Protein AF-A0AAV1EVW8-F1 (afdb_monomer)

Mean predicted aligned error: 12.5 Å

pLDDT: mean 84.46, std 18.95, range [30.5, 98.75]

InterPro domains:
  IPR001870 B30.2/SPRY domain [PS50188] (183-377)
  IPR003877 SPRY domain [PF00622] (255-362)
  IPR003877 SPRY domain [SM00449] (253-378)
  IPR003879 Butyrophylin-like, SPRY domain [PR01407] (199-216)
  IPR003879 Butyrophylin-like, SPRY domain [PR01407] (216-233)
  IPR003879 Butyrophylin-like, SPRY domain [PR01407] (238-262)
  IPR003879 Butyrophylin-like, SPRY domain [PR01407] (268-281)
  IPR003879 Butyrophylin-like, SPRY domain [PR01407] (312-336)
  IPR003879 Butyrophylin-like, SPRY domain [PR01407] (343-361)
  IPR006574 SPRY-associated [PF13765] (203-251)
  IPR006574 SPRY-associated [SM00589] (200-252)
  IPR013320 Concanavalin A-like lectin/glucanase domain superfamily [SSF49899] (193-377)
  IPR043136 B30.2/SPRY domain superfamily [G3DSA:2.60.120.920] (193-387)
  IPR050143 Tripartite motif-containing [PTHR24103] (30-368)
  IPR058030 TRIM8/14/16/25/29/45/65, coiled-coil region [PF25600] (44-187)

Secondary structure (DSSP, 8-state):
-PPP--------------------------------HHHHHHHHHHHHHHHHHHHHHHHHHHHHHHHHHHHHHHHHHHHHHHHHHHHHHHHHHHHHHHHHHHHHHHHHHHHHHHHHHHHHHHHHT---------HHHHHHHHHHHHHHTTPPPP--TT---PPPP-TTHHHHHHHHHHHHHHHHHHHHHHHHHHHHGGGB----B-TTTS-TTEEE-TTS-EEEE-SS---PPP-TTS-SSSS-EEBS--BSSSEEEEEEE-TT-S-EEEEEEETT--SSS----SGGGTEEEEEEETTTEEEE--SSPEEE--SS--SEEEEEEETTTTEEEEEETTTTEEEEEE-S----S-EEEEEE----TTT--SPEEEE-TT-------------

Structure (mmCIF, N/CA/C/O backbone):
data_AF-A0AAV1EVW8-F1
#
_entry.id   AF-A0AAV1EVW8-F1
#
loop_
_atom_site.group_PDB
_atom_site.id
_atom_site.type_symbol
_atom_site.label_atom_id
_atom_site.label_alt_id
_atom_site.label_comp_id
_atom_site.label_asym_id
_atom_site.label_entity_id
_atom_site.label_seq_id
_atom_site.pdbx_PDB_ins_code
_atom_site.Cartn_x
_atom_site.Cartn_y
_atom_site.Cartn_z
_atom_site.occupancy
_atom_site.B_iso_or_equiv
_atom_site.auth_seq_id
_atom_site.auth_comp_id
_atom_site.auth_asym_id
_atom_site.auth_atom_id
_atom_site.pdbx_PDB_model_num
ATOM 1 N N . MET A 1 1 ? -27.714 1.324 -23.913 1.00 38.81 1 MET A N 1
ATOM 2 C CA . MET A 1 1 ? -28.399 2.328 -24.758 1.00 38.81 1 MET A CA 1
ATOM 3 C C . MET A 1 1 ? -27.798 2.231 -26.152 1.00 38.81 1 MET A C 1
ATOM 5 O O . MET A 1 1 ? -26.657 2.625 -26.329 1.00 38.81 1 MET A O 1
ATOM 9 N N . VAL A 1 2 ? -28.498 1.601 -27.096 1.00 34.06 2 VAL A N 1
ATOM 10 C CA . VAL A 1 2 ? -28.055 1.455 -28.494 1.00 34.06 2 VAL A CA 1
ATOM 11 C C . VAL A 1 2 ? -28.798 2.508 -29.310 1.00 34.06 2 VAL A C 1
ATOM 13 O O . VAL A 1 2 ? -30.027 2.520 -29.285 1.00 34.06 2 VAL A O 1
ATOM 16 N N . ALA A 1 3 ? -28.077 3.406 -29.982 1.00 37.91 3 ALA A N 1
ATOM 17 C CA . ALA A 1 3 ? -28.665 4.422 -30.851 1.00 37.91 3 ALA A CA 1
ATOM 18 C C . ALA A 1 3 ? -28.487 4.037 -32.327 1.00 37.91 3 ALA A C 1
ATOM 20 O O . ALA A 1 3 ? -27.395 3.700 -32.780 1.00 37.91 3 ALA A O 1
ATOM 21 N N . HIS A 1 4 ? -29.607 4.072 -33.045 1.00 36.88 4 HIS A N 1
ATOM 22 C CA . HIS A 1 4 ? -29.782 3.740 -34.454 1.00 36.88 4 HIS A CA 1
ATOM 23 C C . HIS A 1 4 ? -29.573 4.968 -35.362 1.00 36.88 4 HIS A C 1
ATOM 25 O O . HIS A 1 4 ? -30.048 6.053 -35.041 1.00 36.88 4 HIS A O 1
ATOM 31 N N . PHE A 1 5 ? -28.933 4.725 -36.514 1.00 35.50 5 PHE A N 1
ATOM 32 C CA . PHE A 1 5 ? -29.177 5.259 -37.869 1.00 35.50 5 PHE A CA 1
ATOM 33 C C . PHE A 1 5 ? -29.694 6.698 -38.079 1.00 35.50 5 PHE A C 1
ATOM 35 O O . PHE A 1 5 ? -30.824 7.026 -37.716 1.00 35.50 5 PHE A O 1
ATOM 42 N N . ARG A 1 6 ? -28.997 7.445 -38.955 1.00 34.16 6 ARG A N 1
ATOM 43 C CA . ARG A 1 6 ? -29.660 8.103 -40.098 1.00 34.16 6 ARG A CA 1
ATOM 44 C C . ARG A 1 6 ? -28.705 8.434 -41.247 1.00 34.16 6 ARG A C 1
ATOM 46 O O . ARG A 1 6 ? -27.783 9.224 -41.096 1.00 34.16 6 ARG A O 1
ATOM 53 N N . ASP A 1 7 ? -29.016 7.835 -42.388 1.00 37.38 7 ASP A N 1
ATOM 54 C CA . ASP A 1 7 ? -28.540 8.162 -43.728 1.00 37.38 7 ASP A CA 1
ATOM 55 C C . ASP A 1 7 ? -29.457 9.240 -44.346 1.00 37.38 7 ASP A C 1
ATOM 57 O O . ASP A 1 7 ? -30.666 9.255 -44.072 1.00 37.38 7 ASP A O 1
ATOM 61 N N . LYS A 1 8 ? -28.895 10.138 -45.161 1.00 35.81 8 LYS A N 1
ATOM 62 C CA . LYS A 1 8 ? -29.629 11.028 -46.075 1.00 35.81 8 LYS A CA 1
ATOM 63 C C . LYS A 1 8 ? -28.745 11.399 -47.266 1.00 35.81 8 LYS A C 1
ATOM 65 O O . LYS A 1 8 ? -27.815 12.191 -47.151 1.00 35.81 8 LYS A O 1
ATOM 70 N N . THR A 1 9 ? -29.130 10.870 -48.419 1.00 35.69 9 THR A N 1
ATOM 71 C CA . THR A 1 9 ? -28.697 11.250 -49.768 1.00 35.69 9 THR A CA 1
ATOM 72 C C . THR A 1 9 ? -29.620 12.328 -50.358 1.00 35.69 9 THR A C 1
ATOM 74 O O . THR A 1 9 ? -30.820 12.292 -50.091 1.00 35.69 9 THR A O 1
ATOM 77 N N . GLN A 1 10 ? -29.059 13.225 -51.185 1.00 35.03 10 GLN A N 1
ATOM 78 C CA . GLN A 1 10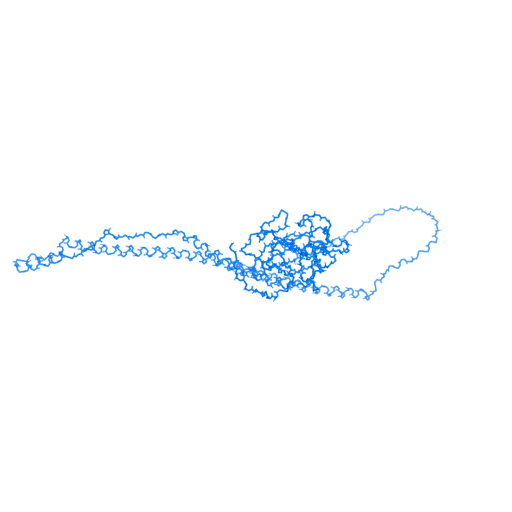 ? -29.578 13.864 -52.429 1.00 35.03 10 GLN A CA 1
ATOM 79 C C . GLN A 1 10 ? -28.757 15.154 -52.662 1.00 35.03 10 GLN A C 1
ATOM 81 O O . GLN A 1 10 ? -28.728 16.013 -51.791 1.00 35.03 10 GLN A O 1
ATOM 86 N N . GLN A 1 11 ? -27.846 15.234 -53.641 1.00 32.62 11 GLN A N 1
ATOM 87 C CA . GLN A 1 11 ? -27.997 15.327 -55.107 1.00 32.62 11 GLN A CA 1
ATOM 88 C C . GLN A 1 11 ? -28.505 16.701 -55.576 1.00 32.62 11 GLN A C 1
ATOM 90 O O . GLN A 1 11 ? -29.674 17.000 -55.391 1.00 32.62 11 GLN A O 1
ATOM 95 N N . GLU A 1 12 ? -27.651 17.464 -56.272 1.00 30.77 12 GLU A N 1
ATOM 96 C CA . GLU A 1 12 ? -28.048 18.267 -57.437 1.00 30.77 12 GLU A CA 1
ATOM 97 C C . GLU A 1 12 ? -26.844 18.615 -58.338 1.00 30.77 12 GLU A C 1
ATOM 99 O O . GLU A 1 12 ? -25.732 18.869 -57.880 1.00 30.77 12 GLU A O 1
ATOM 104 N N . ASN A 1 13 ? -27.103 18.525 -59.643 1.00 30.50 13 ASN A N 1
ATOM 105 C CA . ASN A 1 13 ? -26.194 18.625 -60.784 1.00 30.50 13 ASN A CA 1
ATOM 106 C C . ASN A 1 13 ? -25.841 20.076 -61.142 1.00 30.50 13 ASN A C 1
ATOM 108 O O . ASN A 1 13 ? -26.708 20.937 -61.064 1.00 30.50 13 ASN A O 1
ATOM 112 N N . SER A 1 14 ? -24.690 20.288 -61.794 1.00 32.06 14 SER A N 1
ATOM 113 C CA . SER A 1 14 ? -24.683 20.994 -63.090 1.00 32.06 14 SER A CA 1
ATOM 114 C C . SER A 1 14 ? -23.348 20.860 -63.829 1.00 32.06 14 SER A C 1
ATOM 116 O O . SER A 1 14 ? -22.268 21.080 -63.293 1.00 32.06 14 SER A O 1
ATOM 118 N N . SER A 1 15 ? -23.499 20.486 -65.091 1.00 33.75 15 SER A N 1
ATOM 119 C CA . SER A 1 15 ? -22.548 20.231 -66.167 1.00 33.75 15 SER A CA 1
ATOM 120 C C . SER A 1 15 ? -21.811 21.466 -66.693 1.00 33.75 15 SER A C 1
ATOM 122 O O . SER A 1 15 ? -22.427 22.508 -66.898 1.00 33.75 15 SER A O 1
ATOM 124 N N . SER A 1 16 ? -20.550 21.296 -67.099 1.00 34.16 16 SER A N 1
ATOM 125 C CA . SER A 1 16 ? -20.004 21.990 -68.273 1.00 34.16 16 SER A CA 1
ATOM 126 C C . SER A 1 16 ? -18.891 21.164 -68.922 1.00 34.16 16 SER A C 1
ATOM 128 O O . SER A 1 16 ? -18.049 20.563 -68.263 1.00 34.16 16 SER A O 1
ATOM 130 N N . SER A 1 17 ? -18.980 21.077 -70.242 1.00 33.41 17 SER A N 1
ATOM 131 C CA . SER A 1 17 ? -18.190 20.262 -71.155 1.00 33.41 17 SER A CA 1
ATOM 132 C C . SER A 1 17 ? -17.191 21.129 -71.916 1.00 33.41 17 SER A C 1
ATOM 134 O O . SER A 1 17 ? -17.604 22.116 -72.523 1.00 33.41 17 SER A O 1
ATOM 136 N N . SER A 1 18 ? -15.928 20.712 -72.003 1.00 32.53 18 SER A N 1
ATOM 137 C CA . SER A 1 18 ? -15.061 21.051 -73.135 1.00 32.53 18 SER A CA 1
ATOM 138 C C . SER A 1 18 ? -13.931 20.030 -73.298 1.00 32.53 18 SER A C 1
ATOM 140 O O . SER A 1 18 ? -13.226 19.642 -72.375 1.00 32.53 18 SER A O 1
ATOM 142 N N . SER A 1 19 ? -13.846 19.558 -74.531 1.00 32.75 19 SER A N 1
ATOM 143 C CA . SER A 1 19 ? -12.946 18.583 -75.131 1.00 32.75 19 SER A CA 1
ATOM 144 C C . SER A 1 19 ? -11.524 19.110 -75.338 1.00 32.75 19 SER A C 1
ATOM 146 O O . SER A 1 19 ? -11.386 20.225 -75.830 1.00 32.75 19 SER A O 1
ATOM 148 N N . SER A 1 20 ? -10.493 18.279 -75.132 1.00 33.06 20 SER A N 1
ATOM 149 C CA . SER A 1 20 ? -9.432 18.043 -76.134 1.00 33.06 20 SER A CA 1
ATOM 150 C C . SER A 1 20 ? -8.378 17.029 -75.663 1.00 33.06 20 SER A C 1
ATOM 152 O O . SER A 1 20 ? -7.977 17.027 -74.507 1.00 33.06 20 SER A O 1
ATOM 154 N N . SER A 1 21 ? -7.926 16.232 -76.634 1.00 34.00 21 SER A N 1
ATOM 155 C CA . SER A 1 21 ? -6.582 15.657 -76.761 1.00 34.00 21 SER A CA 1
ATOM 156 C C . SER A 1 21 ? -6.186 14.499 -75.843 1.00 34.00 21 SER A C 1
ATOM 158 O O . SER A 1 21 ? -5.685 14.642 -74.738 1.00 34.00 21 SER A O 1
ATOM 160 N N . SER A 1 22 ? -6.356 13.324 -76.439 1.00 42.19 22 SER A N 1
ATOM 161 C CA . SER A 1 22 ? -5.701 12.050 -76.178 1.00 42.19 22 SER A CA 1
ATOM 162 C C . SER A 1 22 ? -4.198 12.158 -75.891 1.00 42.19 22 SER A C 1
ATOM 164 O O . SER A 1 22 ? -3.400 12.338 -76.811 1.00 42.19 22 SER A O 1
ATOM 166 N N . GLU A 1 23 ? -3.832 11.903 -74.639 1.00 40.19 23 GLU A N 1
ATOM 167 C CA . GLU A 1 23 ? -2.581 11.248 -74.266 1.00 40.19 23 GLU A CA 1
ATOM 168 C C . GLU A 1 23 ? -2.944 9.849 -73.758 1.00 40.19 23 GLU A C 1
ATOM 170 O O . GLU A 1 23 ? -3.644 9.687 -72.759 1.00 40.19 23 GLU A O 1
ATOM 175 N N . GLN A 1 24 ? -2.526 8.817 -74.495 1.00 44.25 24 GLN A N 1
ATOM 176 C CA . GLN A 1 24 ? -2.535 7.441 -74.008 1.00 44.25 24 GLN A CA 1
ATOM 177 C C . GLN A 1 24 ? -1.490 7.334 -72.898 1.00 44.25 24 GLN A C 1
ATOM 179 O O . GLN A 1 24 ? -0.336 6.991 -73.141 1.00 44.25 24 GLN A O 1
ATOM 184 N N . GLN A 1 25 ? -1.899 7.653 -71.677 1.00 42.69 25 GLN A N 1
ATOM 185 C CA . GLN A 1 25 ? -1.212 7.198 -70.486 1.00 42.69 25 GLN A CA 1
ATOM 186 C C . GLN A 1 25 ? -1.877 5.882 -70.103 1.00 42.69 25 GLN A C 1
ATOM 188 O O . GLN A 1 25 ? -3.042 5.843 -69.713 1.00 42.69 25 GLN A O 1
ATOM 193 N N . GLU A 1 26 ? -1.156 4.790 -70.332 1.00 45.47 26 GLU A N 1
ATOM 194 C CA . GLU A 1 26 ? -1.534 3.441 -69.940 1.00 45.47 26 GLU A CA 1
ATOM 195 C C . GLU A 1 26 ? -1.710 3.432 -68.413 1.00 45.47 26 GLU A C 1
ATOM 197 O O . GLU A 1 26 ? -0.756 3.305 -67.645 1.00 45.47 26 GLU A O 1
ATOM 202 N N . SER A 1 27 ? -2.942 3.679 -67.963 1.00 45.25 27 SER A N 1
ATOM 203 C CA . SER A 1 27 ? -3.329 3.574 -66.566 1.00 45.25 27 SER A CA 1
ATOM 204 C C . SER A 1 27 ? -3.233 2.103 -66.196 1.00 45.25 27 SER A C 1
ATOM 206 O O . SER A 1 27 ? -4.139 1.312 -66.468 1.00 45.25 27 SER A O 1
ATOM 208 N N . LYS A 1 28 ? -2.096 1.727 -65.612 1.00 47.44 28 LYS A N 1
ATOM 209 C CA . LYS A 1 28 ? -1.946 0.479 -64.874 1.00 47.44 28 LYS A CA 1
ATOM 210 C C . LYS A 1 28 ? -3.141 0.400 -63.912 1.00 47.44 28 LYS A C 1
ATOM 212 O O . LYS A 1 28 ? -3.324 1.358 -63.159 1.00 47.44 28 LYS A O 1
ATOM 217 N N . PRO A 1 29 ? -3.986 -0.645 -63.957 1.00 46.59 29 PRO A N 1
ATOM 218 C CA . PRO A 1 29 ? -5.059 -0.749 -62.986 1.00 46.59 29 PRO A CA 1
ATOM 219 C C . PRO A 1 29 ? -4.400 -0.770 -61.607 1.00 46.59 29 PRO A C 1
ATOM 221 O O . PRO A 1 29 ? -3.530 -1.603 -61.348 1.00 46.59 29 PRO A O 1
ATOM 224 N N . GLU A 1 30 ? -4.752 0.190 -60.750 1.00 48.25 30 GLU A N 1
ATOM 225 C CA . GLU A 1 30 ? -4.571 0.022 -59.314 1.00 48.25 30 GLU A CA 1
ATOM 226 C C . GLU A 1 30 ? -5.371 -1.230 -58.951 1.00 48.25 30 GLU A C 1
ATOM 228 O O . GLU A 1 30 ? -6.599 -1.202 -58.858 1.00 48.25 30 GLU A O 1
ATOM 233 N N . GLU A 1 31 ? -4.678 -2.365 -58.838 1.00 52.88 31 GLU A N 1
ATOM 234 C CA . GLU A 1 31 ? -5.194 -3.542 -58.156 1.00 52.88 31 GLU A CA 1
ATOM 235 C C . GLU A 1 31 ? -5.447 -3.118 -56.711 1.00 52.88 31 GLU A C 1
ATOM 237 O O . GLU A 1 31 ? -4.559 -3.151 -55.862 1.00 52.88 31 GLU A O 1
ATOM 242 N N . VAL A 1 32 ? -6.671 -2.663 -56.442 1.00 55.16 32 VAL A N 1
ATOM 243 C CA . VAL A 1 32 ? -7.211 -2.634 -55.088 1.00 55.16 32 VAL A CA 1
ATOM 244 C C . VAL A 1 32 ? -7.078 -4.069 -54.580 1.00 55.16 32 VAL A C 1
ATOM 246 O O . VAL A 1 32 ? -7.657 -4.958 -55.215 1.00 55.16 32 VAL A O 1
ATOM 249 N N . PRO A 1 33 ? -6.316 -4.334 -53.502 1.00 58.81 33 PRO A N 1
ATOM 250 C CA . PRO A 1 33 ? -6.215 -5.674 -52.953 1.00 58.81 33 PRO A CA 1
ATOM 251 C C . PRO A 1 33 ? -7.625 -6.132 -52.586 1.00 58.81 33 PRO A C 1
ATOM 253 O O . PRO A 1 33 ? -8.228 -5.624 -51.641 1.00 58.81 33 PRO A O 1
ATOM 256 N N . GLN A 1 34 ? -8.200 -7.026 -53.386 1.00 67.69 34 GLN A N 1
ATOM 257 C CA . GLN A 1 34 ? -9.454 -7.665 -53.031 1.00 67.69 34 GLN A CA 1
ATOM 258 C C . GLN A 1 34 ? -9.110 -8.675 -51.949 1.00 67.69 34 GLN A C 1
ATOM 260 O O . GLN A 1 34 ? -8.479 -9.692 -52.236 1.00 67.69 34 GLN A O 1
ATOM 265 N N . GLU A 1 35 ? -9.484 -8.358 -50.709 1.00 75.69 35 GLU A N 1
ATOM 266 C CA . GLU A 1 35 ? -9.430 -9.318 -49.611 1.00 75.69 35 GLU A CA 1
ATOM 267 C C . GLU A 1 35 ? -10.118 -10.603 -50.070 1.00 75.69 35 GLU A C 1
ATOM 269 O O . GLU A 1 35 ? -11.272 -10.606 -50.512 1.00 75.69 35 GLU A O 1
ATOM 274 N N . THR A 1 36 ? -9.376 -11.701 -50.019 1.00 87.69 36 THR A N 1
ATOM 275 C CA . THR A 1 36 ? -9.880 -12.997 -50.457 1.00 87.69 36 THR A CA 1
ATOM 276 C C . THR A 1 36 ? -10.949 -13.490 -49.483 1.00 87.69 36 THR A C 1
ATOM 278 O O . THR A 1 36 ? -10.935 -13.176 -48.292 1.00 87.69 36 THR A O 1
ATOM 281 N N . GLU A 1 37 ? -11.873 -14.328 -49.956 1.00 90.62 37 GLU A N 1
ATOM 282 C CA . GLU A 1 37 ? -12.914 -14.915 -49.099 1.00 90.62 37 GLU A CA 1
ATOM 283 C C . GLU A 1 37 ? -12.318 -15.619 -47.863 1.00 90.62 37 GLU A C 1
ATOM 285 O O . GLU A 1 37 ? -12.866 -15.530 -46.765 1.00 90.62 37 GLU A O 1
ATOM 290 N N . ALA A 1 38 ? -11.143 -16.241 -48.006 1.00 91.81 38 ALA A N 1
ATOM 291 C CA . ALA A 1 38 ? -10.421 -16.871 -46.905 1.00 91.81 38 ALA A CA 1
ATOM 292 C C . ALA A 1 38 ? -9.901 -15.863 -45.860 1.00 91.81 38 ALA A C 1
ATOM 294 O O . ALA A 1 38 ? -10.003 -16.127 -44.661 1.00 91.81 38 ALA A O 1
ATOM 295 N N . GLU A 1 39 ? -9.377 -14.709 -46.283 1.00 94.19 39 GLU A N 1
ATOM 296 C CA . GLU A 1 39 ? -8.928 -13.641 -45.376 1.00 94.19 39 GLU A CA 1
ATOM 297 C C . GLU A 1 39 ? -10.105 -13.046 -44.601 1.00 94.19 39 GLU A C 1
ATOM 299 O O . GLU A 1 39 ? -10.018 -12.859 -43.384 1.00 94.19 39 GLU A O 1
ATOM 304 N N . ILE A 1 40 ? -11.243 -12.842 -45.271 1.00 94.31 40 ILE A N 1
ATOM 305 C CA . ILE A 1 40 ? -12.478 -12.377 -44.632 1.00 94.31 40 ILE A CA 1
ATOM 306 C C . ILE A 1 40 ? -12.960 -13.393 -43.588 1.00 94.31 40 ILE A C 1
ATOM 308 O O . ILE A 1 40 ? -13.267 -13.005 -42.458 1.00 94.31 40 ILE A O 1
ATOM 312 N N . GLN A 1 41 ? -12.968 -14.691 -43.906 1.00 95.69 41 GLN A N 1
ATOM 313 C CA . GLN A 1 41 ? -13.347 -15.740 -42.949 1.00 95.69 41 GLN A CA 1
ATOM 314 C C . GLN A 1 41 ? -12.398 -15.801 -41.741 1.00 95.69 41 GLN A C 1
ATOM 316 O O . GLN A 1 41 ? -12.861 -15.880 -40.601 1.00 95.69 41 GLN A O 1
ATOM 321 N N . GLN A 1 42 ? -11.081 -15.681 -41.947 1.00 96.94 42 GLN A N 1
ATOM 322 C CA . GLN A 1 42 ? -10.118 -15.607 -40.839 1.00 96.94 42 GLN A CA 1
ATOM 323 C C . GLN A 1 42 ? -10.354 -14.382 -39.955 1.00 96.94 42 GLN A C 1
ATOM 325 O O . GLN A 1 42 ? -10.291 -14.465 -38.727 1.00 96.94 42 GLN A O 1
ATOM 330 N N . MET A 1 43 ? -10.639 -13.233 -40.563 1.00 96.56 43 MET A N 1
ATOM 331 C CA . MET A 1 43 ? -10.962 -12.021 -39.828 1.00 96.56 43 MET A CA 1
ATOM 332 C C . MET A 1 43 ? -12.271 -12.141 -39.037 1.00 96.56 43 MET A C 1
ATOM 334 O O . MET A 1 43 ? -12.346 -11.639 -37.914 1.00 96.56 43 MET A O 1
ATOM 338 N N . ILE A 1 44 ? -13.295 -12.801 -39.589 1.00 97.25 44 ILE A N 1
ATOM 339 C CA . ILE A 1 44 ? -14.545 -13.104 -38.878 1.00 97.25 44 ILE A CA 1
ATOM 340 C C . ILE A 1 44 ? -14.250 -13.989 -37.667 1.00 97.25 44 ILE A C 1
ATOM 342 O O . ILE A 1 44 ? -14.666 -13.642 -36.562 1.00 97.25 44 ILE A O 1
ATOM 346 N N . GLN A 1 45 ? -13.483 -15.065 -37.848 1.00 97.75 45 GLN A N 1
ATOM 347 C CA . GLN A 1 45 ? -13.110 -15.981 -36.771 1.00 97.75 45 GLN A CA 1
ATOM 348 C C . GLN A 1 45 ? -12.351 -15.257 -35.646 1.00 97.75 45 GLN A C 1
ATOM 350 O O . GLN A 1 45 ? -12.759 -15.327 -34.487 1.00 97.75 45 GLN A O 1
ATOM 355 N N . LYS A 1 46 ? -11.330 -14.453 -35.983 1.00 98.06 46 LYS A N 1
ATOM 356 C CA . LYS A 1 46 ? -10.593 -13.624 -35.006 1.00 98.06 46 LYS A CA 1
ATOM 357 C C . LYS A 1 46 ? -11.515 -12.672 -34.239 1.00 98.06 46 LYS A C 1
ATOM 359 O O . LYS A 1 46 ? -11.371 -12.496 -33.031 1.00 98.06 46 LYS A O 1
ATOM 364 N N . ARG A 1 47 ? -12.481 -12.042 -34.917 1.00 98.25 47 ARG A N 1
ATOM 365 C CA . ARG A 1 47 ? -13.456 -11.148 -34.266 1.00 98.25 47 ARG A CA 1
ATOM 366 C C . ARG A 1 47 ? -14.435 -11.917 -33.377 1.00 98.25 47 ARG A C 1
ATOM 368 O O . ARG A 1 47 ? -14.791 -11.413 -32.316 1.00 98.25 47 ARG A O 1
ATOM 375 N N . GLN A 1 48 ? -14.846 -13.124 -33.761 1.00 98.19 48 GLN A N 1
ATOM 376 C CA . GLN A 1 48 ? -15.682 -13.992 -32.927 1.00 98.19 48 GLN A CA 1
ATOM 377 C C . GLN A 1 48 ? -14.950 -14.429 -31.655 1.00 98.19 48 GLN A C 1
ATOM 379 O O . GLN A 1 48 ? -15.527 -14.337 -30.573 1.00 98.19 48 GLN A O 1
ATOM 384 N N . GLU A 1 49 ? -13.680 -14.824 -31.763 1.00 98.12 49 GLU A N 1
ATOM 385 C CA . GLU A 1 49 ? -12.811 -15.111 -30.614 1.00 98.12 49 GLU A CA 1
ATOM 386 C C . GLU A 1 49 ? -12.687 -13.884 -29.710 1.00 98.12 49 GLU A C 1
ATOM 388 O O . GLU A 1 49 ? -12.943 -13.971 -28.507 1.00 98.12 49 GLU A O 1
ATOM 393 N N . LYS A 1 50 ? -12.445 -12.704 -30.297 1.00 97.94 50 LYS A N 1
ATOM 394 C CA . LYS A 1 50 ? -12.354 -11.459 -29.530 1.00 97.94 50 LYS A CA 1
ATOM 395 C C . LYS A 1 50 ? -13.649 -11.115 -28.793 1.00 97.94 50 LYS A C 1
ATOM 397 O O . LYS A 1 50 ? -13.607 -10.649 -27.658 1.00 97.94 50 LYS A O 1
ATOM 402 N N . ILE A 1 51 ? -14.808 -11.373 -29.401 1.00 98.00 51 ILE A N 1
ATOM 403 C CA . ILE A 1 51 ? -16.110 -11.212 -28.739 1.00 98.00 51 ILE A CA 1
ATOM 404 C C . ILE A 1 51 ? -16.221 -12.139 -27.521 1.00 98.00 51 ILE A C 1
ATOM 406 O O . ILE A 1 51 ? -16.745 -11.710 -26.492 1.00 98.00 51 ILE A O 1
ATOM 410 N N . GLN A 1 52 ? -15.746 -13.386 -27.607 1.00 98.00 52 GLN A N 1
ATOM 411 C CA . GLN A 1 52 ? -15.771 -14.306 -26.463 1.00 98.00 52 GLN A CA 1
ATOM 412 C C . GLN A 1 52 ? -14.819 -13.860 -25.349 1.00 98.00 52 GLN A C 1
ATOM 414 O O . GLN A 1 52 ? -15.216 -13.872 -24.184 1.00 98.00 52 GLN A O 1
ATOM 419 N N . GLU A 1 53 ? -13.618 -13.386 -25.689 1.00 97.19 53 GLU A N 1
ATOM 420 C CA . GLU A 1 53 ? -12.688 -12.794 -24.717 1.00 97.19 53 GLU A CA 1
ATOM 421 C C . GLU A 1 53 ? -13.318 -11.608 -23.977 1.00 97.19 53 GLU A C 1
ATOM 423 O O . GLU A 1 53 ? -13.272 -11.546 -22.749 1.00 97.19 53 GLU A O 1
ATOM 428 N N . ILE A 1 54 ? -13.954 -10.687 -24.711 1.00 95.38 54 ILE A N 1
ATOM 429 C CA . ILE A 1 54 ? -14.615 -9.515 -24.122 1.00 95.38 54 ILE A CA 1
ATOM 430 C C . ILE A 1 54 ? -15.767 -9.952 -23.211 1.00 95.38 54 ILE A C 1
ATOM 432 O O . ILE A 1 54 ? -15.892 -9.445 -22.100 1.00 95.38 54 ILE A O 1
ATOM 436 N N . LYS A 1 55 ? -16.587 -10.923 -23.630 1.00 97.62 55 LYS A N 1
ATOM 437 C CA . LYS A 1 55 ? -17.666 -11.462 -22.784 1.00 97.62 55 LYS A CA 1
ATOM 438 C C . LYS A 1 55 ? -17.133 -12.065 -21.485 1.00 97.62 55 LYS A C 1
ATOM 440 O O . LYS A 1 55 ? -17.690 -11.790 -20.425 1.00 97.62 55 LYS A O 1
ATOM 445 N N . HIS A 1 56 ? -16.061 -12.852 -21.559 1.00 96.19 56 HIS A N 1
ATOM 446 C CA . HIS A 1 56 ? -15.414 -13.419 -20.377 1.00 96.19 56 HIS A CA 1
ATOM 447 C C . HIS A 1 56 ? -14.833 -12.324 -19.468 1.00 96.19 56 HIS A C 1
ATOM 449 O O . HIS A 1 56 ? -14.997 -12.381 -18.252 1.00 96.19 56 HIS A O 1
ATOM 455 N N . SER A 1 57 ? -14.205 -11.297 -20.047 1.00 93.94 57 SER A N 1
ATOM 456 C CA . SER A 1 57 ? -13.691 -10.137 -19.308 1.00 93.94 57 SER A CA 1
ATOM 457 C C . SER A 1 57 ? -14.801 -9.390 -18.557 1.00 93.94 57 SER A C 1
ATOM 459 O O . SER A 1 57 ? -14.628 -9.070 -17.382 1.00 93.94 57 SER A O 1
ATOM 461 N N . VAL A 1 58 ? -15.967 -9.189 -19.183 1.00 95.69 58 VAL A N 1
ATOM 462 C CA . VAL A 1 58 ? -17.142 -8.570 -18.541 1.00 95.69 58 VAL A CA 1
ATOM 463 C C . VAL A 1 58 ? -17.670 -9.424 -17.386 1.00 95.69 58 VAL A C 1
ATOM 465 O O . VAL A 1 58 ? -17.952 -8.892 -16.316 1.00 95.69 58 VAL A O 1
ATOM 468 N N . ASP A 1 59 ? -17.774 -10.744 -17.558 1.00 96.19 59 ASP A N 1
ATOM 469 C CA . ASP A 1 59 ? -18.193 -11.650 -16.478 1.00 96.19 59 ASP A CA 1
ATOM 470 C C . ASP A 1 59 ? -17.221 -11.611 -15.286 1.00 96.19 59 ASP A C 1
ATOM 472 O O . ASP A 1 59 ? -17.640 -11.501 -14.132 1.00 96.19 59 ASP A O 1
ATOM 476 N N . LEU A 1 60 ? -15.913 -11.624 -15.558 1.00 91.56 60 LEU A N 1
ATOM 477 C CA . LEU A 1 60 ? -14.889 -11.495 -14.524 1.00 91.56 60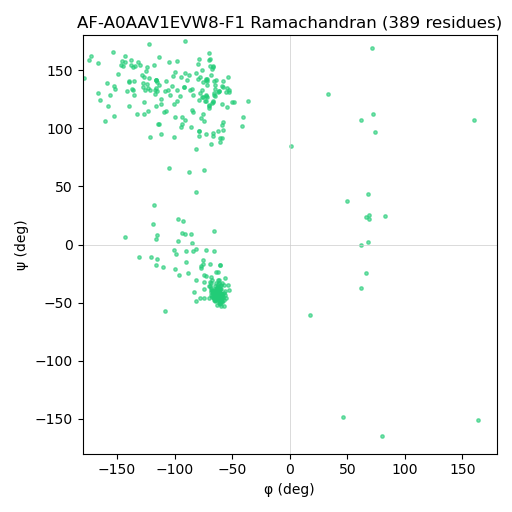 LEU A CA 1
ATOM 478 C C . LEU A 1 60 ? -14.954 -10.131 -13.820 1.00 91.56 60 LEU A C 1
ATOM 480 O O . LEU A 1 60 ? -14.820 -10.071 -12.599 1.00 91.56 60 LEU A O 1
ATOM 484 N N . SER A 1 61 ? -15.187 -9.050 -14.567 1.00 90.62 61 SER A N 1
ATOM 485 C CA . SER A 1 61 ? -15.376 -7.703 -14.019 1.00 90.62 61 SER A CA 1
ATOM 486 C C . SER A 1 61 ? -16.578 -7.644 -13.071 1.00 90.62 61 SER A C 1
ATOM 488 O O . SER A 1 61 ? -16.426 -7.185 -11.941 1.00 90.62 61 SER A O 1
ATOM 490 N N . ASN A 1 62 ? -17.724 -8.214 -13.459 1.00 93.75 62 ASN A N 1
ATOM 491 C CA . ASN A 1 62 ? -18.908 -8.294 -12.596 1.00 93.75 62 ASN A CA 1
ATOM 492 C C . ASN A 1 62 ? -18.617 -9.067 -11.301 1.00 93.75 62 ASN A C 1
ATOM 494 O O . ASN A 1 62 ? -18.900 -8.578 -10.211 1.00 93.75 62 ASN A O 1
ATOM 498 N N . LYS A 1 63 ? -17.969 -10.236 -11.400 1.00 93.81 63 LYS A N 1
ATOM 499 C CA . LYS A 1 63 ? -17.561 -11.028 -10.225 1.00 93.81 63 LYS A CA 1
ATOM 500 C C . LYS A 1 63 ? -16.603 -10.267 -9.310 1.00 93.81 63 LYS A C 1
ATOM 502 O O . LYS A 1 63 ? -16.684 -10.399 -8.090 1.00 93.81 63 LYS A O 1
ATOM 507 N N . ASN A 1 64 ? -15.680 -9.496 -9.885 1.00 87.38 64 ASN A N 1
ATOM 508 C CA . ASN A 1 64 ? -14.779 -8.647 -9.115 1.00 87.38 64 ASN A CA 1
ATOM 509 C C . ASN A 1 64 ? -15.556 -7.538 -8.395 1.00 87.38 64 ASN A C 1
ATOM 511 O O . ASN A 1 64 ? -15.344 -7.364 -7.201 1.00 87.38 64 ASN A O 1
ATOM 515 N N . ALA A 1 65 ? -16.486 -6.856 -9.072 1.00 90.50 65 ALA A N 1
ATOM 516 C CA . ALA A 1 65 ? -17.322 -5.816 -8.473 1.00 90.50 65 ALA A CA 1
ATOM 517 C C . ALA A 1 65 ? -18.190 -6.353 -7.321 1.00 90.50 65 ALA A C 1
ATOM 519 O O . ALA A 1 65 ? -18.229 -5.752 -6.248 1.00 90.50 65 ALA A O 1
ATOM 520 N N . ASP A 1 66 ? -18.818 -7.519 -7.498 1.00 93.81 66 ASP A N 1
ATOM 521 C CA . ASP A 1 66 ? -19.597 -8.178 -6.444 1.00 93.81 66 ASP A CA 1
ATOM 522 C C . ASP A 1 66 ? -18.726 -8.532 -5.230 1.00 93.81 66 ASP A C 1
ATOM 524 O O . ASP A 1 66 ? -19.145 -8.355 -4.081 1.00 93.81 66 ASP A O 1
ATOM 528 N N . ARG A 1 67 ? -17.493 -9.001 -5.469 1.00 89.06 67 ARG A N 1
ATOM 529 C CA . ARG A 1 67 ? -16.522 -9.291 -4.407 1.00 89.06 67 ARG A CA 1
ATOM 530 C C . ARG A 1 67 ? -16.114 -8.023 -3.655 1.00 89.06 67 ARG A C 1
ATOM 532 O O . ARG A 1 67 ? -16.174 -8.039 -2.428 1.00 89.06 67 ARG A O 1
ATOM 539 N N . GLU A 1 68 ? -15.754 -6.946 -4.358 1.00 86.62 68 GLU A N 1
ATOM 540 C CA . GLU A 1 68 ? -15.416 -5.656 -3.729 1.00 86.62 68 GLU A CA 1
ATOM 541 C C . GLU A 1 68 ? -16.574 -5.121 -2.892 1.00 86.62 68 GLU A C 1
ATOM 543 O O . GLU A 1 68 ? -16.391 -4.701 -1.751 1.00 86.62 68 GLU A O 1
ATOM 548 N N . MET A 1 69 ? -17.793 -5.179 -3.431 1.00 90.88 69 MET A N 1
ATOM 549 C CA . MET A 1 69 ? -18.988 -4.745 -2.720 1.00 90.88 69 MET A CA 1
ATOM 550 C C . MET A 1 69 ? -19.202 -5.570 -1.445 1.00 90.88 69 MET A C 1
ATOM 552 O O . MET A 1 69 ? -19.464 -5.005 -0.383 1.00 90.88 69 MET A O 1
ATOM 556 N N . ALA A 1 70 ? -19.057 -6.896 -1.518 1.00 90.75 70 ALA A N 1
ATOM 557 C CA . ALA A 1 70 ? -19.202 -7.772 -0.360 1.00 90.75 70 ALA A CA 1
ATOM 558 C C . ALA A 1 70 ? -18.116 -7.532 0.705 1.00 90.75 70 ALA A C 1
ATOM 560 O O . ALA A 1 70 ? -18.418 -7.536 1.902 1.00 90.75 70 ALA A O 1
ATOM 561 N N . GLU A 1 71 ? -16.864 -7.317 0.295 1.00 85.31 71 GLU A N 1
ATOM 562 C CA . GLU A 1 71 ? -15.757 -6.980 1.197 1.00 85.31 71 GLU A CA 1
ATOM 563 C C . GLU A 1 71 ? -15.969 -5.610 1.851 1.00 85.31 71 GLU A C 1
ATOM 565 O O . GLU A 1 71 ? -15.885 -5.502 3.078 1.00 85.31 71 GLU A O 1
ATOM 570 N N . GLY A 1 72 ? -16.353 -4.598 1.069 1.00 86.06 72 GLY A N 1
ATOM 571 C CA . GLY A 1 72 ? -16.705 -3.271 1.566 1.00 86.06 72 GLY A CA 1
ATOM 572 C C . GLY A 1 72 ? -17.830 -3.328 2.599 1.00 86.06 72 GLY A C 1
ATOM 573 O O . GLY A 1 72 ? -17.658 -2.865 3.728 1.00 86.06 72 GLY A O 1
ATOM 574 N N . VAL A 1 73 ? -18.957 -3.971 2.269 1.00 90.88 73 VAL A N 1
ATOM 575 C CA . VAL A 1 73 ? -20.089 -4.148 3.199 1.00 90.88 73 VAL A CA 1
ATOM 576 C C . VAL A 1 73 ? -19.645 -4.843 4.484 1.00 90.88 73 VAL A C 1
ATOM 578 O O . VAL A 1 73 ? -20.027 -4.408 5.572 1.00 90.88 73 VAL A O 1
ATOM 581 N N . ARG A 1 74 ? -18.818 -5.891 4.388 1.00 88.12 74 ARG A N 1
ATOM 582 C CA . ARG A 1 74 ? -18.307 -6.618 5.557 1.00 88.12 74 ARG A CA 1
ATOM 583 C C . ARG A 1 74 ? -17.506 -5.705 6.482 1.00 88.12 74 ARG A C 1
ATOM 585 O O . ARG A 1 74 ? -17.758 -5.705 7.686 1.00 88.12 74 ARG A O 1
ATOM 592 N N . VAL A 1 75 ? -16.569 -4.924 5.944 1.00 85.69 75 VAL A N 1
ATOM 593 C CA . VAL A 1 75 ? -15.717 -4.057 6.770 1.00 85.69 75 VAL A CA 1
ATOM 594 C C . VAL A 1 75 ? -16.503 -2.896 7.364 1.00 85.69 75 VAL A C 1
ATOM 596 O O . VAL A 1 75 ? -16.413 -2.662 8.567 1.00 85.69 75 VAL A O 1
ATOM 599 N N . PHE A 1 76 ? -17.329 -2.208 6.574 1.00 88.56 76 PHE A N 1
ATOM 600 C CA . PHE A 1 76 ? -18.152 -1.118 7.102 1.00 88.56 76 PHE A CA 1
ATOM 601 C C . PHE A 1 76 ? -19.147 -1.602 8.165 1.00 88.56 76 PHE A C 1
ATOM 603 O O . PHE A 1 76 ? -19.378 -0.889 9.142 1.00 88.56 76 PHE A O 1
ATOM 610 N N . SER A 1 77 ? -19.672 -2.825 8.035 1.00 92.19 77 SER A N 1
ATOM 611 C CA . SER A 1 77 ? -20.508 -3.440 9.075 1.00 92.19 77 SER A CA 1
ATOM 612 C C . SER A 1 77 ? -19.715 -3.691 10.362 1.00 92.19 77 SER A C 1
ATOM 614 O O . SER A 1 77 ? -20.149 -3.260 11.425 1.00 92.19 77 SER A O 1
ATOM 616 N N . ALA A 1 78 ? -18.516 -4.279 10.280 1.00 90.25 78 ALA A N 1
ATOM 617 C CA . ALA A 1 78 ? -17.665 -4.528 11.450 1.00 90.25 78 ALA A CA 1
ATOM 618 C C . ALA A 1 78 ? -17.218 -3.234 12.164 1.00 90.25 78 ALA A C 1
ATOM 620 O O . ALA A 1 78 ? -17.159 -3.174 13.398 1.00 90.25 78 ALA A O 1
ATOM 621 N N . LEU A 1 79 ? -16.926 -2.174 11.400 1.00 90.94 79 LEU A N 1
ATOM 622 C CA . LEU A 1 79 ? -16.615 -0.852 11.951 1.00 90.94 79 LEU A CA 1
ATOM 623 C C . LEU A 1 79 ? -17.829 -0.266 12.678 1.00 90.94 79 LEU A C 1
ATOM 625 O O . LEU A 1 79 ? -17.698 0.184 13.817 1.00 90.94 79 LEU A O 1
ATOM 629 N N . LYS A 1 80 ? -19.014 -0.321 12.057 1.00 94.00 80 LYS A N 1
ATOM 630 C CA . LYS A 1 80 ? -20.269 0.137 12.666 1.00 94.00 80 LYS A CA 1
ATOM 631 C C . LYS A 1 80 ? -20.566 -0.609 13.970 1.00 94.00 80 LYS A C 1
ATOM 633 O O . LYS A 1 80 ? -20.791 0.035 14.990 1.00 94.00 80 LYS A O 1
ATOM 638 N N . GLU A 1 81 ? -20.485 -1.937 13.959 1.00 93.94 81 GLU A N 1
ATOM 639 C CA . GLU A 1 81 ? -20.676 -2.772 15.151 1.00 93.94 81 GLU A CA 1
ATOM 640 C C . GLU A 1 81 ? -19.672 -2.435 16.259 1.00 93.94 81 GLU A C 1
ATOM 642 O O . GLU A 1 81 ? -20.007 -2.485 17.440 1.00 93.94 81 GLU A O 1
ATOM 647 N N . SER A 1 82 ? -18.438 -2.065 15.904 1.00 92.75 82 SER A N 1
ATOM 648 C CA . SER A 1 82 ? -17.427 -1.657 16.884 1.00 92.75 82 SER A CA 1
ATOM 649 C C . SER A 1 82 ? -17.768 -0.329 17.557 1.00 92.75 82 SER A C 1
ATOM 651 O O . SER A 1 82 ? -17.599 -0.210 18.771 1.00 92.75 82 SER A O 1
ATOM 653 N N . VAL A 1 83 ? -18.304 0.635 16.803 1.00 94.81 83 VAL A N 1
ATOM 654 C CA . VAL A 1 83 ? -18.806 1.904 17.353 1.00 94.81 83 VAL A CA 1
ATOM 655 C C . VAL A 1 83 ? -20.016 1.668 18.257 1.00 94.81 83 VAL A C 1
ATOM 657 O O . VAL A 1 83 ? -20.038 2.159 19.385 1.00 94.81 83 VAL A O 1
ATOM 660 N N . GLU A 1 84 ? -20.995 0.886 17.797 1.00 95.81 84 GLU A N 1
ATOM 661 C CA . GLU A 1 84 ? -22.208 0.569 18.565 1.00 95.81 84 GLU A CA 1
ATOM 662 C C . GLU A 1 84 ? -21.875 -0.169 19.868 1.00 95.81 84 GLU A C 1
ATOM 664 O O . GLU A 1 84 ? -22.384 0.186 20.934 1.00 95.81 84 GLU A O 1
ATOM 669 N N . ARG A 1 85 ? -20.959 -1.143 19.807 1.00 94.31 85 ARG A N 1
ATOM 670 C CA . ARG A 1 85 ? -20.456 -1.864 20.980 1.00 94.31 85 ARG A CA 1
ATOM 671 C C . ARG A 1 85 ? -19.757 -0.927 21.963 1.00 94.31 85 ARG A C 1
ATOM 673 O O . ARG A 1 85 ? -20.119 -0.924 23.135 1.00 94.31 85 ARG A O 1
ATOM 680 N N . GLY A 1 86 ? -18.822 -0.094 21.497 1.00 93.50 86 GLY A N 1
ATOM 681 C CA . GLY A 1 86 ? -18.115 0.857 22.363 1.00 93.50 86 GLY A CA 1
ATOM 682 C C . GLY A 1 86 ? -19.056 1.867 23.034 1.00 93.50 86 GLY A C 1
ATOM 683 O O . GLY A 1 86 ? -18.881 2.214 24.203 1.00 93.50 86 GLY A O 1
ATOM 684 N N . GLN A 1 87 ? -20.107 2.299 22.328 1.00 95.56 87 GLN A N 1
ATOM 685 C CA . GLN A 1 87 ? -21.149 3.153 22.900 1.00 95.56 87 GLN A CA 1
ATOM 686 C C . GLN A 1 87 ? -21.952 2.432 23.994 1.00 95.56 87 GLN A C 1
ATOM 688 O O . GLN A 1 87 ? -22.184 3.009 25.060 1.00 95.56 87 GLN A O 1
ATOM 693 N N . ALA A 1 88 ? -22.378 1.190 23.745 1.00 95.94 88 ALA A N 1
ATOM 694 C CA . ALA A 1 88 ? -23.125 0.395 24.717 1.00 95.94 88 ALA A CA 1
ATOM 695 C C . ALA A 1 88 ? -22.297 0.131 25.985 1.00 95.94 88 ALA A C 1
ATOM 697 O O . ALA A 1 88 ? -22.775 0.382 27.090 1.00 95.94 88 ALA A O 1
ATOM 698 N N . GLU A 1 89 ? -21.031 -0.262 25.826 1.00 94.38 89 GLU A N 1
ATOM 699 C CA . GLU A 1 89 ? -20.097 -0.506 26.932 1.00 94.38 89 GLU A CA 1
ATOM 700 C C . GLU A 1 89 ? -19.901 0.740 27.811 1.00 94.38 89 GLU A C 1
ATOM 702 O O . GLU A 1 89 ? -19.938 0.649 29.042 1.00 94.38 89 GLU A O 1
ATOM 707 N N . LEU A 1 90 ? -19.765 1.926 27.202 1.00 95.81 90 LEU A N 1
ATOM 708 C CA . LEU A 1 90 ? -19.695 3.196 27.932 1.00 95.81 90 LEU A CA 1
ATOM 709 C C . LEU A 1 90 ? -20.973 3.460 28.743 1.00 95.81 90 LEU A C 1
ATOM 711 O O . LEU A 1 90 ? -20.901 3.843 29.916 1.00 95.81 90 LEU A O 1
ATOM 715 N N . MET A 1 91 ? -22.143 3.281 28.125 1.00 95.75 91 MET A N 1
ATOM 716 C CA . MET A 1 91 ? -23.429 3.510 28.785 1.00 95.75 91 MET A CA 1
ATOM 717 C C . MET A 1 91 ? -23.649 2.546 29.951 1.00 95.75 91 MET A C 1
ATOM 719 O O . MET A 1 91 ? -24.077 2.977 31.024 1.00 95.75 91 MET A O 1
ATOM 723 N N . ASP A 1 92 ? -23.341 1.267 29.759 1.00 95.69 92 ASP A N 1
ATOM 724 C CA . ASP A 1 92 ? -23.491 0.239 30.785 1.00 95.69 92 ASP A CA 1
ATOM 725 C C . ASP A 1 92 ? -22.533 0.477 31.952 1.00 95.69 92 ASP A C 1
ATOM 727 O O . ASP A 1 92 ? -22.946 0.401 33.111 1.00 95.69 92 ASP A O 1
ATOM 731 N N . PHE A 1 93 ? -21.291 0.885 31.672 1.00 94.44 93 PHE A N 1
ATOM 732 C CA . PHE A 1 93 ? -20.336 1.264 32.711 1.00 94.44 93 PHE A CA 1
ATOM 733 C C . PHE A 1 93 ? -20.846 2.428 33.576 1.00 94.44 93 PHE A C 1
ATOM 735 O O . PHE A 1 93 ? -20.760 2.374 34.806 1.00 94.44 93 PHE A O 1
ATOM 742 N N . ILE A 1 94 ? -21.398 3.479 32.957 1.00 94.19 94 ILE A N 1
ATOM 743 C CA . ILE A 1 94 ? -21.947 4.633 33.686 1.00 94.19 94 ILE A CA 1
ATOM 744 C C . ILE A 1 94 ? -23.161 4.212 34.522 1.00 94.19 94 ILE A C 1
ATOM 746 O O . ILE A 1 94 ? -23.216 4.533 35.712 1.00 94.19 94 ILE A O 1
ATOM 750 N N . LYS A 1 95 ? -24.099 3.460 33.932 1.00 95.50 95 LYS A N 1
ATOM 751 C CA . LYS A 1 95 ? -25.309 2.983 34.618 1.00 95.50 95 LYS A CA 1
ATOM 752 C C . LYS A 1 95 ? -24.982 2.091 35.809 1.00 95.50 95 LYS A C 1
ATOM 754 O O . LYS A 1 95 ? -25.563 2.269 36.875 1.00 95.50 95 LYS A O 1
ATOM 759 N N . GLU A 1 96 ? -24.048 1.156 35.659 1.00 94.75 96 GLU A N 1
ATOM 760 C CA . GLU A 1 96 ? -23.674 0.246 36.744 1.00 94.75 96 GLU A CA 1
ATOM 761 C C . GLU A 1 96 ? -22.982 0.999 37.888 1.00 94.75 96 GLU A C 1
ATOM 763 O O . GLU A 1 96 ? -23.260 0.758 39.067 1.00 94.75 96 GLU A O 1
ATOM 768 N N . LYS A 1 97 ? -22.134 1.982 37.557 1.00 93.50 97 LYS A N 1
ATOM 769 C CA . LYS A 1 97 ? -21.492 2.842 38.556 1.00 93.50 97 LYS A CA 1
ATOM 770 C C . LYS A 1 97 ? -22.516 3.685 39.321 1.00 93.50 97 LYS A C 1
ATOM 772 O O . LYS A 1 97 ? -22.446 3.739 40.548 1.00 93.50 97 LYS A O 1
ATOM 777 N N . GLN A 1 98 ? -23.485 4.271 38.618 1.00 94.00 98 GLN A N 1
ATOM 778 C CA . GLN A 1 98 ? -24.596 5.008 39.222 1.00 94.00 98 GLN A CA 1
ATOM 779 C C . GLN A 1 98 ? -25.428 4.105 40.144 1.00 94.00 98 GLN A C 1
ATOM 781 O O . GLN A 1 98 ? -25.637 4.436 41.311 1.00 94.00 98 GLN A O 1
ATOM 786 N N . LYS A 1 99 ? -25.833 2.928 39.655 1.00 95.50 99 LYS A N 1
ATOM 787 C CA . LYS A 1 99 ? -26.650 1.961 40.398 1.00 95.50 99 LYS A CA 1
ATOM 788 C C . LYS A 1 99 ? -25.975 1.488 41.684 1.00 95.50 99 LYS A C 1
ATOM 790 O O . LYS A 1 99 ? -26.645 1.320 42.702 1.00 95.50 99 LYS A O 1
ATOM 795 N N . ARG A 1 100 ? -24.652 1.285 41.673 1.00 93.69 100 ARG A N 1
ATOM 796 C CA . ARG A 1 100 ? -23.892 0.919 42.879 1.00 93.69 100 ARG A CA 1
ATOM 797 C C . ARG A 1 100 ? -23.968 2.012 43.948 1.00 93.69 100 ARG A C 1
ATOM 799 O O . ARG A 1 100 ? -24.185 1.691 45.114 1.00 93.69 100 ARG A O 1
ATOM 806 N N . THR A 1 101 ? -23.817 3.277 43.559 1.00 93.00 101 THR A N 1
ATOM 807 C CA . THR A 1 101 ? -23.919 4.416 44.483 1.00 93.00 101 THR A CA 1
ATOM 808 C C . THR A 1 101 ? -25.343 4.602 44.999 1.00 93.00 101 THR A C 1
ATOM 810 O O . THR A 1 101 ? -25.529 4.792 46.198 1.00 93.00 101 THR A O 1
ATOM 813 N N . GLU A 1 102 ? -26.351 4.491 44.130 1.00 94.25 102 GLU A N 1
ATOM 814 C CA . GLU A 1 102 ? -27.762 4.564 44.531 1.00 94.25 102 GLU A CA 1
ATOM 815 C C . GLU A 1 102 ? -28.119 3.466 45.533 1.00 94.25 102 GLU A C 1
ATOM 817 O O . GLU A 1 102 ? -28.735 3.748 46.559 1.00 94.25 102 GLU A O 1
ATOM 822 N N . LYS A 1 103 ? -27.676 2.228 45.286 1.00 94.88 103 LYS A N 1
ATOM 823 C CA . LYS A 1 103 ? -27.886 1.114 46.214 1.00 94.88 103 LYS A CA 1
ATOM 824 C C . LYS A 1 103 ? -27.226 1.374 47.568 1.00 94.88 103 LYS A C 1
ATOM 826 O O . LYS A 1 103 ? -27.871 1.201 48.594 1.00 94.88 103 LYS A O 1
ATOM 831 N N . GLN A 1 104 ? -25.976 1.841 47.575 1.00 93.81 104 GLN A N 1
ATOM 832 C CA . GLN A 1 104 ? -25.271 2.181 48.813 1.00 93.81 104 GLN A CA 1
ATOM 833 C C . GLN A 1 104 ? -26.008 3.270 49.611 1.00 93.81 104 GLN A C 1
ATOM 835 O O . GLN A 1 104 ? -26.138 3.156 50.827 1.00 93.81 104 GLN A O 1
ATOM 840 N N . ALA A 1 105 ? -26.524 4.302 48.936 1.00 92.75 105 ALA A N 1
ATOM 841 C CA . ALA A 1 105 ? -2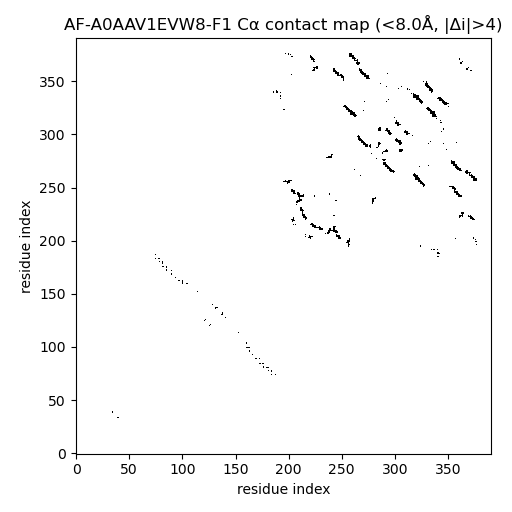7.323 5.341 49.579 1.00 92.75 105 ALA A CA 1
ATOM 842 C C . ALA A 1 105 ? -28.642 4.793 50.141 1.00 92.75 105 ALA A C 1
ATOM 844 O O . ALA A 1 105 ? -28.996 5.104 51.275 1.00 92.75 105 ALA A O 1
ATOM 845 N N . GLN A 1 106 ? -29.350 3.953 49.380 1.00 95.19 106 GLN A N 1
ATOM 846 C CA . GLN A 1 106 ? -30.595 3.322 49.827 1.00 95.19 106 GLN A CA 1
ATOM 847 C C . GLN A 1 106 ? -30.391 2.426 51.050 1.00 95.19 106 GLN A C 1
ATOM 849 O O . GLN A 1 106 ? -31.236 2.427 51.942 1.00 95.19 106 GLN A O 1
ATOM 854 N N . ASP A 1 107 ? -29.288 1.680 51.103 1.00 93.12 107 ASP A N 1
ATOM 855 C CA . ASP A 1 107 ? -28.972 0.814 52.238 1.00 93.12 107 ASP A CA 1
ATOM 856 C C . ASP A 1 107 ? -28.734 1.649 53.514 1.00 93.12 107 ASP A C 1
ATOM 858 O O . ASP A 1 107 ? -29.302 1.330 54.559 1.00 93.12 107 ASP A O 1
ATOM 862 N N . PHE A 1 108 ? -28.008 2.776 53.424 1.00 93.19 108 PHE A N 1
ATOM 863 C CA . PHE A 1 108 ? -27.844 3.700 54.558 1.00 93.19 108 PHE A CA 1
ATOM 864 C C . PHE A 1 108 ? -29.145 4.395 54.971 1.00 93.19 108 PHE A C 1
ATOM 866 O O . PHE A 1 108 ? -29.402 4.539 56.163 1.00 93.19 108 PHE A O 1
ATOM 873 N N . ILE A 1 109 ? -29.975 4.815 54.010 1.00 92.88 109 ILE A N 1
ATOM 874 C CA . ILE A 1 109 ? -31.271 5.444 54.303 1.00 92.88 109 ILE A CA 1
ATOM 875 C C . ILE A 1 109 ? -32.179 4.467 55.055 1.00 92.88 109 ILE A C 1
ATOM 877 O O . ILE A 1 109 ? -32.746 4.845 56.073 1.00 92.88 109 ILE A O 1
ATOM 881 N N . LYS A 1 110 ? -32.275 3.207 54.612 1.00 94.75 110 LYS A N 1
ATOM 882 C CA . LYS A 1 110 ? -33.094 2.189 55.291 1.00 94.75 110 LYS A CA 1
ATOM 883 C C . LYS A 1 110 ? -32.635 1.926 56.722 1.00 94.75 110 LYS A C 1
ATOM 885 O O . LYS A 1 110 ? -33.468 1.740 57.605 1.00 94.75 110 LYS A O 1
ATOM 890 N N . GLU A 1 111 ? -31.324 1.888 56.946 1.00 92.38 111 GLU A N 1
ATOM 891 C CA . GLU A 1 111 ? -30.758 1.722 58.286 1.00 92.38 111 GLU A CA 1
ATOM 892 C C . GLU A 1 111 ? -31.112 2.923 59.182 1.00 92.38 111 GLU A C 1
ATOM 894 O O . GLU A 1 111 ? -31.626 2.732 60.284 1.00 92.38 111 GLU A O 1
ATOM 899 N N . LEU A 1 112 ? -30.959 4.153 58.673 1.00 91.81 112 LEU A N 1
ATOM 900 C CA . LEU A 1 112 ? -31.359 5.383 59.367 1.00 91.81 112 LEU A CA 1
ATOM 901 C C . LEU A 1 112 ? -32.863 5.434 59.677 1.00 91.81 112 LEU A C 1
ATOM 903 O O . LEU A 1 112 ? -33.247 5.789 60.787 1.00 91.81 112 LEU A O 1
ATOM 907 N N . GLU A 1 113 ? -33.725 5.080 58.722 1.00 93.19 113 GLU A N 1
ATOM 908 C CA . GLU A 1 113 ? -35.182 5.031 58.914 1.00 93.19 113 GLU A CA 1
ATOM 909 C C . GLU A 1 113 ? -35.581 4.011 59.992 1.00 93.19 113 GLU A C 1
ATOM 911 O O . GLU A 1 113 ? -36.485 4.272 60.795 1.00 93.19 113 GLU A O 1
ATOM 916 N N . GLY A 1 114 ? -34.884 2.871 60.044 1.00 89.88 114 GLY A N 1
ATOM 917 C CA . GLY A 1 114 ? -35.036 1.865 61.093 1.00 89.88 114 GLY A CA 1
ATOM 918 C C . GLY A 1 114 ? -34.654 2.408 62.469 1.00 89.88 114 GLY A C 1
ATOM 919 O O . GLY A 1 114 ? -35.473 2.368 63.389 1.00 89.88 114 GLY A O 1
ATOM 920 N N . GLU A 1 115 ? -33.458 2.992 62.594 1.00 89.62 115 GLU A N 1
ATOM 921 C CA . GLU A 1 115 ? -32.993 3.598 63.849 1.00 89.62 115 GLU A CA 1
ATOM 922 C C . GLU A 1 115 ? -33.920 4.732 64.319 1.00 89.62 115 GLU A C 1
ATOM 924 O O . GLU A 1 115 ? -34.276 4.795 65.497 1.00 89.62 115 GLU A O 1
ATOM 929 N N . ILE A 1 116 ? -34.382 5.601 63.411 1.00 88.25 116 ILE A N 1
ATOM 930 C CA . ILE A 1 116 ? -35.345 6.667 63.732 1.00 88.25 116 ILE A CA 1
ATOM 931 C C . ILE A 1 116 ? -36.659 6.072 64.249 1.00 88.25 116 ILE A C 1
ATOM 933 O O . ILE A 1 116 ? -37.204 6.575 65.231 1.00 88.25 116 ILE A O 1
ATOM 937 N N . SER A 1 117 ? -37.167 5.003 63.632 1.00 89.12 117 SER A N 1
ATOM 938 C CA . SER A 1 117 ? -38.415 4.351 64.054 1.00 89.12 117 SER A CA 1
ATOM 939 C C . SER A 1 117 ? -38.305 3.750 65.459 1.00 89.12 117 SER A C 1
ATOM 941 O O . SER A 1 117 ? -39.214 3.917 66.277 1.00 89.12 117 SER A O 1
ATOM 943 N N . GLU A 1 118 ? -37.180 3.103 65.778 1.00 85.88 118 GLU A N 1
ATOM 944 C CA . GLU A 1 118 ? -36.906 2.586 67.124 1.00 85.88 118 GLU A CA 1
ATOM 945 C C . GLU A 1 118 ? -36.792 3.715 68.158 1.00 85.88 118 GLU A C 1
ATOM 947 O O . GLU A 1 118 ? -37.389 3.639 69.237 1.00 85.88 118 GLU A O 1
ATOM 952 N N . LEU A 1 119 ? -36.086 4.798 67.814 1.00 84.62 119 LEU A N 1
ATOM 953 C CA . LEU A 1 119 ? -35.966 5.985 68.662 1.00 84.62 119 LEU A CA 1
ATOM 954 C C . LEU A 1 119 ? -37.322 6.665 68.900 1.00 84.62 119 LEU A C 1
ATOM 956 O O . LEU A 1 119 ? -37.603 7.080 70.026 1.00 84.62 119 LEU A O 1
ATOM 960 N N . MET A 1 120 ? -38.177 6.743 67.878 1.00 82.62 120 MET A N 1
ATOM 961 C CA . MET A 1 120 ? -39.535 7.285 67.977 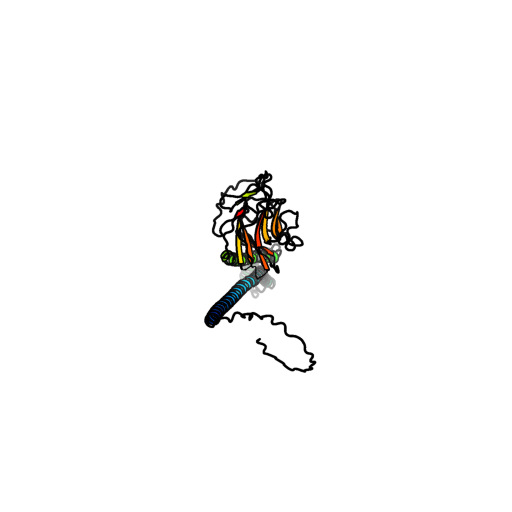1.00 82.62 120 MET A CA 1
ATOM 962 C C . MET A 1 120 ? -40.433 6.424 68.867 1.00 82.62 120 MET A C 1
ATOM 964 O O . MET A 1 120 ? -41.108 6.961 69.740 1.00 82.62 120 MET A O 1
ATOM 968 N N . LYS A 1 121 ? -40.404 5.094 68.719 1.00 82.88 121 LYS A N 1
ATOM 969 C CA . LYS A 1 121 ? -41.165 4.172 69.584 1.00 82.88 121 LYS A CA 1
ATOM 970 C C . LYS A 1 121 ? -40.754 4.296 71.054 1.00 82.88 121 LYS A C 1
ATOM 972 O O . LYS A 1 121 ? -41.585 4.229 71.959 1.00 82.88 121 LYS A O 1
ATOM 977 N N . ARG A 1 122 ? -39.457 4.492 71.295 1.00 77.00 122 ARG A N 1
ATOM 978 C CA . ARG A 1 122 ? -38.909 4.709 72.635 1.00 77.00 122 ARG A CA 1
ATOM 979 C C . ARG A 1 122 ? -39.330 6.055 73.226 1.00 77.00 122 ARG A C 1
ATOM 981 O O . ARG A 1 122 ? -39.551 6.135 74.430 1.00 77.00 122 ARG A O 1
ATOM 988 N N . SER A 1 123 ? -39.416 7.107 72.409 1.00 75.31 123 SER A N 1
ATOM 989 C CA . SER A 1 123 ? -39.763 8.457 72.869 1.00 75.31 123 SER A CA 1
ATOM 990 C C . SER A 1 123 ? -41.269 8.667 73.051 1.00 75.31 123 SER A C 1
ATOM 992 O O . SER A 1 123 ? -41.662 9.418 73.942 1.00 75.31 123 SER A O 1
ATOM 994 N N . SER A 1 124 ? -42.113 7.985 72.267 1.00 74.00 124 SER A N 1
ATOM 995 C CA . SER A 1 124 ? -43.577 8.053 72.373 1.00 74.00 124 SER A CA 1
ATOM 996 C C . SER A 1 124 ? -44.145 7.281 73.569 1.00 74.00 124 SER A C 1
ATOM 998 O O . SER A 1 124 ? -45.306 7.479 73.924 1.00 74.00 124 SER A O 1
ATOM 1000 N N . GLY A 1 125 ? -43.347 6.427 74.219 1.00 63.16 125 GLY A N 1
ATOM 1001 C CA . GLY A 1 125 ? -43.771 5.702 75.417 1.00 63.16 125 GLY A CA 1
ATOM 1002 C C . GLY A 1 125 ? -44.844 4.639 75.155 1.00 63.16 125 GLY A C 1
ATOM 1003 O O . GLY A 1 125 ? -45.588 4.290 76.071 1.00 63.16 125 GLY A O 1
ATOM 1004 N N . GLU A 1 126 ? -44.932 4.090 73.937 1.00 50.28 126 GLU A N 1
ATOM 1005 C CA . GLU A 1 126 ? -45.859 2.989 73.611 1.00 50.28 126 GLU A CA 1
ATOM 1006 C C . GLU A 1 126 ? -45.533 1.671 74.346 1.00 50.28 126 GLU A C 1
ATOM 1008 O O . GLU A 1 126 ? -46.337 0.742 74.342 1.00 50.28 126 GLU A O 1
ATOM 1013 N N . GLU A 1 127 ? -44.420 1.603 75.083 1.00 50.88 127 GLU A N 1
ATOM 1014 C CA . GLU A 1 127 ? -44.215 0.632 76.169 1.00 50.88 127 GLU A CA 1
ATOM 1015 C C . GLU A 1 127 ? -44.886 1.094 77.479 1.00 50.88 127 GLU A C 1
ATOM 1017 O O . GLU A 1 127 ? -44.287 1.038 78.551 1.00 50.88 127 GLU A O 1
ATOM 1022 N N . SER A 1 128 ? -46.131 1.570 77.420 1.00 45.53 128 SER A N 1
ATOM 1023 C CA . SER A 1 128 ? -46.925 1.864 78.616 1.00 45.53 128 SER A CA 1
ATOM 1024 C C . SER A 1 128 ? -47.638 0.591 79.087 1.00 45.53 128 SER A C 1
ATOM 1026 O O . SER A 1 128 ? -48.682 0.246 78.528 1.00 45.53 128 SER A O 1
ATOM 1028 N N . PRO A 1 129 ? -47.157 -0.127 80.124 1.00 47.53 129 PRO A N 1
ATOM 1029 C CA . PRO A 1 129 ? -48.016 -1.058 80.830 1.00 47.53 129 PRO A CA 1
ATOM 1030 C C . PRO A 1 129 ? -49.086 -0.232 81.544 1.00 47.53 129 PRO A C 1
ATOM 1032 O O . PRO A 1 129 ? -48.779 0.658 82.339 1.00 47.53 129 PRO A O 1
ATOM 1035 N N . SER A 1 130 ? -50.350 -0.528 81.247 1.00 50.25 130 SER A N 1
ATOM 1036 C CA . SER A 1 130 ? -51.508 -0.075 82.017 1.00 50.25 130 SER A CA 1
ATOM 1037 C C . SER A 1 130 ? -51.171 -0.057 83.510 1.00 50.25 130 SER A C 1
ATOM 1039 O O . SER A 1 130 ? -50.741 -1.085 84.041 1.00 50.25 130 SER A O 1
ATOM 1041 N N . CYS A 1 131 ? -51.325 1.104 84.151 1.00 45.97 131 CYS A N 1
ATOM 1042 C CA . CYS A 1 131 ? -50.978 1.362 85.548 1.00 45.97 131 CYS A CA 1
ATOM 1043 C C . CYS A 1 131 ? -51.376 0.181 86.457 1.00 45.97 131 CYS A C 1
ATOM 1045 O O . CYS A 1 131 ? -52.549 -0.009 86.770 1.00 45.97 131 CYS A O 1
ATOM 1047 N N . SER A 1 132 ? -50.397 -0.646 86.839 1.00 54.66 132 SER A N 1
ATOM 1048 C CA . SER A 1 132 ? -50.574 -1.793 87.731 1.00 54.66 132 SER A CA 1
ATOM 1049 C C . SER A 1 132 ? -49.954 -1.440 89.076 1.00 54.66 132 SER A C 1
ATOM 1051 O O . SER A 1 132 ? -48.740 -1.287 89.176 1.00 54.66 132 SER A O 1
ATOM 1053 N N . THR A 1 133 ? -50.790 -1.355 90.110 1.00 53.44 133 THR A N 1
ATOM 1054 C CA . THR A 1 133 ? -50.502 -0.930 91.497 1.00 53.44 133 THR A CA 1
ATOM 1055 C C . THR A 1 133 ? -49.563 -1.871 92.282 1.00 53.44 133 THR A C 1
ATOM 1057 O O . THR A 1 133 ? -49.428 -1.753 93.494 1.00 53.44 133 THR A O 1
ATOM 1060 N N . ASP A 1 134 ? -48.907 -2.817 91.609 1.00 68.25 134 ASP A N 1
ATOM 1061 C CA . ASP A 1 134 ? -48.053 -3.842 92.211 1.00 68.25 134 ASP A CA 1
ATOM 1062 C C . ASP A 1 134 ? -46.568 -3.453 92.092 1.00 68.25 134 ASP A C 1
ATOM 1064 O O . ASP A 1 134 ? -45.985 -3.450 91.001 1.00 68.25 134 ASP A O 1
ATOM 1068 N N . SER A 1 135 ? -45.954 -3.107 93.227 1.00 63.56 135 SER A N 1
ATOM 1069 C CA . SER A 1 135 ? -44.604 -2.535 93.341 1.00 63.56 135 SER A CA 1
ATOM 1070 C C . SER A 1 135 ? -43.503 -3.392 92.699 1.00 63.56 135 SER A C 1
ATOM 1072 O O . SER A 1 135 ? -42.502 -2.853 92.222 1.00 63.56 135 SER A O 1
ATOM 1074 N N . LEU A 1 136 ? -43.683 -4.718 92.637 1.00 66.62 136 LEU A N 1
ATOM 1075 C CA . LEU A 1 136 ? -42.730 -5.637 91.997 1.00 66.62 136 LEU A CA 1
ATOM 1076 C C . LEU A 1 136 ? -42.788 -5.574 90.464 1.00 66.62 136 LEU A C 1
ATOM 1078 O O . LEU A 1 136 ? -41.743 -5.583 89.809 1.00 66.62 136 LEU A O 1
ATOM 1082 N N . LYS A 1 137 ? -43.989 -5.438 89.887 1.00 66.31 137 LYS A N 1
ATOM 1083 C CA . LYS A 1 137 ? -44.170 -5.251 88.436 1.00 66.31 137 LYS A CA 1
ATOM 1084 C C . LYS A 1 137 ? -43.667 -3.881 87.985 1.00 66.31 137 LYS A C 1
ATOM 1086 O O . LYS A 1 137 ? -43.125 -3.751 86.891 1.00 66.31 137 LYS A O 1
ATOM 1091 N N . LEU A 1 138 ? -43.782 -2.880 88.857 1.00 67.12 138 LEU A N 1
ATOM 1092 C CA . LEU A 1 138 ? -43.280 -1.525 88.630 1.00 67.12 138 LEU A CA 1
ATOM 1093 C C . LEU A 1 138 ? -41.741 -1.498 88.593 1.00 67.12 138 LEU A C 1
ATOM 1095 O O . LEU A 1 138 ? -41.158 -0.957 87.658 1.00 67.12 138 LEU A O 1
ATOM 1099 N N . LEU A 1 139 ? -41.072 -2.174 89.535 1.00 67.88 139 LEU A N 1
ATOM 1100 C CA . LEU A 1 139 ? -39.609 -2.320 89.534 1.00 67.88 139 LEU A CA 1
ATOM 1101 C C . LEU A 1 139 ? -39.084 -3.105 88.323 1.00 67.88 139 LEU A C 1
ATOM 1103 O O . LEU A 1 139 ? -38.054 -2.735 87.761 1.00 67.88 139 LEU A O 1
ATOM 1107 N N . GLN A 1 140 ? -39.780 -4.164 87.895 1.00 68.94 140 GLN A N 1
ATOM 1108 C CA . GLN A 1 140 ? -39.424 -4.895 86.673 1.00 68.94 140 GLN A CA 1
ATOM 1109 C C . GLN A 1 140 ? -39.614 -4.038 85.415 1.00 68.94 140 GLN A C 1
ATOM 1111 O O . GLN A 1 140 ? -38.729 -4.031 84.567 1.00 68.94 140 GLN A O 1
ATOM 1116 N N . SER A 1 141 ? -40.698 -3.261 85.326 1.00 66.19 141 SER A N 1
ATOM 1117 C CA . SER A 1 141 ? -40.944 -2.311 84.230 1.00 66.19 141 SER A CA 1
ATOM 1118 C C . SER A 1 141 ? -39.855 -1.233 84.139 1.00 66.19 141 SER A C 1
ATOM 1120 O O . SER A 1 141 ? -39.266 -1.021 83.080 1.00 66.19 141 SER A O 1
ATOM 1122 N N . VAL A 1 142 ? -39.492 -0.621 85.272 1.00 69.12 142 VAL A N 1
ATOM 1123 C CA . VAL A 1 142 ? -38.410 0.376 85.344 1.00 69.12 142 VAL A CA 1
ATOM 1124 C C . VAL A 1 142 ? -37.059 -0.240 84.973 1.00 69.12 142 VAL A C 1
ATOM 1126 O O . VAL A 1 142 ? -36.275 0.373 84.251 1.00 69.12 142 VAL A O 1
ATOM 1129 N N . ARG A 1 143 ? -36.781 -1.476 85.407 1.00 71.94 143 ARG A N 1
ATOM 1130 C CA . ARG A 1 143 ? -35.551 -2.190 85.040 1.00 71.94 143 ARG A CA 1
ATOM 1131 C C . ARG A 1 143 ? -35.482 -2.471 83.536 1.00 71.94 143 ARG A C 1
ATOM 1133 O O . ARG A 1 143 ? -34.419 -2.277 82.952 1.00 71.94 143 ARG A O 1
ATOM 1140 N N . SER A 1 144 ? -36.591 -2.870 82.914 1.00 67.50 144 SER A N 1
ATOM 1141 C CA . SER A 1 144 ? -36.691 -3.066 81.462 1.00 67.50 144 SER A CA 1
ATOM 1142 C C . SER A 1 144 ? -36.492 -1.757 80.696 1.00 67.50 144 SER A C 1
ATOM 1144 O O . SER A 1 144 ? -35.704 -1.731 79.756 1.00 67.50 144 SER A O 1
ATOM 1146 N N . MET A 1 145 ? -37.081 -0.646 81.156 1.00 64.31 145 MET A N 1
ATOM 1147 C CA . MET A 1 145 ? -36.843 0.686 80.583 1.00 64.31 145 MET A CA 1
ATOM 1148 C C . MET A 1 145 ? -35.370 1.110 80.667 1.00 64.31 145 MET A C 1
ATOM 1150 O O . MET A 1 145 ? -34.828 1.626 79.695 1.00 64.31 145 MET A O 1
ATOM 1154 N N . ILE A 1 146 ? -34.694 0.868 81.796 1.00 67.19 146 ILE A N 1
ATOM 1155 C CA . ILE A 1 146 ? -33.268 1.202 81.981 1.00 67.19 146 ILE A CA 1
ATOM 1156 C C . ILE A 1 146 ? -32.355 0.333 81.100 1.00 67.19 146 ILE A C 1
ATOM 1158 O O . ILE A 1 146 ? -31.303 0.798 80.659 1.00 67.19 146 ILE A O 1
ATOM 1162 N N . ILE A 1 147 ? -32.730 -0.923 80.844 1.00 66.50 147 ILE A N 1
ATOM 1163 C CA . ILE A 1 147 ? -31.984 -1.820 79.950 1.00 66.50 147 ILE A CA 1
ATOM 1164 C C . ILE A 1 147 ? -32.209 -1.409 78.491 1.00 66.50 147 ILE A C 1
ATOM 1166 O O . ILE A 1 147 ? -31.231 -1.236 77.762 1.00 66.50 147 ILE A O 1
ATOM 1170 N N . ASN A 1 148 ? -33.463 -1.152 78.098 1.00 60.94 148 ASN A N 1
ATOM 1171 C CA . ASN A 1 148 ? -33.814 -0.669 76.764 1.00 60.94 148 ASN A CA 1
ATOM 1172 C C . ASN A 1 148 ? -33.114 0.663 76.492 1.00 60.94 148 ASN A C 1
ATOM 1174 O O . ASN A 1 148 ? -32.365 0.712 75.525 1.00 60.94 148 ASN A O 1
ATOM 1178 N N . HIS A 1 149 ? -33.245 1.673 77.376 1.00 59.12 149 HIS A N 1
ATOM 1179 C CA . HIS A 1 149 ? -32.188 2.570 77.903 1.00 59.12 149 HIS A CA 1
ATOM 1180 C C . HIS A 1 149 ? -30.832 2.717 77.195 1.00 59.12 149 HIS A C 1
ATOM 1182 O O . HIS A 1 149 ? -30.394 3.801 76.795 1.00 59.12 149 HIS A O 1
ATOM 1188 N N . ARG A 1 150 ? -30.132 1.590 77.095 1.00 57.84 150 ARG A N 1
ATOM 1189 C CA . ARG A 1 150 ? -28.672 1.540 77.058 1.00 57.84 150 ARG A CA 1
ATOM 1190 C C . ARG A 1 150 ? -28.084 0.995 75.762 1.00 57.84 150 ARG A C 1
ATOM 1192 O O . ARG A 1 150 ? -26.870 0.819 75.707 1.00 57.84 150 ARG A O 1
ATOM 1199 N N . GLN A 1 151 ? -28.902 0.706 74.752 1.00 59.22 151 GLN A N 1
ATOM 1200 C CA . GLN A 1 151 ? -28.377 0.202 73.485 1.00 59.22 151 GLN A CA 1
ATOM 1201 C C . GLN A 1 151 ? -27.527 1.272 72.777 1.00 59.22 151 GLN A C 1
ATOM 1203 O O . GLN A 1 151 ? -27.986 2.412 72.655 1.00 59.22 151 GLN A O 1
ATOM 1208 N N . PRO A 1 152 ? -26.291 0.944 72.352 1.00 61.78 152 PRO A N 1
ATOM 1209 C CA . PRO A 1 152 ? -25.460 1.874 71.600 1.00 61.78 152 PRO A CA 1
ATOM 1210 C C . PRO A 1 152 ? -26.093 2.116 70.230 1.00 61.78 152 PRO A C 1
ATOM 1212 O O . PRO A 1 152 ? -26.277 1.170 69.469 1.00 61.78 152 PRO A O 1
ATOM 1215 N N . THR A 1 153 ? -26.412 3.366 69.911 1.00 67.31 153 THR A N 1
ATOM 1216 C CA . THR A 1 153 ? -26.764 3.770 68.547 1.00 67.31 153 THR A CA 1
ATOM 1217 C C . THR A 1 153 ? -25.496 3.985 67.732 1.00 67.31 153 THR A C 1
ATOM 1219 O O . THR A 1 153 ? -24.454 4.388 68.265 1.00 67.31 153 THR A O 1
ATOM 1222 N N . ARG A 1 154 ? -25.564 3.700 66.432 1.00 76.12 154 ARG A N 1
ATOM 1223 C CA . ARG A 1 154 ? -24.446 3.919 65.519 1.00 76.12 154 ARG A CA 1
ATOM 1224 C C . ARG A 1 154 ? -24.131 5.417 65.434 1.00 76.12 154 ARG A C 1
ATOM 1226 O O . ARG A 1 154 ? -25.027 6.258 65.437 1.00 76.12 154 ARG A O 1
ATOM 1233 N N . ASN A 1 155 ? -22.845 5.769 65.372 1.00 79.88 155 ASN A N 1
ATOM 1234 C CA . ASN A 1 155 ? -22.443 7.154 65.138 1.00 79.88 155 ASN A CA 1
ATOM 1235 C C . ASN A 1 155 ? -22.446 7.453 63.629 1.00 79.88 155 ASN A C 1
ATOM 1237 O O . ASN A 1 155 ? -21.633 6.905 62.886 1.00 79.88 155 ASN A O 1
ATOM 1241 N N . TRP A 1 156 ? -23.347 8.333 63.193 1.00 84.19 156 TRP A N 1
ATOM 1242 C CA . TRP A 1 156 ? -23.558 8.669 61.781 1.00 84.19 156 TRP A CA 1
ATOM 1243 C C . TRP A 1 156 ? -22.713 9.841 61.264 1.00 84.19 156 TRP A C 1
ATOM 1245 O O . TRP A 1 156 ? -22.729 10.103 60.066 1.00 84.19 156 TRP A O 1
ATOM 1255 N N . THR A 1 157 ? -21.947 10.537 62.117 1.00 81.69 157 THR A N 1
ATOM 1256 C CA . THR A 1 157 ? -21.198 11.743 61.693 1.00 81.69 157 THR A CA 1
ATOM 1257 C C . THR A 1 157 ? -20.108 11.479 60.647 1.00 81.69 157 THR A C 1
ATOM 1259 O O . THR A 1 157 ? -19.768 12.391 59.900 1.00 81.69 157 THR A O 1
ATOM 1262 N N . GLU A 1 158 ? -19.589 10.253 60.551 1.00 77.38 158 GLU A N 1
ATOM 1263 C CA . GLU A 1 158 ? -18.541 9.876 59.585 1.00 77.38 158 GLU A CA 1
ATOM 1264 C C . GLU A 1 158 ? -19.070 9.132 58.344 1.00 77.38 158 GLU A C 1
ATOM 1266 O O . GLU A 1 158 ? -18.307 8.844 57.422 1.00 77.38 158 GLU A O 1
ATOM 1271 N N . VAL A 1 159 ? -20.368 8.809 58.283 1.00 83.19 159 VAL A N 1
ATOM 1272 C CA . VAL A 1 159 ? -20.938 8.061 57.153 1.00 83.19 159 VAL A CA 1
ATOM 1273 C C . VAL A 1 159 ? -21.303 9.030 56.031 1.00 83.19 159 VAL A C 1
ATOM 1275 O O . VAL A 1 159 ? -22.187 9.868 56.186 1.00 83.19 159 VAL A O 1
ATOM 1278 N N . ASN A 1 160 ? -20.644 8.900 54.878 1.00 81.94 160 ASN A N 1
ATOM 1279 C CA . ASN A 1 160 ? -20.931 9.708 53.695 1.00 81.94 160 ASN A CA 1
ATOM 1280 C C . ASN A 1 160 ? -20.987 8.842 52.428 1.00 81.94 160 ASN A C 1
ATOM 1282 O O . ASN A 1 160 ? -20.172 7.938 52.238 1.00 81.94 160 ASN A O 1
ATOM 1286 N N . VAL A 1 161 ? -21.933 9.145 51.538 1.00 84.50 161 VAL A N 1
ATOM 1287 C CA . VAL A 1 161 ? -21.987 8.565 50.193 1.00 84.50 161 VAL A CA 1
ATOM 1288 C C . VAL A 1 161 ? -21.266 9.513 49.250 1.00 84.50 161 VAL A C 1
ATOM 1290 O O . VAL A 1 161 ? -21.791 10.555 48.864 1.00 84.50 161 VAL A O 1
ATOM 1293 N N . HIS A 1 162 ? -20.048 9.152 48.862 1.00 81.44 162 HIS A N 1
ATOM 1294 C CA . HIS A 1 162 ? -19.301 9.938 47.889 1.00 81.44 162 HIS A CA 1
ATOM 1295 C C . HIS A 1 162 ? -19.845 9.707 46.471 1.00 81.44 162 HIS A C 1
ATOM 1297 O O . HIS A 1 162 ? -19.913 8.553 46.030 1.00 81.44 162 HIS A O 1
ATOM 1303 N N . PRO A 1 163 ? -20.197 10.774 45.724 1.00 80.19 163 PRO A N 1
ATOM 1304 C CA . PRO A 1 163 ? -20.551 10.642 44.321 1.00 80.19 163 PRO A CA 1
ATOM 1305 C C . PRO A 1 163 ? -19.396 10.005 43.536 1.00 80.19 163 PRO A C 1
ATOM 1307 O O . PRO A 1 163 ? -18.238 10.398 43.715 1.00 80.19 163 PRO A O 1
ATOM 1310 N N . PRO A 1 164 ? -19.670 9.031 42.655 1.00 82.50 164 PRO A N 1
ATOM 1311 C CA . PRO A 1 164 ? -18.637 8.446 41.822 1.00 82.50 164 PRO A CA 1
ATOM 1312 C C . PRO A 1 164 ? -18.096 9.502 40.856 1.00 82.50 164 PRO A C 1
ATOM 1314 O O . PRO A 1 164 ? -18.860 10.186 40.178 1.00 82.50 164 PRO A O 1
ATOM 1317 N N . SER A 1 165 ? -16.771 9.600 40.728 1.00 88.19 165 SER A N 1
ATOM 1318 C CA . SER A 1 165 ? -16.178 10.402 39.653 1.00 88.19 165 SER A CA 1
ATOM 1319 C C . SER A 1 165 ? -16.379 9.703 38.305 1.00 88.19 165 SER A C 1
ATOM 1321 O O . SER A 1 165 ? -16.020 8.533 38.149 1.00 88.19 165 SER A O 1
ATOM 1323 N N . TYR A 1 166 ? -16.933 10.410 37.322 1.00 91.25 166 TYR A N 1
ATOM 1324 C CA . TYR A 1 166 ? -17.050 9.948 35.931 1.00 91.25 166 TYR A CA 1
ATOM 1325 C C . TYR A 1 166 ? -15.921 10.477 35.039 1.00 91.25 166 TYR A C 1
ATOM 1327 O O . TYR A 1 166 ? -15.888 10.193 33.838 1.00 91.25 166 TYR A O 1
ATOM 1335 N N . GLU A 1 167 ? -14.977 11.215 35.618 1.00 91.56 167 GLU A N 1
ATOM 1336 C CA . GLU A 1 167 ? -13.917 11.894 34.888 1.00 91.56 167 GLU A CA 1
ATOM 1337 C C . GLU A 1 167 ? -13.054 10.915 34.072 1.00 91.56 167 GLU A C 1
ATOM 1339 O O . GLU A 1 167 ? -12.727 9.792 34.486 1.00 91.56 167 GLU A O 1
ATOM 1344 N N . GLY A 1 168 ? -12.756 11.317 32.836 1.00 91.25 168 GLY A N 1
ATOM 1345 C CA . GLY A 1 168 ? -11.983 10.526 31.879 1.00 91.25 168 GLY A CA 1
ATOM 1346 C C . GLY A 1 168 ? -12.664 9.251 31.366 1.00 91.25 168 GLY A C 1
ATOM 1347 O O . GLY A 1 168 ? -12.049 8.528 30.590 1.00 91.25 168 GLY A O 1
ATOM 1348 N N . THR A 1 169 ? -13.909 8.947 31.755 1.00 93.62 169 THR A N 1
ATOM 1349 C CA . THR A 1 169 ? -14.595 7.716 31.309 1.00 93.62 169 THR A CA 1
ATOM 1350 C C . THR A 1 169 ? -14.835 7.719 29.805 1.00 93.62 169 THR A C 1
ATOM 1352 O O . THR A 1 169 ? -14.502 6.747 29.135 1.00 93.62 169 THR A O 1
ATOM 1355 N N . VAL A 1 170 ? -15.332 8.837 29.270 1.00 94.88 170 VAL A N 1
ATOM 1356 C CA . VAL A 1 170 ? -15.544 9.000 27.825 1.00 94.88 170 VAL A CA 1
ATOM 1357 C C . VAL A 1 170 ? -14.217 8.908 27.072 1.00 94.88 170 VAL A C 1
ATOM 1359 O O . VAL A 1 170 ? -14.127 8.185 26.090 1.00 94.88 170 VAL A O 1
ATOM 1362 N N . VAL A 1 171 ? -13.166 9.575 27.564 1.00 95.50 171 VAL A N 1
ATOM 1363 C CA . VAL A 1 171 ? -11.835 9.553 26.931 1.00 95.50 171 VAL A CA 1
ATOM 1364 C C . VAL A 1 171 ? -11.284 8.128 26.855 1.00 95.50 171 VAL A C 1
ATOM 1366 O O . VAL A 1 171 ? -10.848 7.708 25.790 1.00 95.50 171 VAL A O 1
ATOM 1369 N N . ARG A 1 172 ? -11.355 7.353 27.947 1.00 93.75 172 ARG A N 1
ATOM 1370 C CA . ARG A 1 172 ? -10.918 5.946 27.949 1.00 93.75 172 ARG A CA 1
ATOM 1371 C C . ARG A 1 172 ? -11.703 5.092 26.952 1.00 93.75 172 ARG A C 1
ATOM 1373 O O . ARG A 1 172 ? -11.091 4.308 26.237 1.00 93.75 172 ARG A O 1
ATOM 1380 N N . ALA A 1 173 ? -13.023 5.268 26.883 1.00 94.50 173 ALA A N 1
ATOM 1381 C CA . ALA A 1 173 ? -13.863 4.538 25.934 1.00 94.50 173 ALA A CA 1
ATOM 1382 C C . ALA A 1 173 ? -13.515 4.881 24.474 1.00 94.50 173 ALA A C 1
ATOM 1384 O O . ALA A 1 173 ? -13.437 3.991 23.634 1.00 94.50 173 ALA A O 1
ATOM 1385 N N . VAL A 1 174 ? -13.242 6.155 24.174 1.00 94.31 174 VAL A N 1
ATOM 1386 C CA . VAL A 1 174 ? -12.824 6.585 22.829 1.00 94.31 174 VAL A CA 1
ATOM 1387 C C . VAL A 1 174 ? -11.458 6.008 22.450 1.00 94.31 174 VAL A C 1
ATOM 1389 O O . VAL A 1 174 ? -11.305 5.551 21.323 1.00 94.31 174 VAL A O 1
ATOM 1392 N N . VAL A 1 175 ? -10.490 5.961 23.373 1.00 94.50 175 VAL A N 1
ATOM 1393 C CA . VAL A 1 175 ? -9.175 5.336 23.118 1.00 94.50 175 VAL A CA 1
ATOM 1394 C C . VAL A 1 175 ? -9.322 3.841 22.809 1.00 94.50 175 VAL A C 1
ATOM 1396 O O . VAL A 1 175 ? -8.753 3.354 21.837 1.00 94.50 175 VAL A O 1
ATOM 1399 N N . GLN A 1 176 ? -10.144 3.117 23.573 1.00 92.31 176 GLN A N 1
ATOM 1400 C CA . GLN A 1 176 ? -10.428 1.699 23.307 1.00 92.31 176 GLN A CA 1
ATOM 1401 C C . GLN A 1 176 ? -11.122 1.493 21.953 1.00 92.31 176 GLN A C 1
ATOM 1403 O O . GLN A 1 176 ? -10.805 0.556 21.217 1.00 92.31 176 GLN A O 1
ATOM 1408 N N . LEU A 1 177 ? -12.047 2.387 21.597 1.00 93.38 177 LEU A N 1
ATOM 1409 C CA . LEU A 1 177 ? -12.690 2.372 20.289 1.00 93.38 177 LEU A CA 1
ATOM 1410 C C . LEU A 1 177 ? -11.677 2.630 19.162 1.00 93.38 177 LEU A C 1
ATOM 1412 O O . LEU A 1 177 ? -11.711 1.931 18.153 1.00 93.38 177 LEU A O 1
ATOM 1416 N N . GLU A 1 178 ? -10.755 3.581 19.326 1.00 93.50 178 GLU A N 1
ATOM 1417 C CA . GLU A 1 178 ? -9.691 3.858 18.352 1.00 93.50 178 GLU A CA 1
ATOM 1418 C C . GLU A 1 178 ? -8.805 2.625 18.107 1.00 93.50 178 GLU A C 1
ATOM 1420 O O . GLU A 1 178 ? -8.484 2.309 16.956 1.00 93.50 178 GLU 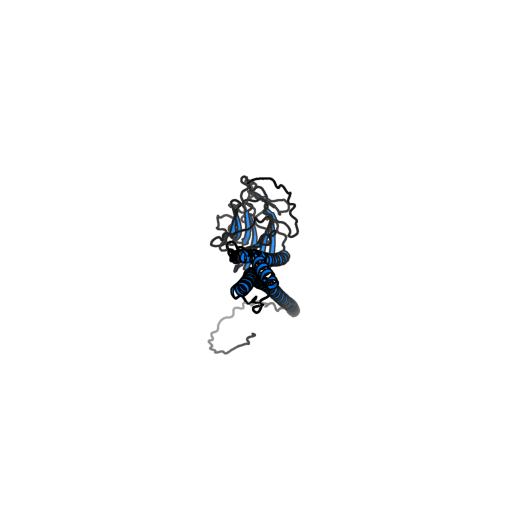A O 1
ATOM 1425 N N . GLU A 1 179 ? -8.444 1.892 19.162 1.00 91.62 179 GLU A N 1
ATOM 1426 C CA . GLU A 1 179 ? -7.679 0.642 19.066 1.00 91.62 179 GLU A CA 1
ATOM 1427 C C . GLU A 1 179 ? -8.449 -0.447 18.301 1.00 91.62 179 GLU A C 1
ATOM 1429 O O . GLU A 1 179 ? -7.891 -1.105 17.410 1.00 91.62 179 GLU A O 1
ATOM 1434 N N . ALA A 1 180 ? -9.744 -0.606 18.593 1.00 90.06 180 ALA A N 1
ATOM 1435 C CA . ALA A 1 180 ? -10.613 -1.555 17.903 1.00 90.06 180 ALA A CA 1
ATOM 1436 C C . ALA A 1 180 ? -10.769 -1.205 16.413 1.00 90.06 180 ALA A C 1
ATOM 1438 O O . ALA A 1 180 ? -10.569 -2.061 15.549 1.00 90.06 180 ALA A O 1
ATOM 1439 N N . LEU A 1 181 ? -11.043 0.065 16.095 1.00 90.06 181 LEU A N 1
ATOM 1440 C CA . LEU A 1 181 ? -11.169 0.544 14.716 1.00 90.06 181 LEU A CA 1
ATOM 1441 C C . LEU A 1 181 ? -9.853 0.397 13.948 1.00 90.06 181 LEU A C 1
ATOM 1443 O O . LEU A 1 181 ? -9.848 -0.106 12.827 1.00 90.06 181 LEU A O 1
ATOM 1447 N N . THR A 1 182 ? -8.725 0.760 14.568 1.00 88.25 182 THR A N 1
ATOM 1448 C CA . THR A 1 182 ? -7.387 0.562 13.988 1.00 88.25 182 THR A CA 1
ATOM 1449 C C . THR A 1 182 ? -7.157 -0.909 13.636 1.00 88.25 182 THR A C 1
ATOM 1451 O O . THR A 1 182 ? -6.561 -1.216 12.602 1.00 88.25 182 THR A O 1
ATOM 1454 N N . THR A 1 183 ? -7.613 -1.833 14.484 1.00 87.81 183 THR A N 1
ATOM 1455 C CA . THR A 1 183 ? -7.459 -3.275 14.259 1.00 87.81 183 THR A CA 1
ATOM 1456 C C . THR A 1 183 ? -8.257 -3.748 13.047 1.00 87.81 183 THR A C 1
ATOM 1458 O O . THR A 1 183 ? -7.708 -4.460 12.204 1.00 87.81 183 THR A O 1
ATOM 1461 N N . GLU A 1 184 ? -9.514 -3.322 12.910 1.00 86.69 184 GLU A N 1
ATOM 1462 C CA . GLU A 1 184 ? -10.335 -3.658 11.740 1.00 86.69 184 GLU A CA 1
ATOM 1463 C C . GLU A 1 184 ? -9.793 -3.020 10.451 1.00 86.69 184 GLU A C 1
ATOM 1465 O O . GLU A 1 184 ? -9.678 -3.696 9.428 1.00 86.69 184 GLU A O 1
ATOM 1470 N N . MET A 1 185 ? -9.337 -1.763 10.504 1.00 86.00 185 MET A N 1
ATOM 1471 C CA . MET A 1 185 ? -8.692 -1.098 9.362 1.00 86.00 185 MET A CA 1
ATOM 1472 C C . MET A 1 185 ? -7.429 -1.838 8.896 1.00 86.00 185 MET A C 1
ATOM 1474 O O . MET A 1 185 ? -7.248 -2.058 7.700 1.00 86.00 185 MET A O 1
ATOM 1478 N N . LYS A 1 186 ? -6.575 -2.296 9.822 1.00 87.06 186 LYS A N 1
ATOM 1479 C CA . LYS A 1 186 ? -5.382 -3.095 9.485 1.00 87.06 186 LYS A CA 1
ATOM 1480 C C . LYS A 1 186 ? -5.726 -4.421 8.805 1.00 87.06 186 LYS A C 1
ATOM 1482 O O . LYS A 1 186 ? -4.955 -4.893 7.971 1.00 87.06 186 LYS A O 1
ATOM 1487 N N . LYS A 1 187 ? -6.854 -5.050 9.156 1.00 85.88 187 LYS A N 1
ATOM 1488 C CA . LYS A 1 187 ? -7.317 -6.271 8.474 1.00 85.88 187 LYS A CA 1
ATOM 1489 C C . LYS A 1 187 ? -7.716 -5.978 7.030 1.00 85.88 187 LYS A C 1
ATOM 1491 O O . LYS A 1 187 ? -7.343 -6.759 6.161 1.00 85.88 187 LYS A O 1
ATOM 1496 N N . LEU A 1 188 ? -8.405 -4.861 6.782 1.00 85.25 188 LEU A N 1
ATOM 1497 C CA . LEU A 1 188 ? -8.758 -4.426 5.427 1.00 85.25 188 LEU A CA 1
ATOM 1498 C C . LEU A 1 188 ? -7.506 -4.180 4.583 1.00 85.25 188 LEU A C 1
ATOM 1500 O O . LEU A 1 188 ? -7.374 -4.769 3.517 1.00 85.25 188 LEU A O 1
ATOM 1504 N N . VAL A 1 189 ? -6.551 -3.391 5.084 1.00 89.62 189 VAL A N 1
ATOM 1505 C CA . VAL A 1 189 ? -5.324 -3.098 4.325 1.00 89.62 189 VAL A CA 1
ATOM 1506 C C . VAL A 1 189 ? -4.510 -4.367 4.072 1.00 89.62 189 VAL A C 1
ATOM 1508 O O . VAL A 1 189 ? -3.959 -4.531 2.990 1.00 89.62 189 VAL A O 1
ATOM 1511 N N . ARG A 1 190 ? -4.464 -5.304 5.028 1.00 90.44 190 ARG A N 1
ATOM 1512 C CA . ARG A 1 190 ? -3.824 -6.612 4.817 1.00 90.44 190 ARG A CA 1
ATOM 1513 C C . ARG A 1 190 ? -4.532 -7.437 3.740 1.00 90.44 190 ARG A C 1
ATOM 1515 O O . ARG A 1 190 ? -3.857 -8.073 2.940 1.00 90.44 190 ARG A O 1
ATOM 1522 N N . ALA A 1 191 ? -5.864 -7.467 3.739 1.00 88.00 191 ALA A N 1
ATOM 1523 C CA . ALA A 1 191 ? -6.622 -8.178 2.715 1.00 88.00 191 ALA A CA 1
ATOM 1524 C C . ALA A 1 191 ? -6.355 -7.581 1.328 1.00 88.00 191 ALA A C 1
ATOM 1526 O O . ALA A 1 191 ? -6.071 -8.332 0.402 1.00 88.00 191 ALA A O 1
ATOM 1527 N N . GLU A 1 192 ? -6.350 -6.252 1.219 1.00 90.31 192 GLU A N 1
ATOM 1528 C CA . GLU A 1 192 ? -6.010 -5.547 -0.016 1.00 90.31 192 GLU A CA 1
ATOM 1529 C C . GLU A 1 192 ? -4.581 -5.856 -0.472 1.00 90.31 192 GLU A C 1
ATOM 1531 O O . GLU A 1 192 ? -4.372 -6.262 -1.612 1.00 90.31 192 GLU A O 1
ATOM 1536 N N . LEU A 1 193 ? -3.606 -5.772 0.441 1.00 93.06 193 LEU A N 1
ATOM 1537 C CA . LEU A 1 193 ? -2.206 -6.094 0.162 1.00 93.06 193 LEU A CA 1
ATOM 1538 C C . LEU A 1 193 ? -2.049 -7.515 -0.407 1.00 93.06 193 LEU A C 1
ATOM 1540 O O . LEU A 1 193 ? -1.401 -7.700 -1.433 1.00 93.06 193 LEU A O 1
ATOM 1544 N N . ASN A 1 194 ? -2.707 -8.509 0.197 1.00 91.06 194 ASN A N 1
ATOM 1545 C CA . ASN A 1 194 ? -2.683 -9.893 -0.292 1.00 91.06 194 ASN A CA 1
ATOM 1546 C C . ASN A 1 194 ? -3.262 -10.033 -1.711 1.00 91.06 194 ASN A C 1
ATOM 1548 O O . ASN A 1 194 ? -2.885 -10.943 -2.451 1.00 91.06 194 ASN A O 1
ATOM 1552 N N . ARG A 1 195 ? -4.222 -9.180 -2.082 1.00 89.81 195 ARG A N 1
ATOM 1553 C CA . ARG A 1 195 ? -4.851 -9.195 -3.407 1.00 89.81 195 ARG A CA 1
ATOM 1554 C C . ARG A 1 195 ? -3.941 -8.547 -4.441 1.00 89.81 195 ARG A C 1
ATOM 1556 O O . ARG A 1 195 ? -3.732 -9.138 -5.495 1.00 89.81 195 ARG A O 1
ATOM 1563 N N . ILE A 1 196 ? -3.361 -7.387 -4.137 1.00 94.38 196 ILE A N 1
ATOM 1564 C CA . ILE A 1 196 ? -2.446 -6.705 -5.065 1.00 94.38 196 ILE A CA 1
ATOM 1565 C C . ILE A 1 196 ? -1.126 -7.461 -5.255 1.00 94.38 196 ILE A C 1
ATOM 1567 O O . ILE A 1 196 ? -0.554 -7.422 -6.340 1.00 94.38 196 ILE A O 1
ATOM 1571 N N . GLN A 1 197 ? -0.685 -8.224 -4.251 1.00 95.31 197 GLN A N 1
ATOM 1572 C CA . GLN A 1 197 ? 0.476 -9.112 -4.348 1.00 95.31 197 GLN A CA 1
ATOM 1573 C C . GLN A 1 197 ? 0.318 -10.201 -5.425 1.00 95.31 197 GLN A C 1
ATOM 1575 O O . GLN A 1 197 ? 1.312 -10.752 -5.881 1.00 95.31 197 GLN A O 1
ATOM 1580 N N . GLN A 1 198 ? -0.904 -10.489 -5.893 1.00 94.19 198 GLN A N 1
ATOM 1581 C CA . GLN A 1 198 ? -1.131 -11.404 -7.023 1.00 94.19 198 GLN A CA 1
ATOM 1582 C C . GLN A 1 198 ? -0.648 -10.834 -8.365 1.00 94.19 198 GLN A C 1
ATOM 1584 O O . GLN A 1 198 ? -0.491 -11.592 -9.319 1.00 94.19 198 GLN A O 1
ATOM 1589 N N . TYR A 1 199 ? -0.412 -9.521 -8.443 1.00 96.44 199 TYR A N 1
ATOM 1590 C CA . TYR A 1 199 ? 0.155 -8.846 -9.613 1.00 96.44 199 TYR A CA 1
ATOM 1591 C C . TYR A 1 199 ? 1.683 -8.720 -9.529 1.00 96.44 199 TYR A C 1
ATOM 1593 O O . TYR A 1 199 ? 2.260 -7.854 -10.184 1.00 96.44 199 TYR A O 1
ATOM 1601 N N . GLU A 1 200 ? 2.337 -9.540 -8.698 1.00 97.62 200 GLU A N 1
ATOM 1602 C CA . GLU A 1 200 ? 3.795 -9.573 -8.580 1.00 97.62 200 GLU A CA 1
ATOM 1603 C C . GLU A 1 200 ? 4.458 -9.744 -9.953 1.00 97.62 200 GLU A C 1
ATOM 1605 O O . GLU A 1 200 ? 4.104 -10.628 -10.738 1.00 97.62 200 GLU A O 1
ATOM 1610 N N . VAL A 1 201 ? 5.447 -8.896 -10.224 1.00 97.56 201 VAL A N 1
ATOM 1611 C CA . VAL A 1 201 ? 6.297 -8.981 -11.410 1.00 97.56 201 VAL A CA 1
ATOM 1612 C C . VAL A 1 201 ? 7.758 -9.109 -11.005 1.00 97.56 201 VAL A C 1
ATOM 1614 O O . VAL A 1 201 ? 8.225 -8.491 -10.048 1.00 97.56 201 VAL A O 1
ATOM 1617 N N . ASP A 1 202 ? 8.505 -9.903 -11.769 1.00 96.75 202 ASP A N 1
ATOM 1618 C CA . ASP A 1 202 ? 9.932 -10.092 -11.541 1.00 96.75 202 ASP A CA 1
ATOM 1619 C C . ASP A 1 202 ? 10.733 -8.903 -12.100 1.00 96.75 202 ASP A C 1
ATOM 1621 O O . ASP A 1 202 ? 11.071 -8.859 -13.285 1.00 96.75 202 ASP A O 1
ATOM 1625 N N . VAL A 1 203 ? 11.006 -7.909 -11.248 1.00 97.44 203 VAL A N 1
ATOM 1626 C CA . VAL A 1 203 ? 11.762 -6.702 -11.625 1.00 97.44 203 VAL A CA 1
ATOM 1627 C C . VAL A 1 203 ? 13.262 -6.931 -11.479 1.00 97.44 203 VAL A C 1
ATOM 1629 O O . VAL A 1 203 ? 13.726 -7.413 -10.446 1.00 97.44 203 VAL A O 1
ATOM 1632 N N . THR A 1 204 ? 14.041 -6.544 -12.484 1.00 98.31 204 THR A N 1
ATOM 1633 C CA . THR A 1 204 ? 15.507 -6.471 -12.421 1.00 98.31 204 THR A CA 1
ATOM 1634 C C . THR A 1 204 ? 15.987 -5.078 -12.796 1.00 98.31 204 THR A C 1
ATOM 1636 O O . THR A 1 204 ? 15.344 -4.379 -13.573 1.00 98.31 204 THR A O 1
ATOM 1639 N N . LEU A 1 205 ? 17.105 -4.652 -12.222 1.00 98.69 205 LEU A N 1
ATOM 1640 C CA . LEU A 1 205 ? 17.704 -3.338 -12.444 1.00 98.69 205 LEU A CA 1
ATOM 1641 C C . LEU A 1 205 ? 18.393 -3.288 -13.813 1.00 98.69 205 LEU A C 1
ATOM 1643 O O . LEU A 1 205 ? 19.047 -4.255 -14.204 1.00 98.69 205 LEU A O 1
ATOM 1647 N N . ASP A 1 206 ? 18.261 -2.169 -14.529 1.00 98.25 206 ASP A N 1
ATOM 1648 C CA . ASP A 1 206 ? 18.875 -1.968 -15.844 1.00 98.25 206 ASP A CA 1
ATOM 1649 C C . ASP A 1 206 ? 20.244 -1.257 -15.735 1.00 98.25 206 ASP A C 1
ATOM 1651 O O . ASP A 1 206 ? 20.293 -0.048 -15.457 1.00 98.25 206 ASP A O 1
ATOM 1655 N N . PRO A 1 207 ? 21.372 -1.955 -15.992 1.00 97.12 207 PRO A N 1
ATOM 1656 C CA . PRO A 1 207 ? 22.712 -1.370 -15.931 1.00 97.12 207 PRO A CA 1
ATOM 1657 C C . PRO A 1 207 ? 22.956 -0.234 -16.932 1.00 97.12 207 PRO A C 1
ATOM 1659 O O . PRO A 1 207 ? 23.836 0.604 -16.698 1.00 97.12 207 PRO A O 1
ATOM 1662 N N . ASP A 1 208 ? 22.204 -0.178 -18.036 1.00 96.94 208 ASP A N 1
ATOM 1663 C CA . ASP A 1 208 ? 22.361 0.875 -19.042 1.00 96.94 208 ASP A CA 1
ATOM 1664 C C . ASP A 1 208 ? 21.793 2.209 -18.560 1.00 96.94 208 ASP A C 1
ATOM 1666 O O . ASP A 1 208 ? 22.318 3.259 -18.936 1.00 96.94 208 ASP A O 1
ATOM 1670 N N . THR A 1 209 ? 20.814 2.170 -17.650 1.00 97.75 209 THR A N 1
ATOM 1671 C CA . THR A 1 209 ? 20.222 3.364 -17.026 1.00 97.75 209 THR A CA 1
ATOM 1672 C C . THR A 1 209 ? 20.967 3.816 -15.771 1.00 97.75 209 THR A C 1
ATOM 1674 O O . THR A 1 209 ? 20.936 4.995 -15.417 1.00 97.75 209 THR A O 1
ATOM 1677 N N . ALA A 1 210 ? 21.669 2.898 -15.102 1.00 97.44 210 ALA A N 1
ATOM 1678 C CA . ALA A 1 210 ? 22.258 3.134 -13.791 1.00 97.44 210 ALA A CA 1
ATOM 1679 C C . ALA A 1 210 ? 23.308 4.254 -13.788 1.00 97.44 210 ALA A C 1
ATOM 1681 O O . ALA A 1 210 ? 24.260 4.255 -14.579 1.00 97.44 210 ALA A O 1
ATOM 1682 N N . HIS A 1 211 ? 23.176 5.175 -12.833 1.00 96.50 211 HIS A N 1
ATOM 1683 C CA . HIS A 1 211 ? 24.178 6.207 -12.597 1.00 96.50 211 HIS A CA 1
ATOM 1684 C C . HIS A 1 211 ? 25.565 5.594 -12.293 1.00 96.50 211 HIS A C 1
ATOM 1686 O O . HIS A 1 211 ? 25.639 4.625 -11.535 1.00 96.50 211 HIS A O 1
ATOM 1692 N N . PRO A 1 212 ? 26.692 6.159 -12.782 1.00 95.75 212 PRO A N 1
ATOM 1693 C CA . PRO A 1 212 ? 28.016 5.535 -12.647 1.00 95.75 212 PRO A CA 1
ATOM 1694 C C . PRO A 1 212 ? 28.530 5.299 -11.218 1.00 95.75 212 PRO A C 1
ATOM 1696 O O . PRO A 1 212 ? 29.466 4.525 -11.023 1.00 95.75 212 PRO A O 1
ATOM 1699 N N . ARG A 1 213 ? 27.956 5.969 -10.212 1.00 93.81 213 ARG A N 1
ATOM 1700 C CA . ARG A 1 213 ? 28.248 5.712 -8.785 1.00 93.81 213 ARG A CA 1
ATOM 1701 C C . ARG A 1 213 ? 27.573 4.455 -8.240 1.00 93.81 213 ARG A C 1
ATOM 1703 O O . ARG A 1 213 ? 27.967 3.983 -7.181 1.00 93.81 213 ARG A O 1
ATOM 1710 N N . LEU A 1 214 ? 26.549 3.936 -8.911 1.00 96.31 214 LEU A N 1
ATOM 1711 C CA . LEU A 1 214 ? 25.777 2.814 -8.399 1.00 96.31 214 LEU A CA 1
ATOM 1712 C C . LEU A 1 214 ? 26.511 1.487 -8.595 1.00 96.31 214 LEU A C 1
ATOM 1714 O O . LEU A 1 214 ? 27.199 1.249 -9.592 1.00 96.31 214 LEU A O 1
ATOM 1718 N N . ILE A 1 215 ? 26.345 0.608 -7.615 1.00 95.62 215 ILE A N 1
ATOM 1719 C CA . ILE A 1 215 ? 26.775 -0.783 -7.666 1.00 95.62 215 ILE A CA 1
ATOM 1720 C C . ILE A 1 215 ? 25.512 -1.634 -7.690 1.00 95.62 215 ILE A C 1
ATOM 1722 O O . ILE A 1 215 ? 24.695 -1.546 -6.773 1.00 95.62 215 ILE A O 1
ATOM 1726 N N . LEU A 1 216 ? 25.374 -2.426 -8.752 1.00 97.31 216 LEU A N 1
ATOM 1727 C CA . LEU A 1 216 ? 24.307 -3.406 -8.922 1.00 97.31 216 LEU A CA 1
ATOM 1728 C C . LEU A 1 216 ? 24.854 -4.802 -8.606 1.00 97.31 216 LEU A C 1
ATOM 1730 O O . LEU A 1 216 ? 26.019 -5.072 -8.913 1.00 97.31 216 LEU A O 1
ATOM 1734 N N . SER A 1 217 ? 24.036 -5.668 -8.012 1.00 97.50 217 SER A N 1
ATOM 1735 C CA . SER A 1 217 ? 24.349 -7.097 -7.897 1.00 97.50 217 SER A CA 1
ATOM 1736 C C . SER A 1 217 ? 24.278 -7.801 -9.256 1.00 97.50 217 SER A C 1
ATOM 1738 O O . SER A 1 217 ? 23.610 -7.334 -10.181 1.00 97.50 217 SER A O 1
ATOM 1740 N N . ASP A 1 218 ? 24.936 -8.957 -9.370 1.00 97.06 218 ASP A N 1
ATOM 1741 C CA . ASP A 1 218 ? 24.983 -9.744 -10.613 1.00 97.06 218 ASP A CA 1
ATOM 1742 C C . ASP A 1 218 ? 23.597 -10.243 -11.060 1.00 97.06 218 ASP A C 1
ATOM 1744 O O . ASP A 1 218 ? 23.332 -10.369 -12.255 1.00 97.06 218 ASP A O 1
ATOM 1748 N N . ASP A 1 219 ? 22.694 -10.499 -10.109 1.00 96.81 219 ASP A N 1
ATOM 1749 C CA . ASP A 1 219 ? 21.303 -10.889 -10.369 1.00 96.81 219 ASP A CA 1
ATOM 1750 C C . ASP A 1 219 ? 20.376 -9.695 -10.675 1.00 96.81 219 ASP A C 1
ATOM 1752 O O . ASP A 1 219 ? 19.197 -9.880 -10.991 1.00 96.81 219 ASP A O 1
ATOM 1756 N N . GLY A 1 220 ? 20.896 -8.464 -10.596 1.00 97.31 220 GLY A N 1
ATOM 1757 C CA . GLY A 1 220 ? 20.145 -7.235 -10.827 1.00 97.31 220 GLY A CA 1
ATOM 1758 C C . GLY A 1 220 ? 19.051 -6.972 -9.790 1.00 97.31 220 GLY A C 1
ATOM 1759 O O . GLY A 1 220 ? 18.084 -6.282 -10.116 1.00 97.31 220 GLY A O 1
ATOM 1760 N N . LYS A 1 221 ? 19.154 -7.527 -8.575 1.00 97.81 221 LYS A N 1
ATOM 1761 C CA . LYS A 1 221 ? 18.170 -7.342 -7.492 1.00 97.81 221 LYS A CA 1
ATOM 1762 C C . LYS A 1 221 ? 18.578 -6.313 -6.451 1.00 97.81 221 LYS A C 1
ATOM 1764 O O . LYS A 1 221 ? 17.706 -5.777 -5.772 1.00 97.81 221 LYS A O 1
ATOM 1769 N N . GLU A 1 222 ? 19.861 -5.999 -6.337 1.00 97.81 222 GLU A N 1
ATOM 1770 C CA . GLU A 1 222 ? 20.377 -5.079 -5.329 1.00 97.81 222 GLU A CA 1
ATOM 1771 C C . GLU A 1 222 ? 20.993 -3.835 -5.959 1.00 97.81 222 GLU A C 1
ATOM 1773 O O . GLU A 1 222 ? 21.696 -3.915 -6.967 1.00 97.81 222 GLU A O 1
ATOM 1778 N N . VAL A 1 223 ? 20.777 -2.680 -5.326 1.00 97.44 223 VAL A N 1
ATOM 1779 C CA . VAL A 1 223 ? 21.456 -1.429 -5.678 1.00 97.44 223 VAL A CA 1
ATOM 1780 C C . VAL A 1 223 ? 21.936 -0.678 -4.442 1.00 97.44 223 VAL A C 1
ATOM 1782 O O . VAL A 1 223 ? 21.195 -0.463 -3.481 1.00 97.44 223 VAL A O 1
ATOM 1785 N N . SER A 1 224 ? 23.188 -0.231 -4.485 1.00 95.19 224 SER A N 1
ATOM 1786 C CA . SER A 1 224 ? 23.816 0.611 -3.461 1.00 95.19 224 SER A CA 1
ATOM 1787 C C . SER A 1 224 ? 24.651 1.725 -4.098 1.00 95.19 224 SER A C 1
ATOM 1789 O O . SER A 1 224 ? 25.043 1.636 -5.262 1.00 95.19 224 SER A O 1
ATOM 1791 N N . ASP A 1 225 ? 24.915 2.796 -3.347 1.00 94.31 225 ASP A N 1
ATOM 1792 C CA . ASP A 1 225 ? 25.891 3.816 -3.744 1.00 94.31 225 ASP A CA 1
ATOM 1793 C C . ASP A 1 225 ? 27.306 3.311 -3.441 1.00 94.31 225 ASP A C 1
ATOM 1795 O O . ASP A 1 225 ? 27.623 2.959 -2.306 1.00 94.31 225 ASP A O 1
ATOM 1799 N N . GLY A 1 226 ? 28.157 3.290 -4.464 1.00 89.56 226 GLY A N 1
ATOM 1800 C CA . GLY A 1 226 ? 29.545 2.840 -4.387 1.00 89.56 226 GLY A CA 1
ATOM 1801 C C . GLY A 1 226 ? 30.544 3.904 -3.938 1.00 89.56 226 GLY A C 1
ATOM 1802 O O . GLY A 1 226 ? 31.743 3.665 -4.056 1.00 89.56 226 GLY A O 1
ATOM 1803 N N . ASP A 1 227 ? 30.069 5.068 -3.482 1.00 84.06 227 ASP A N 1
ATOM 1804 C CA . ASP A 1 227 ? 30.817 6.275 -3.087 1.00 84.06 227 ASP A CA 1
ATOM 1805 C C . ASP A 1 227 ? 31.659 6.947 -4.197 1.00 84.06 227 ASP A C 1
ATOM 1807 O O . ASP A 1 227 ? 31.707 8.172 -4.323 1.00 84.06 227 ASP A O 1
ATOM 1811 N N . VAL A 1 228 ? 32.281 6.170 -5.078 1.00 86.44 228 VAL A N 1
ATOM 1812 C CA . VAL A 1 228 ? 33.099 6.664 -6.185 1.00 86.44 228 VAL A CA 1
ATOM 1813 C C . VAL A 1 228 ? 32.449 6.294 -7.511 1.00 86.44 228 VAL A C 1
ATOM 1815 O O . VAL A 1 228 ? 32.059 5.151 -7.746 1.00 86.44 228 VAL A O 1
ATOM 1818 N N . GLY A 1 229 ? 32.342 7.281 -8.403 1.00 84.62 229 GLY A N 1
ATOM 1819 C CA . GLY A 1 229 ? 31.850 7.067 -9.760 1.00 84.62 229 GLY A CA 1
ATOM 1820 C C . GLY A 1 229 ? 32.799 6.172 -10.552 1.00 84.62 229 GLY A C 1
ATOM 1821 O O . GLY A 1 229 ? 33.997 6.444 -10.632 1.00 84.62 229 GLY A O 1
ATOM 1822 N N . LYS A 1 230 ? 32.263 5.115 -11.161 1.00 87.06 230 LYS A N 1
ATOM 1823 C CA . LYS A 1 230 ? 32.993 4.287 -12.123 1.00 87.06 230 LYS A CA 1
ATOM 1824 C C . LYS A 1 230 ? 33.092 5.016 -13.461 1.00 87.06 230 LYS A C 1
ATOM 1826 O O . LYS A 1 230 ? 32.197 5.767 -13.839 1.00 87.06 230 LYS A O 1
ATOM 1831 N N . ASN A 1 231 ? 34.162 4.760 -14.208 1.00 87.00 231 ASN A N 1
ATOM 1832 C CA . ASN A 1 231 ? 34.295 5.273 -15.569 1.00 87.00 231 ASN A CA 1
ATOM 1833 C C . ASN A 1 231 ? 33.515 4.374 -16.543 1.00 87.00 231 ASN A C 1
ATOM 1835 O O . ASN A 1 231 ? 34.077 3.447 -17.126 1.00 87.00 231 ASN A O 1
ATOM 1839 N N . LEU A 1 232 ? 32.205 4.601 -16.644 1.00 87.88 232 LEU A N 1
ATOM 1840 C CA . LEU A 1 232 ? 31.311 3.888 -17.559 1.00 87.88 232 LEU A CA 1
ATOM 1841 C C . LEU A 1 232 ? 31.042 4.729 -18.814 1.00 87.88 232 LEU A C 1
ATOM 1843 O O . LEU A 1 232 ? 31.005 5.957 -18.716 1.00 87.88 232 LEU A O 1
ATOM 1847 N N . PRO A 1 233 ? 30.824 4.097 -19.983 1.00 89.88 233 PRO A N 1
ATOM 1848 C CA . PRO A 1 233 ? 30.438 4.822 -21.184 1.00 89.88 233 PRO A CA 1
ATOM 1849 C C . PRO A 1 233 ? 29.097 5.528 -20.967 1.00 89.88 233 PRO A C 1
ATOM 1851 O O . PRO A 1 233 ? 28.129 4.933 -20.474 1.00 89.88 233 PRO A O 1
ATOM 1854 N N . ASP A 1 234 ? 29.052 6.804 -21.345 1.00 91.44 234 ASP A N 1
ATOM 1855 C CA . ASP A 1 234 ? 27.815 7.571 -21.337 1.00 91.44 234 ASP A CA 1
ATOM 1856 C C . ASP A 1 234 ? 26.906 7.117 -22.486 1.00 91.44 234 ASP A C 1
ATOM 1858 O O . ASP A 1 234 ? 27.367 6.807 -23.586 1.00 91.44 234 ASP A O 1
ATOM 1862 N N . ASN A 1 235 ? 25.608 7.059 -22.212 1.00 94.50 235 ASN A N 1
ATOM 1863 C CA . ASN A 1 235 ? 24.569 6.769 -23.192 1.00 94.50 235 ASN A CA 1
ATOM 1864 C C . ASN A 1 235 ? 23.322 7.621 -22.857 1.00 94.50 235 ASN A C 1
ATOM 1866 O O . ASN A 1 235 ? 23.227 8.139 -21.737 1.00 94.50 235 ASN A O 1
ATOM 1870 N N . PRO A 1 236 ? 22.372 7.800 -23.793 1.00 94.12 236 PRO A N 1
ATOM 1871 C CA . PRO A 1 236 ? 21.178 8.616 -23.550 1.00 94.12 236 PRO A CA 1
ATOM 1872 C C . PRO A 1 236 ? 20.328 8.130 -22.369 1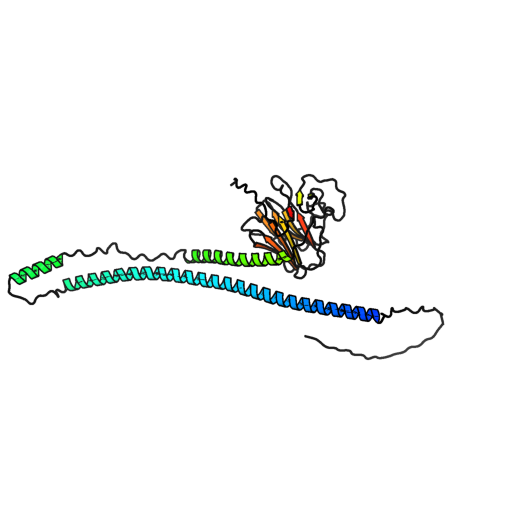.00 94.12 236 PRO A C 1
ATOM 1874 O O . PRO A 1 236 ? 19.763 8.944 -21.641 1.00 94.12 236 PRO A O 1
ATOM 1877 N N . GLU A 1 237 ? 20.301 6.817 -22.143 1.00 95.50 237 GLU A N 1
ATOM 1878 C CA . GLU A 1 237 ? 19.486 6.164 -21.125 1.00 95.50 237 GLU A CA 1
ATOM 1879 C C . GLU A 1 237 ? 20.056 6.300 -19.701 1.00 95.50 237 GLU A C 1
ATOM 1881 O O . GLU A 1 237 ? 19.320 6.136 -18.726 1.00 95.50 237 GLU A O 1
ATOM 1886 N N . ARG A 1 238 ? 21.353 6.602 -19.566 1.00 96.81 238 ARG A N 1
ATOM 1887 C CA . ARG A 1 238 ? 22.077 6.632 -18.292 1.00 96.81 238 ARG A CA 1
ATOM 1888 C C . ARG A 1 238 ? 21.783 7.898 -17.496 1.00 96.81 238 ARG A C 1
ATOM 1890 O O . ARG A 1 238 ? 21.982 9.004 -18.002 1.00 96.81 238 ARG A O 1
ATOM 1897 N N . PHE A 1 239 ? 21.440 7.762 -16.218 1.00 96.31 239 PHE A N 1
ATOM 1898 C CA . PHE A 1 239 ? 21.405 8.910 -15.311 1.00 96.31 239 PHE A CA 1
ATOM 1899 C C . PHE A 1 239 ? 22.808 9.486 -15.091 1.00 96.31 239 PHE A C 1
ATOM 1901 O O . PHE A 1 239 ? 23.744 8.755 -14.766 1.00 96.31 239 PHE A O 1
ATOM 1908 N N . SER A 1 240 ? 22.958 10.804 -15.236 1.00 91.69 240 SER A N 1
ATOM 1909 C CA . SER A 1 240 ? 24.263 11.479 -15.088 1.00 91.69 240 SER A CA 1
ATOM 1910 C C . SER A 1 240 ? 24.383 12.359 -13.846 1.00 91.69 240 SER A C 1
ATOM 1912 O O . SER A 1 240 ? 25.500 12.693 -13.462 1.00 91.69 240 SER A O 1
ATOM 1914 N N . LEU A 1 241 ? 23.257 12.760 -13.247 1.00 88.38 241 LEU A N 1
ATOM 1915 C CA . LEU A 1 241 ? 23.239 13.709 -12.132 1.00 88.38 241 LEU A CA 1
ATOM 1916 C C . LEU A 1 241 ? 22.887 13.036 -10.802 1.00 88.38 241 LEU A C 1
ATOM 1918 O O . LEU A 1 241 ? 23.651 13.105 -9.842 1.00 88.38 241 LEU A O 1
ATOM 1922 N N . ASN A 1 242 ? 21.724 12.387 -10.757 1.00 90.00 242 ASN A N 1
ATOM 1923 C CA . ASN A 1 242 ? 21.210 11.750 -9.552 1.00 90.00 242 ASN A CA 1
ATOM 1924 C C . ASN A 1 242 ? 21.591 10.260 -9.528 1.00 90.00 242 ASN A C 1
ATOM 1926 O O . ASN A 1 242 ? 21.609 9.629 -10.590 1.00 90.00 242 ASN A O 1
ATOM 1930 N N . PRO A 1 243 ? 21.899 9.679 -8.350 1.00 93.06 243 PRO A N 1
ATOM 1931 C CA . PRO A 1 243 ? 22.285 8.277 -8.209 1.00 93.06 243 PRO A CA 1
ATOM 1932 C C . PRO A 1 243 ? 21.064 7.351 -8.351 1.00 93.06 243 PRO A C 1
ATOM 1934 O O . PRO A 1 243 ? 20.685 6.658 -7.414 1.00 93.06 243 PRO A O 1
ATOM 1937 N N . CYS A 1 244 ? 20.444 7.342 -9.530 1.00 95.75 244 CYS A N 1
ATOM 1938 C CA . CYS A 1 244 ? 19.217 6.609 -9.827 1.00 95.75 244 CYS A CA 1
ATOM 1939 C C . CYS A 1 244 ? 19.457 5.488 -10.844 1.00 95.75 244 CYS A C 1
ATOM 1941 O O . CYS A 1 244 ? 20.452 5.477 -11.579 1.00 95.75 244 CYS A O 1
ATOM 1943 N N . VAL A 1 245 ? 18.520 4.547 -10.887 1.00 98.31 245 VAL A N 1
ATOM 1944 C CA . VAL A 1 245 ? 18.465 3.441 -11.847 1.00 98.31 245 VAL A CA 1
ATOM 1945 C C . VAL A 1 245 ? 17.001 3.067 -12.099 1.00 98.31 245 VAL A C 1
ATOM 1947 O O . VAL A 1 245 ? 16.167 3.182 -11.195 1.00 98.31 245 VAL A O 1
ATOM 1950 N N . LEU A 1 246 ? 16.686 2.642 -13.324 1.00 98.69 246 LEU A N 1
ATOM 1951 C CA . LEU A 1 246 ? 15.374 2.105 -13.687 1.00 98.69 246 LEU A CA 1
ATOM 1952 C C . LEU A 1 246 ? 15.377 0.574 -13.670 1.00 98.69 246 LEU A C 1
ATOM 1954 O O . LEU A 1 246 ? 16.415 -0.077 -13.809 1.00 98.69 246 LEU A O 1
ATOM 1958 N N . GLY A 1 247 ? 14.190 -0.004 -13.522 1.00 98.44 247 GLY A N 1
ATOM 1959 C CA . GLY A 1 247 ? 13.944 -1.403 -13.836 1.00 98.44 247 GLY A CA 1
ATOM 1960 C C . GLY A 1 247 ? 14.054 -1.657 -15.340 1.00 98.44 247 GLY A C 1
ATOM 1961 O O . GLY A 1 247 ? 13.776 -0.783 -16.155 1.00 98.44 247 GLY A O 1
ATOM 1962 N N . LYS A 1 248 ? 14.436 -2.875 -15.709 1.00 97.81 248 LYS A N 1
ATOM 1963 C CA . LYS A 1 248 ? 14.530 -3.329 -17.100 1.00 97.81 248 LYS A CA 1
ATOM 1964 C C . LYS A 1 248 ? 13.154 -3.593 -17.712 1.00 97.81 248 LYS A C 1
ATOM 1966 O O . LYS A 1 248 ? 12.954 -3.449 -18.916 1.00 97.81 248 LYS A O 1
ATOM 1971 N N . GLN A 1 249 ? 12.207 -4.024 -16.884 1.00 97.75 249 GLN A N 1
ATOM 1972 C CA . GLN A 1 249 ? 10.815 -4.231 -17.259 1.00 97.75 249 GLN A CA 1
ATOM 1973 C C . GLN A 1 249 ? 10.085 -2.888 -17.281 1.00 97.75 249 GLN A C 1
ATOM 1975 O O . GLN A 1 249 ? 10.304 -2.033 -16.423 1.00 97.75 249 GLN A O 1
ATOM 1980 N N . SER A 1 250 ? 9.185 -2.734 -18.248 1.00 97.31 250 SER A N 1
ATOM 1981 C CA . SER A 1 250 ? 8.322 -1.567 -18.376 1.00 97.31 250 SER A CA 1
ATOM 1982 C C . SER A 1 250 ? 6.908 -1.974 -18.747 1.00 97.31 250 SER A C 1
ATOM 1984 O O . SER A 1 250 ? 6.687 -3.039 -19.331 1.00 97.31 250 SER A O 1
ATOM 1986 N N . PHE A 1 251 ? 5.950 -1.126 -18.386 1.00 97.62 251 PHE A N 1
ATOM 1987 C CA . PHE A 1 251 ? 4.531 -1.445 -18.472 1.00 97.62 251 PHE A CA 1
ATOM 1988 C C . PHE A 1 251 ? 3.763 -0.271 -19.074 1.00 97.62 251 PHE A C 1
ATOM 1990 O O . PHE A 1 251 ? 3.897 0.861 -18.621 1.00 97.62 251 PHE A O 1
ATOM 1997 N N . SER A 1 252 ? 2.957 -0.543 -20.098 1.00 97.25 252 SER A N 1
ATOM 1998 C CA . SER A 1 252 ? 2.087 0.440 -20.769 1.00 97.25 252 SER A CA 1
ATOM 1999 C C . SER A 1 252 ? 0.595 0.131 -20.607 1.00 97.25 252 SER A C 1
ATOM 2001 O O . SER A 1 252 ? -0.227 0.689 -21.326 1.00 97.25 252 SER A O 1
ATOM 2003 N N . SER A 1 253 ? 0.262 -0.851 -19.771 1.00 96.19 253 SER A N 1
ATOM 2004 C CA . SER A 1 253 ? -1.098 -1.321 -19.503 1.00 96.19 253 SER A CA 1
ATOM 2005 C C . SER A 1 253 ? -1.079 -2.321 -18.352 1.00 96.19 253 SER A C 1
ATOM 2007 O O . SER A 1 253 ? -0.053 -2.965 -18.103 1.00 96.19 253 SER A O 1
ATOM 2009 N N . GLY A 1 254 ? -2.234 -2.552 -17.751 1.00 95.81 254 GLY A N 1
ATOM 2010 C CA . GLY A 1 254 ? -2.464 -3.552 -16.730 1.00 95.81 254 GLY A CA 1
ATOM 2011 C C . GLY A 1 254 ? -2.014 -3.120 -15.342 1.00 95.81 254 GLY A C 1
ATOM 2012 O O . GLY A 1 254 ? -1.747 -1.957 -15.044 1.00 95.81 254 GLY A O 1
ATOM 2013 N N . ARG A 1 255 ? -1.919 -4.127 -14.476 1.00 97.94 255 ARG A N 1
ATOM 2014 C CA . ARG A 1 255 ? -1.528 -3.984 -13.077 1.00 97.94 255 ARG A CA 1
ATOM 2015 C C . ARG A 1 255 ? -0.218 -4.699 -12.822 1.00 97.94 255 ARG A C 1
ATOM 2017 O O . ARG A 1 255 ? -0.032 -5.811 -13.316 1.00 97.94 255 ARG A O 1
ATOM 2024 N N . PHE A 1 256 ? 0.647 -4.092 -12.022 1.00 98.31 256 PHE A N 1
ATOM 2025 C CA . PHE A 1 256 ? 1.883 -4.729 -11.582 1.00 98.31 256 PHE A CA 1
ATOM 2026 C C . PHE A 1 256 ? 2.252 -4.322 -10.158 1.00 98.31 256 PHE A C 1
ATOM 2028 O O . PHE A 1 256 ? 1.879 -3.254 -9.669 1.00 98.31 256 PHE A O 1
ATOM 2035 N N . TYR A 1 257 ? 2.988 -5.205 -9.492 1.00 98.62 257 TYR A N 1
ATOM 2036 C CA . TYR A 1 257 ? 3.410 -5.052 -8.111 1.00 98.62 257 TYR A CA 1
ATOM 2037 C C . TYR A 1 257 ? 4.849 -5.532 -7.917 1.00 98.62 257 TYR A C 1
ATOM 2039 O O . TYR A 1 257 ? 5.238 -6.563 -8.461 1.00 98.62 257 TYR A O 1
ATOM 2047 N N . TYR A 1 258 ? 5.635 -4.819 -7.113 1.00 98.44 258 TYR A N 1
ATOM 2048 C CA . TYR A 1 258 ? 6.954 -5.282 -6.674 1.00 98.44 258 TYR A CA 1
ATOM 2049 C C . TYR A 1 258 ? 7.267 -4.798 -5.256 1.00 98.44 258 TYR A C 1
ATOM 2051 O O . TYR A 1 258 ? 6.756 -3.769 -4.809 1.00 98.44 258 TYR A O 1
ATOM 2059 N N . GLU A 1 259 ? 8.125 -5.530 -4.541 1.00 98.06 259 GLU A N 1
ATOM 2060 C CA . GLU A 1 259 ? 8.542 -5.172 -3.185 1.00 98.06 259 GLU A CA 1
ATOM 2061 C C . GLU A 1 259 ? 10.038 -4.874 -3.104 1.00 98.06 259 GLU A C 1
ATOM 2063 O O . GLU A 1 259 ? 10.870 -5.563 -3.698 1.00 98.06 259 GLU A O 1
ATOM 2068 N N . VAL A 1 260 ? 10.385 -3.867 -2.304 1.00 98.00 260 VAL A N 1
ATOM 2069 C CA . VAL A 1 260 ? 11.766 -3.438 -2.085 1.00 98.00 260 VAL A CA 1
ATOM 2070 C C . VAL A 1 260 ? 12.063 -3.403 -0.597 1.00 98.00 260 VAL A C 1
ATOM 2072 O O . VAL A 1 260 ? 11.408 -2.694 0.173 1.00 98.00 260 VAL A O 1
ATOM 2075 N N . GLN A 1 261 ? 13.076 -4.147 -0.172 1.00 97.25 261 GLN A N 1
ATOM 2076 C CA . GLN A 1 261 ? 13.612 -4.047 1.175 1.00 97.25 261 GLN A CA 1
ATOM 2077 C C . GLN A 1 261 ? 14.399 -2.741 1.307 1.00 97.25 261 GLN A C 1
ATOM 2079 O O . GLN A 1 261 ? 15.300 -2.440 0.524 1.00 97.25 261 GLN A O 1
ATOM 2084 N N . VAL A 1 262 ? 14.052 -1.973 2.335 1.00 95.44 262 VAL A N 1
ATOM 2085 C CA . VAL A 1 262 ? 14.651 -0.674 2.686 1.00 95.44 262 VAL A CA 1
ATOM 2086 C C . VAL A 1 262 ? 15.298 -0.721 4.074 1.00 95.44 262 VAL A C 1
ATOM 2088 O O . VAL A 1 262 ? 15.538 0.303 4.723 1.00 95.44 262 VAL A O 1
ATOM 2091 N N . LEU A 1 263 ? 15.545 -1.937 4.566 1.00 90.06 263 LEU A N 1
ATOM 2092 C CA . LEU A 1 263 ? 16.000 -2.207 5.918 1.00 90.06 263 LEU A CA 1
ATOM 2093 C C . LEU A 1 263 ? 17.285 -1.430 6.238 1.00 90.06 263 LEU A C 1
ATOM 2095 O O . LEU A 1 263 ? 18.261 -1.435 5.490 1.00 90.06 263 LEU A O 1
ATOM 2099 N N . ARG A 1 264 ? 17.276 -0.752 7.393 1.00 86.69 264 ARG A N 1
ATOM 2100 C CA . ARG A 1 264 ? 18.390 0.042 7.950 1.00 86.69 264 ARG A CA 1
ATOM 2101 C C . ARG A 1 264 ? 18.852 1.238 7.110 1.00 86.69 264 ARG A C 1
ATOM 2103 O O . ARG A 1 264 ? 19.680 1.995 7.612 1.00 86.69 264 ARG A O 1
ATOM 2110 N N . LYS A 1 265 ? 18.255 1.494 5.945 1.00 92.31 265 LYS A N 1
ATOM 2111 C CA . LYS A 1 265 ? 18.540 2.695 5.160 1.00 92.31 265 LYS A CA 1
ATOM 2112 C C . LYS A 1 265 ? 18.061 3.956 5.874 1.00 92.31 265 LYS A C 1
ATOM 2114 O O . LYS A 1 265 ? 17.128 3.942 6.687 1.00 92.31 265 LYS A O 1
ATOM 2119 N N . THR A 1 266 ? 18.731 5.060 5.577 1.00 92.94 266 THR A N 1
ATOM 2120 C CA . THR A 1 266 ? 18.432 6.389 6.135 1.00 92.94 266 THR A CA 1
ATOM 2121 C C . THR A 1 266 ? 17.976 7.383 5.079 1.00 92.94 266 THR A C 1
ATOM 2123 O O . THR A 1 266 ? 17.497 8.465 5.434 1.00 92.94 266 THR A O 1
ATOM 2126 N N . GLU A 1 267 ? 18.160 7.009 3.815 1.00 94.94 267 GLU A N 1
ATOM 2127 C CA . GLU A 1 267 ? 17.831 7.774 2.627 1.00 94.94 267 GLU A CA 1
ATOM 2128 C C . GLU A 1 267 ? 17.551 6.827 1.456 1.00 94.94 267 GLU A C 1
ATOM 2130 O O . GLU A 1 267 ? 18.267 5.836 1.303 1.00 94.94 267 GLU A O 1
ATOM 2135 N N . TRP A 1 268 ? 16.494 7.103 0.692 1.00 97.06 268 TRP A N 1
ATOM 2136 C CA . TRP A 1 268 ? 16.135 6.414 -0.553 1.00 97.06 268 TRP A CA 1
ATOM 2137 C C . TRP A 1 268 ? 14.933 7.090 -1.224 1.00 97.06 268 TRP A C 1
ATOM 2139 O O . TRP A 1 268 ? 14.152 7.745 -0.530 1.00 97.06 268 TRP A O 1
ATOM 2149 N N . ASP A 1 269 ? 14.763 6.864 -2.528 1.00 97.62 269 ASP A N 1
ATOM 2150 C CA . ASP A 1 269 ? 13.547 7.161 -3.300 1.00 97.62 269 ASP A CA 1
ATOM 2151 C C . ASP A 1 269 ? 13.077 5.877 -3.992 1.00 97.62 269 ASP A C 1
ATOM 2153 O O . ASP A 1 269 ? 13.898 5.108 -4.501 1.00 97.62 269 ASP A O 1
ATOM 2157 N N . LEU A 1 270 ? 11.767 5.640 -3.994 1.00 98.31 270 LEU A N 1
ATOM 2158 C CA . LEU A 1 270 ? 11.137 4.477 -4.618 1.00 98.31 270 LEU A CA 1
ATOM 2159 C C . LEU A 1 270 ? 9.847 4.892 -5.314 1.00 98.31 270 LEU A C 1
ATOM 2161 O O . LEU A 1 270 ? 9.079 5.683 -4.767 1.00 98.31 270 LEU A O 1
ATOM 2165 N N . GLY A 1 271 ? 9.578 4.319 -6.480 1.00 98.56 271 GLY A N 1
ATOM 2166 C CA . GLY A 1 271 ? 8.332 4.554 -7.202 1.00 98.56 271 GLY A CA 1
ATOM 2167 C C . GLY A 1 271 ? 8.422 4.131 -8.650 1.00 98.56 271 GLY A C 1
ATOM 2168 O O . GLY A 1 271 ? 9.196 3.242 -8.978 1.00 98.56 271 GLY A O 1
ATOM 2169 N N . VAL A 1 272 ? 7.667 4.789 -9.518 1.00 98.75 272 VAL A N 1
ATOM 2170 C CA . VAL A 1 272 ? 7.741 4.575 -10.965 1.00 98.75 272 VAL A CA 1
ATOM 2171 C C . VAL A 1 272 ? 8.017 5.882 -11.692 1.00 98.75 272 VAL A C 1
ATOM 2173 O O . VAL A 1 272 ? 7.686 6.962 -11.199 1.00 98.75 272 VAL A O 1
ATOM 2176 N N . ALA A 1 273 ? 8.638 5.769 -12.859 1.00 98.25 273 ALA A N 1
ATOM 2177 C CA . ALA A 1 273 ? 8.942 6.880 -13.744 1.00 98.25 273 ALA A CA 1
ATOM 2178 C C . ALA A 1 273 ? 8.437 6.596 -15.163 1.00 98.25 273 ALA A C 1
ATOM 2180 O O . ALA A 1 273 ? 8.443 5.447 -15.607 1.00 98.25 273 ALA A O 1
ATOM 2181 N N . SER A 1 274 ? 8.004 7.636 -15.867 1.00 97.88 274 SER A N 1
ATOM 2182 C CA . SER A 1 274 ? 7.642 7.566 -17.288 1.00 97.88 274 SER A CA 1
ATOM 2183 C C . SER A 1 274 ? 8.868 7.362 -18.193 1.00 97.88 274 SER A C 1
ATOM 2185 O O . SER A 1 274 ? 10.009 7.536 -17.771 1.00 97.88 274 SER A O 1
ATOM 2187 N N . GLU A 1 275 ? 8.649 6.975 -19.450 1.00 96.81 275 GLU A N 1
ATOM 2188 C CA . GLU A 1 275 ? 9.716 6.752 -20.439 1.00 96.81 275 GLU A CA 1
ATOM 2189 C C . GLU A 1 275 ? 10.467 8.050 -20.782 1.00 96.81 275 GLU A C 1
ATOM 2191 O O . GLU A 1 275 ? 11.686 8.024 -20.984 1.00 96.81 275 GLU A O 1
ATOM 2196 N N . SER A 1 276 ? 9.748 9.179 -20.812 1.00 95.00 276 SER A N 1
ATOM 2197 C CA . SER A 1 276 ? 10.247 10.482 -21.271 1.00 95.00 276 SER A CA 1
ATOM 2198 C C . SER A 1 276 ? 10.982 11.320 -20.221 1.00 95.00 276 SER A C 1
ATOM 2200 O O . SER A 1 276 ? 11.441 12.420 -20.546 1.00 95.00 276 SER A O 1
ATOM 2202 N N . ILE A 1 277 ? 11.146 10.822 -18.989 1.00 96.12 277 ILE A N 1
ATOM 2203 C CA . ILE A 1 277 ? 11.831 11.569 -17.928 1.00 96.12 277 ILE A CA 1
ATOM 2204 C C . ILE A 1 277 ? 13.225 12.052 -18.354 1.00 96.12 277 ILE A C 1
ATOM 2206 O O . ILE A 1 277 ? 13.991 11.357 -19.032 1.00 96.12 277 ILE A O 1
ATOM 2210 N N . SER A 1 278 ? 13.613 13.240 -17.885 1.00 93.94 278 SER A N 1
ATOM 2211 C CA . SER A 1 278 ? 14.974 13.726 -18.102 1.00 93.94 278 SER A CA 1
ATOM 2212 C C . SER A 1 278 ? 15.972 12.969 -17.230 1.00 93.94 278 SER A C 1
ATOM 2214 O O . SER A 1 278 ? 15.884 12.967 -16.004 1.00 93.94 278 SER A O 1
ATOM 2216 N N . ARG A 1 279 ? 16.982 12.368 -17.864 1.00 94.88 279 ARG A N 1
ATOM 2217 C CA . ARG A 1 279 ? 18.038 11.593 -17.176 1.00 94.88 279 ARG A CA 1
ATOM 2218 C C . ARG A 1 279 ? 19.328 12.386 -16.963 1.00 94.88 279 ARG A C 1
ATOM 2220 O O . ARG A 1 279 ? 20.253 11.939 -16.280 1.00 94.88 279 ARG A O 1
ATOM 2227 N N . LYS A 1 280 ? 19.395 13.577 -17.562 1.00 93.06 280 LYS A N 1
ATOM 2228 C CA . LYS A 1 280 ? 20.586 14.440 -17.593 1.00 93.06 280 LYS A CA 1
ATOM 2229 C C . LYS A 1 280 ? 20.390 15.771 -16.865 1.00 93.06 280 LYS A C 1
ATOM 2231 O O . LYS A 1 280 ? 21.384 16.423 -16.559 1.00 93.06 280 LYS A O 1
ATOM 2236 N N . ALA A 1 281 ? 19.149 16.178 -16.600 1.00 89.25 281 ALA A N 1
ATOM 2237 C CA . ALA A 1 281 ? 18.838 17.429 -15.916 1.00 89.25 281 ALA A CA 1
ATOM 2238 C C . ALA A 1 281 ? 18.398 17.196 -14.467 1.00 89.25 281 ALA A C 1
ATOM 2240 O O . ALA A 1 281 ? 17.897 16.125 -14.122 1.00 89.25 281 ALA A O 1
ATOM 2241 N N . ASP A 1 282 ? 18.558 18.230 -13.643 1.00 87.25 282 ASP A N 1
ATOM 2242 C CA . ASP A 1 282 ? 17.962 18.282 -12.311 1.00 87.25 282 ASP A CA 1
ATOM 2243 C C . ASP A 1 282 ? 16.485 18.652 -12.458 1.00 87.25 282 ASP A C 1
ATOM 2245 O O . ASP A 1 282 ? 16.149 19.816 -12.684 1.00 87.25 282 ASP A O 1
ATOM 2249 N N . THR A 1 283 ? 15.616 17.644 -12.440 1.00 88.62 283 THR A N 1
ATOM 2250 C CA . THR A 1 283 ? 14.164 17.817 -12.567 1.00 88.62 283 THR A CA 1
ATOM 2251 C C . THR A 1 283 ? 13.497 17.562 -11.221 1.00 88.62 283 THR A C 1
ATOM 2253 O O . THR A 1 283 ? 13.925 16.662 -10.489 1.00 88.62 283 THR A O 1
ATOM 2256 N N . PRO A 1 284 ? 12.466 18.346 -10.857 1.00 92.06 284 PRO A N 1
ATOM 2257 C CA . PRO A 1 284 ? 11.634 18.026 -9.711 1.00 92.06 284 PRO A CA 1
ATOM 2258 C C . PRO A 1 284 ? 11.081 16.605 -9.838 1.00 92.06 284 PRO A C 1
ATOM 2260 O O . PRO A 1 284 ? 10.592 16.204 -10.888 1.00 92.06 284 PRO A O 1
ATOM 2263 N N . LEU A 1 285 ? 11.148 15.839 -8.754 1.00 94.06 285 LEU A N 1
ATOM 2264 C CA . LEU A 1 285 ? 10.444 14.568 -8.675 1.00 94.06 285 LEU A CA 1
ATOM 2265 C C . LEU A 1 285 ? 8.978 14.885 -8.364 1.00 94.06 285 LEU A C 1
ATOM 2267 O O . LEU A 1 285 ? 8.653 15.170 -7.214 1.00 94.06 285 LEU A O 1
ATOM 2271 N N . CYS A 1 286 ? 8.129 14.906 -9.386 1.00 96.06 286 CYS A N 1
ATOM 2272 C CA . CYS A 1 286 ? 6.681 15.053 -9.251 1.00 96.06 286 CYS A CA 1
ATOM 2273 C C . CYS A 1 286 ? 5.943 14.418 -10.444 1.00 96.06 286 CYS A C 1
ATOM 2275 O O . CYS A 1 286 ? 6.580 14.118 -11.464 1.00 96.06 286 CYS A O 1
ATOM 2277 N N . PRO A 1 287 ? 4.618 14.200 -10.340 1.00 96.62 287 PRO A N 1
ATOM 2278 C CA . PRO A 1 287 ? 3.827 13.597 -11.410 1.00 96.62 287 PRO A CA 1
ATOM 2279 C C . PRO A 1 287 ? 3.900 14.354 -12.741 1.00 96.62 287 PRO A C 1
ATOM 2281 O O . PRO A 1 287 ? 3.921 13.720 -13.793 1.00 96.62 287 PRO A O 1
ATOM 2284 N N . GLU A 1 288 ? 3.985 15.686 -12.712 1.00 94.81 288 GLU A N 1
ATOM 2285 C CA . GLU A 1 288 ? 4.074 16.548 -13.901 1.00 94.81 288 GLU A CA 1
ATOM 2286 C C . GLU A 1 288 ? 5.353 16.301 -14.708 1.00 94.81 288 GLU A C 1
ATOM 2288 O O . GLU A 1 288 ? 5.337 16.377 -15.934 1.00 94.81 288 GLU A O 1
ATOM 2293 N N . GLU A 1 289 ? 6.443 15.959 -14.022 1.00 95.69 289 GLU A N 1
ATOM 2294 C CA . GLU A 1 289 ? 7.732 15.589 -14.617 1.00 95.69 289 GLU A CA 1
ATOM 2295 C C . GLU A 1 289 ? 7.839 14.070 -14.852 1.00 95.69 289 GLU A C 1
ATOM 2297 O O . GLU A 1 289 ? 8.906 13.552 -15.183 1.00 95.69 289 GLU A O 1
ATOM 2302 N N . GLY A 1 290 ? 6.733 13.338 -14.676 1.00 96.81 290 GLY A N 1
ATOM 2303 C CA . GLY A 1 290 ? 6.633 11.914 -14.968 1.00 96.81 290 GLY A CA 1
ATOM 2304 C C . GLY A 1 290 ? 7.158 10.993 -13.868 1.00 96.81 290 GLY A C 1
ATOM 2305 O O . GLY A 1 290 ? 7.547 9.865 -14.180 1.00 96.81 290 GLY A O 1
ATOM 2306 N N . TYR A 1 291 ? 7.180 11.441 -12.608 1.00 97.88 291 TYR A N 1
ATOM 2307 C CA . TYR A 1 291 ? 7.590 10.643 -11.449 1.00 97.88 291 TYR A CA 1
ATOM 2308 C C . TYR A 1 291 ? 6.447 10.447 -10.449 1.00 97.88 291 TYR A C 1
ATOM 2310 O O . TYR A 1 291 ? 5.875 11.403 -9.938 1.00 97.88 291 TYR A O 1
ATOM 2318 N N . TRP A 1 292 ? 6.206 9.200 -10.048 1.00 98.56 292 TRP A N 1
ATOM 2319 C CA . TRP A 1 292 ? 5.295 8.851 -8.954 1.00 98.56 292 TRP A CA 1
ATOM 2320 C C . TRP A 1 292 ? 6.081 8.094 -7.903 1.00 98.56 292 TRP A C 1
ATOM 2322 O O . TRP A 1 292 ? 6.276 6.882 -8.007 1.00 98.56 292 TRP A O 1
ATOM 2332 N N . SER A 1 293 ? 6.608 8.820 -6.919 1.00 98.38 293 SER A N 1
ATOM 2333 C CA . SER A 1 293 ? 7.564 8.265 -5.963 1.00 98.38 293 SER A CA 1
ATOM 2334 C C . SER A 1 293 ? 7.388 8.798 -4.548 1.00 98.38 293 SER A C 1
ATOM 2336 O O . SER A 1 293 ? 6.834 9.871 -4.302 1.00 98.38 293 SER A O 1
ATOM 2338 N N . ILE A 1 294 ? 7.870 8.016 -3.589 1.00 98.56 294 ILE A N 1
ATOM 2339 C CA . ILE A 1 294 ? 8.024 8.429 -2.201 1.00 98.56 294 ILE A CA 1
ATOM 2340 C C . ILE A 1 294 ? 9.503 8.371 -1.833 1.00 98.56 294 ILE A C 1
ATOM 2342 O O . ILE A 1 294 ? 10.276 7.590 -2.391 1.00 98.56 294 ILE A O 1
ATOM 2346 N N . TRP A 1 295 ? 9.891 9.168 -0.847 1.00 97.31 295 TRP A N 1
ATOM 2347 C CA . TRP A 1 295 ? 11.268 9.209 -0.374 1.00 97.31 295 TRP A CA 1
ATOM 2348 C C . TRP A 1 295 ? 11.372 9.184 1.142 1.00 97.31 295 TRP A C 1
ATOM 2350 O O . TRP A 1 295 ? 10.481 9.650 1.859 1.00 97.31 295 TRP A O 1
ATOM 2360 N N . LEU A 1 296 ? 12.509 8.683 1.616 1.00 96.81 296 LEU A N 1
ATOM 2361 C CA . LEU A 1 296 ? 13.006 8.849 2.972 1.00 96.81 296 LEU A CA 1
ATOM 2362 C C . LEU A 1 296 ? 14.208 9.790 2.950 1.00 96.81 296 LEU A C 1
ATOM 2364 O O . LEU A 1 296 ? 15.157 9.571 2.202 1.00 96.81 296 LEU A O 1
ATOM 2368 N N . ARG A 1 297 ? 14.235 10.786 3.836 1.00 94.38 297 ARG A N 1
ATOM 2369 C CA . ARG A 1 297 ? 15.444 11.555 4.165 1.00 94.38 297 ARG A CA 1
ATOM 2370 C C . ARG A 1 297 ? 15.660 11.654 5.660 1.00 94.38 297 ARG A C 1
ATOM 2372 O O . ARG A 1 297 ? 14.721 11.616 6.458 1.00 94.38 297 ARG A O 1
ATOM 2379 N N . LYS A 1 298 ? 16.925 11.836 6.052 1.00 89.88 298 LYS A N 1
ATOM 2380 C CA . LYS A 1 298 ? 17.325 12.090 7.447 1.00 89.88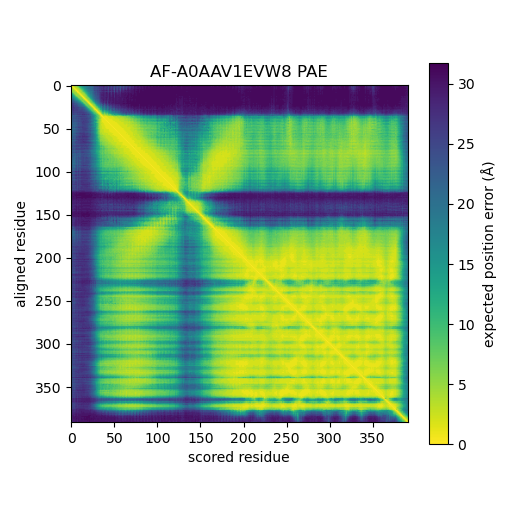 298 LYS A CA 1
ATOM 2381 C C . LYS A 1 298 ? 16.699 11.080 8.427 1.00 89.88 298 LYS A C 1
ATOM 2383 O O . LYS A 1 298 ? 16.305 11.461 9.525 1.00 89.88 298 LYS A O 1
ATOM 2388 N N . ARG A 1 299 ? 16.577 9.804 8.027 1.00 89.38 299 ARG A N 1
ATOM 2389 C CA . ARG A 1 299 ? 16.019 8.668 8.803 1.00 89.38 299 ARG A CA 1
ATOM 2390 C C . ARG A 1 299 ? 14.527 8.694 9.146 1.00 89.38 299 ARG A C 1
ATOM 2392 O O . ARG A 1 299 ? 13.981 7.624 9.403 1.00 89.38 299 ARG A O 1
ATOM 2399 N N . ILE A 1 300 ? 13.891 9.860 9.204 1.00 90.38 300 ILE A N 1
ATOM 2400 C CA . ILE A 1 300 ? 12.524 10.008 9.738 1.00 90.38 300 ILE A CA 1
ATOM 2401 C C . ILE A 1 300 ? 11.585 10.805 8.830 1.00 90.38 300 ILE A C 1
ATOM 2403 O O . ILE A 1 300 ? 10.389 10.875 9.103 1.00 90.38 300 ILE A O 1
ATOM 2407 N N . GLN A 1 301 ? 12.107 11.462 7.793 1.00 95.31 301 GLN A N 1
ATOM 2408 C CA . GLN A 1 301 ? 11.307 12.329 6.935 1.00 95.31 301 GLN A CA 1
ATOM 2409 C C . GLN A 1 301 ? 10.840 11.537 5.725 1.00 95.31 301 GLN A C 1
ATOM 2411 O O . GLN A 1 301 ? 11.605 11.351 4.785 1.00 95.31 301 GLN A O 1
ATOM 2416 N N . TYR A 1 302 ? 9.588 11.096 5.767 1.00 97.62 302 TYR A N 1
ATOM 2417 C CA . TYR A 1 302 ? 8.918 10.467 4.638 1.00 97.62 302 TYR A CA 1
ATOM 2418 C C . TYR A 1 302 ? 8.050 11.500 3.925 1.00 97.62 302 TYR A C 1
ATOM 2420 O O . TYR A 1 302 ? 7.305 12.240 4.582 1.00 97.62 302 TYR A O 1
ATOM 2428 N N . ARG A 1 303 ? 8.130 11.568 2.596 1.00 98.19 303 ARG A N 1
ATOM 2429 C CA . ARG A 1 303 ? 7.142 12.304 1.791 1.00 98.19 303 ARG A CA 1
ATOM 2430 C C . ARG A 1 303 ? 6.727 11.503 0.567 1.00 98.19 303 ARG A C 1
ATOM 2432 O O . ARG A 1 303 ? 7.519 10.716 0.058 1.00 98.19 303 ARG A O 1
ATOM 2439 N N . ALA A 1 304 ? 5.518 11.756 0.097 1.00 98.44 304 ALA A N 1
ATOM 2440 C CA . ALA A 1 304 ? 5.176 11.533 -1.291 1.00 98.44 304 ALA A CA 1
ATOM 2441 C C . ALA A 1 304 ? 5.585 12.760 -2.098 1.00 98.44 304 ALA A C 1
ATOM 2443 O O . ALA A 1 304 ? 5.370 13.900 -1.670 1.00 98.44 304 ALA A O 1
ATOM 2444 N N . LEU A 1 305 ? 6.240 12.506 -3.220 1.00 97.69 305 LEU A N 1
ATOM 2445 C CA . LEU A 1 305 ? 6.748 13.518 -4.130 1.00 97.69 305 LEU A CA 1
ATOM 2446 C C . LEU A 1 305 ? 5.637 13.876 -5.125 1.00 97.69 305 LEU A C 1
ATOM 2448 O O . LEU A 1 305 ? 5.718 13.576 -6.304 1.00 97.69 305 LEU A O 1
ATOM 2452 N N . ASP A 1 306 ? 4.556 14.413 -4.564 1.00 96.06 306 ASP A N 1
ATOM 2453 C CA . ASP A 1 306 ? 3.407 15.010 -5.252 1.00 96.06 306 ASP A CA 1
ATOM 2454 C C . ASP A 1 306 ? 3.648 16.519 -5.449 1.00 96.06 306 ASP A C 1
ATOM 2456 O O . ASP A 1 306 ? 4.634 17.043 -4.913 1.00 96.06 306 ASP A O 1
ATOM 2460 N N . ASP A 1 307 ? 2.766 17.231 -6.152 1.00 92.44 307 ASP A N 1
ATOM 2461 C CA . ASP A 1 307 ? 2.836 18.695 -6.271 1.00 92.44 307 ASP A CA 1
ATOM 2462 C C . ASP A 1 307 ? 1.643 19.400 -5.585 1.00 92.44 307 ASP A C 1
ATOM 2464 O O . ASP A 1 307 ? 0.528 19.417 -6.112 1.00 92.44 307 ASP A O 1
ATOM 2468 N N . PRO A 1 308 ? 1.830 20.006 -4.392 1.00 95.12 308 PRO A N 1
ATOM 2469 C CA . PRO A 1 308 ? 3.067 20.084 -3.611 1.00 95.12 308 PRO A CA 1
ATOM 2470 C C . PRO A 1 308 ? 3.378 18.788 -2.827 1.00 95.12 308 PRO A C 1
ATOM 2472 O O . PRO A 1 308 ? 2.463 18.044 -2.468 1.00 95.12 308 PRO A O 1
ATOM 2475 N N . PRO A 1 309 ? 4.644 18.558 -2.408 1.00 96.75 309 PRO A N 1
ATOM 2476 C CA . PRO A 1 309 ? 5.020 17.320 -1.724 1.00 96.75 309 PRO A CA 1
ATOM 2477 C C . PRO A 1 309 ? 4.279 17.091 -0.401 1.00 96.75 309 PRO A C 1
ATOM 2479 O O . PRO A 1 309 ? 4.284 17.944 0.495 1.00 96.75 309 PRO A O 1
ATOM 2482 N N . VAL A 1 310 ? 3.748 15.881 -0.214 1.00 98.00 310 VAL A N 1
ATOM 2483 C CA . VAL A 1 310 ? 2.921 15.511 0.945 1.00 98.00 310 VAL A CA 1
ATOM 2484 C C . VAL A 1 310 ? 3.752 14.790 2.004 1.00 98.00 310 VAL A C 1
ATOM 2486 O O . VAL A 1 310 ? 4.361 13.753 1.753 1.00 98.00 310 VAL A O 1
ATOM 2489 N N . ARG A 1 311 ? 3.772 15.304 3.240 1.00 97.81 311 ARG A N 1
ATOM 2490 C CA . ARG A 1 311 ? 4.463 14.648 4.366 1.00 97.81 311 ARG A CA 1
ATOM 2491 C C . ARG A 1 311 ? 3.701 13.401 4.826 1.00 97.81 311 ARG A C 1
ATOM 2493 O O . ARG A 1 311 ? 2.533 13.501 5.182 1.00 97.81 311 ARG A O 1
ATOM 2500 N N . LEU A 1 312 ? 4.397 12.268 4.937 1.00 96.81 312 LEU A N 1
ATOM 2501 C CA . LEU A 1 312 ? 3.820 11.012 5.426 1.00 96.81 312 LEU A CA 1
ATOM 2502 C C . LEU A 1 312 ? 4.096 10.842 6.928 1.00 96.81 312 LEU A C 1
ATOM 2504 O O . LEU A 1 312 ? 5.240 10.950 7.383 1.00 96.81 312 LEU A O 1
ATOM 2508 N N . LEU A 1 313 ? 3.044 10.588 7.711 1.00 91.69 313 LEU A N 1
ATOM 2509 C CA . LEU A 1 313 ? 3.122 10.352 9.157 1.00 91.69 313 LEU A CA 1
ATOM 2510 C C . LEU A 1 313 ? 3.044 8.851 9.440 1.00 91.69 313 LEU A C 1
ATOM 2512 O O . LEU A 1 313 ? 1.962 8.282 9.565 1.00 91.69 313 LEU A O 1
ATOM 2516 N N . LEU A 1 314 ? 4.209 8.211 9.529 1.00 90.31 314 LEU A N 1
ATOM 2517 C CA . LEU A 1 314 ? 4.301 6.766 9.729 1.00 90.31 314 LEU A CA 1
ATOM 2518 C C . LEU A 1 314 ? 4.372 6.424 11.221 1.00 90.31 314 LEU A C 1
ATOM 2520 O O . LEU A 1 314 ? 5.127 7.047 11.968 1.00 90.31 314 LEU A O 1
ATOM 2524 N N . ARG A 1 315 ? 3.611 5.409 11.653 1.00 83.75 315 ARG A N 1
ATOM 2525 C CA . ARG A 1 315 ? 3.646 4.901 13.042 1.00 83.75 315 ARG A CA 1
ATOM 2526 C C . ARG A 1 315 ? 4.921 4.107 13.347 1.00 83.75 315 ARG A C 1
ATOM 2528 O O . ARG A 1 315 ? 5.344 4.040 14.496 1.00 83.75 315 ARG A O 1
ATOM 2535 N N . SER A 1 316 ? 5.520 3.513 12.322 1.00 88.31 316 SER A N 1
ATOM 2536 C CA . SER A 1 316 ? 6.743 2.712 12.383 1.00 88.31 316 SER A CA 1
ATOM 2537 C C . SER A 1 316 ? 7.556 2.907 11.108 1.00 88.31 316 SER A C 1
ATOM 2539 O O . SER A 1 316 ? 7.023 3.302 10.073 1.00 88.31 316 SER A O 1
ATOM 2541 N N . ARG A 1 317 ? 8.862 2.628 11.175 1.00 91.19 317 ARG A N 1
ATOM 2542 C CA . ARG A 1 317 ? 9.722 2.645 9.989 1.00 91.19 317 ARG A CA 1
ATOM 2543 C C . ARG A 1 317 ? 9.427 1.412 9.120 1.00 91.19 317 ARG A C 1
ATOM 2545 O O . ARG A 1 317 ? 9.600 0.308 9.639 1.00 91.19 317 ARG A O 1
ATOM 2552 N N . PRO A 1 318 ? 9.074 1.575 7.830 1.00 93.19 318 PRO A N 1
ATOM 2553 C CA . PRO A 1 318 ? 8.916 0.440 6.934 1.00 93.19 318 PRO A CA 1
ATOM 2554 C C . PRO A 1 318 ? 10.265 -0.254 6.748 1.00 93.19 318 PRO A C 1
ATOM 2556 O O . PRO A 1 318 ? 11.303 0.393 6.598 1.00 93.19 318 PRO A O 1
ATOM 2559 N N . MET A 1 319 ? 10.251 -1.583 6.781 1.00 93.56 319 MET A N 1
ATOM 2560 C CA . MET A 1 319 ? 11.422 -2.407 6.454 1.00 93.56 319 MET A CA 1
ATOM 2561 C C . MET A 1 319 ? 11.380 -2.885 5.003 1.00 93.56 319 MET A C 1
ATOM 2563 O O . MET A 1 319 ? 12.425 -3.120 4.400 1.00 93.56 319 MET A O 1
ATOM 2567 N N . LYS A 1 320 ? 10.171 -2.992 4.451 1.00 95.44 320 LYS A N 1
ATOM 2568 C CA . LYS A 1 320 ? 9.905 -3.372 3.075 1.00 95.44 320 LYS A CA 1
ATOM 2569 C C . LYS A 1 320 ? 8.740 -2.537 2.547 1.00 95.44 320 LYS A C 1
ATOM 2571 O O . LYS A 1 320 ? 7.729 -2.394 3.238 1.00 95.44 320 LYS A O 1
ATOM 2576 N N . VAL A 1 321 ? 8.911 -1.965 1.361 1.00 97.75 321 VAL A N 1
ATOM 2577 C CA . VAL A 1 321 ? 7.913 -1.127 0.691 1.00 97.75 321 VAL A CA 1
ATOM 2578 C C . VAL A 1 321 ? 7.411 -1.861 -0.543 1.00 97.75 321 VAL A C 1
ATOM 2580 O O . VAL A 1 321 ? 8.209 -2.258 -1.387 1.00 97.75 321 VAL A O 1
ATOM 2583 N N . GLY A 1 322 ? 6.098 -2.039 -0.633 1.00 98.12 322 GLY A N 1
ATOM 2584 C CA . GLY A 1 322 ? 5.423 -2.537 -1.823 1.00 98.12 322 GLY A CA 1
ATOM 2585 C C . GLY A 1 322 ? 4.990 -1.380 -2.710 1.00 98.12 322 GLY A C 1
ATOM 2586 O O . GLY A 1 322 ? 4.438 -0.405 -2.196 1.00 98.12 322 GLY A O 1
ATOM 2587 N N . VAL A 1 323 ? 5.218 -1.492 -4.014 1.00 98.69 323 VAL A N 1
ATOM 2588 C CA . VAL A 1 323 ? 4.787 -0.519 -5.022 1.00 98.69 323 VAL A CA 1
ATOM 2589 C C . VAL A 1 323 ? 3.799 -1.210 -5.948 1.00 98.69 323 VAL A C 1
ATOM 2591 O O . VAL A 1 323 ? 4.134 -2.207 -6.582 1.00 98.69 323 VAL A O 1
ATOM 2594 N N . PHE A 1 324 ? 2.578 -0.689 -5.994 1.00 98.69 324 PHE A N 1
ATOM 2595 C CA . PHE A 1 324 ? 1.495 -1.171 -6.840 1.00 98.69 324 PHE A CA 1
ATOM 2596 C C . PHE A 1 324 ? 1.141 -0.120 -7.879 1.00 98.69 324 PHE A C 1
ATOM 2598 O O . PHE A 1 324 ? 1.014 1.056 -7.537 1.00 98.69 324 PHE A O 1
ATOM 2605 N N . VAL A 1 325 ? 0.925 -0.553 -9.114 1.00 98.69 325 VAL A N 1
ATOM 2606 C CA . VAL A 1 325 ? 0.423 0.299 -10.188 1.00 98.69 325 VAL A CA 1
ATOM 2607 C C . VAL A 1 325 ? -0.810 -0.337 -10.804 1.00 98.69 325 VAL A C 1
ATOM 2609 O O . VAL A 1 325 ? -0.796 -1.522 -11.139 1.00 98.69 325 VAL A O 1
ATOM 2612 N N . ASP A 1 326 ? -1.849 0.473 -10.976 1.00 98.12 326 ASP A N 1
ATOM 2613 C CA . ASP A 1 326 ? -2.991 0.191 -11.839 1.00 98.12 326 ASP A CA 1
ATOM 2614 C C . ASP A 1 326 ? -2.978 1.215 -12.974 1.00 98.12 326 ASP A C 1
ATOM 2616 O O . ASP A 1 326 ? -3.256 2.399 -12.759 1.00 98.12 326 ASP A O 1
ATOM 2620 N N . TYR A 1 327 ? -2.543 0.775 -14.158 1.00 97.94 327 TYR A N 1
ATOM 2621 C CA . TYR A 1 327 ? -2.323 1.669 -15.289 1.00 97.94 327 TYR A CA 1
ATOM 2622 C C . TYR A 1 327 ? -3.649 2.238 -15.801 1.00 97.94 327 TYR A C 1
ATOM 2624 O O . TYR A 1 327 ? -3.754 3.434 -16.057 1.00 97.94 327 TYR A O 1
ATOM 2632 N N . GLU A 1 328 ? -4.674 1.396 -15.933 1.00 95.88 328 GLU A N 1
ATOM 2633 C CA . GLU A 1 328 ? -5.976 1.812 -16.448 1.00 95.88 328 GLU A CA 1
ATOM 2634 C C . GLU A 1 328 ? -6.735 2.724 -15.476 1.00 95.88 328 GLU A C 1
ATOM 2636 O O . GLU A 1 328 ? -7.389 3.663 -15.926 1.00 95.88 328 GLU A O 1
ATOM 2641 N N . GLU A 1 329 ? -6.622 2.492 -14.164 1.00 96.31 329 GLU A N 1
ATOM 2642 C CA . GLU A 1 329 ? -7.249 3.352 -13.146 1.00 96.31 329 GLU A CA 1
ATOM 2643 C C . GLU A 1 329 ? -6.405 4.586 -12.785 1.00 96.31 329 GLU A C 1
ATOM 2645 O O . GLU A 1 329 ? -6.853 5.450 -12.025 1.00 96.31 329 GLU A O 1
ATOM 2650 N N . GLY A 1 330 ? -5.182 4.704 -13.314 1.00 97.56 330 GLY A N 1
ATOM 2651 C CA . GLY A 1 330 ? -4.338 5.865 -13.052 1.00 97.56 330 GLY A CA 1
ATOM 2652 C C . GLY A 1 330 ? -3.862 5.937 -11.600 1.00 97.56 330 GLY A C 1
ATOM 2653 O O . GLY A 1 330 ? -3.926 7.006 -10.983 1.00 97.56 330 GLY A O 1
ATOM 2654 N N . VAL A 1 331 ? -3.440 4.802 -11.031 1.00 98.31 331 VAL A N 1
ATOM 2655 C CA . VAL A 1 331 ? -3.078 4.688 -9.610 1.00 98.31 331 VAL A CA 1
ATOM 2656 C C . VAL A 1 331 ? -1.648 4.189 -9.421 1.00 98.31 331 VAL A C 1
ATOM 2658 O O . VAL A 1 331 ? -1.250 3.190 -10.016 1.00 98.31 331 VAL A O 1
AT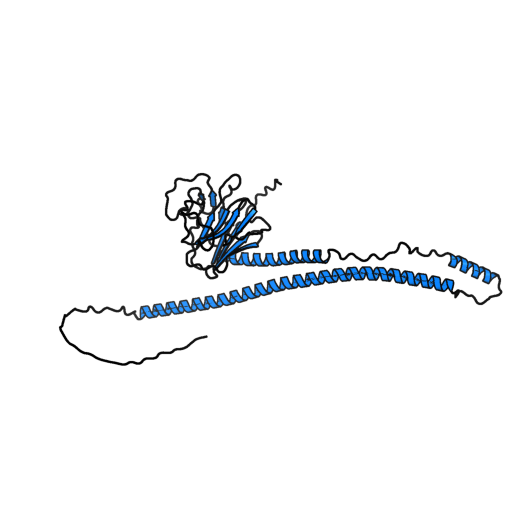OM 2661 N N . VAL A 1 332 ? -0.903 4.837 -8.517 1.00 98.69 332 VAL A N 1
ATOM 2662 C CA . VAL A 1 332 ? 0.366 4.330 -7.961 1.00 98.69 332 VAL A CA 1
ATOM 2663 C C . VAL A 1 332 ? 0.285 4.343 -6.437 1.00 98.69 332 VAL A C 1
ATOM 2665 O O . VAL A 1 332 ? 0.263 5.406 -5.818 1.00 98.69 332 VAL A O 1
ATOM 2668 N N . SER A 1 333 ? 0.270 3.168 -5.816 1.00 98.56 333 SER A N 1
ATOM 2669 C CA . SER A 1 333 ? 0.093 3.003 -4.371 1.00 98.56 333 SER A CA 1
ATOM 2670 C C . SER A 1 333 ? 1.316 2.383 -3.705 1.00 98.56 333 SER A C 1
ATOM 2672 O O . SER A 1 333 ? 1.931 1.453 -4.222 1.00 98.56 333 SER A O 1
ATOM 2674 N N . PHE A 1 334 ? 1.634 2.876 -2.511 1.00 98.50 334 PHE A N 1
ATOM 2675 C CA . PHE A 1 334 ? 2.780 2.461 -1.710 1.00 98.50 334 PHE A CA 1
ATOM 2676 C C . PHE A 1 334 ? 2.313 1.844 -0.401 1.00 98.50 334 PHE A C 1
ATOM 2678 O O . PHE A 1 334 ? 1.502 2.441 0.306 1.00 98.50 334 PHE A O 1
ATOM 2685 N N . TYR A 1 335 ? 2.871 0.695 -0.031 1.00 97.12 335 TYR A N 1
ATOM 2686 C CA . TYR A 1 335 ? 2.477 -0.045 1.168 1.00 97.12 335 TYR A CA 1
ATOM 2687 C C . TYR A 1 335 ? 3.685 -0.366 2.050 1.00 97.12 335 TYR A C 1
ATOM 2689 O O . TYR A 1 335 ? 4.728 -0.777 1.550 1.00 97.12 335 TYR A O 1
ATOM 2697 N N . ASP A 1 336 ? 3.539 -0.238 3.370 1.00 95.12 336 ASP A N 1
ATOM 2698 C CA . ASP A 1 336 ? 4.411 -0.930 4.322 1.00 95.12 336 ASP A CA 1
ATOM 2699 C C . ASP A 1 336 ? 3.950 -2.382 4.387 1.00 95.12 336 ASP A C 1
ATOM 2701 O O . ASP A 1 336 ? 2.880 -2.672 4.925 1.00 95.12 336 ASP A O 1
ATOM 2705 N N . VAL A 1 337 ? 4.759 -3.282 3.829 1.00 93.19 337 VAL A N 1
ATOM 2706 C CA . VAL A 1 337 ? 4.425 -4.708 3.709 1.00 93.19 337 VAL A CA 1
ATOM 2707 C C . VAL A 1 337 ? 4.367 -5.387 5.082 1.00 93.19 337 VAL A C 1
ATOM 2709 O O . VAL A 1 337 ? 3.594 -6.321 5.288 1.00 93.19 337 VAL A O 1
ATOM 2712 N N . HIS A 1 338 ? 5.159 -4.919 6.053 1.00 87.25 338 HIS A N 1
ATOM 2713 C CA . HIS A 1 338 ? 5.272 -5.573 7.356 1.00 87.25 338 HIS A CA 1
ATOM 2714 C C . HIS A 1 338 ? 4.154 -5.170 8.323 1.00 87.25 338 HIS A C 1
ATOM 2716 O O . HIS A 1 338 ? 3.623 -6.021 9.043 1.00 87.25 338 HIS A O 1
ATOM 2722 N N . THR A 1 339 ? 3.777 -3.886 8.347 1.00 87.06 339 THR A N 1
ATOM 2723 C CA . THR A 1 339 ? 2.703 -3.376 9.224 1.00 87.06 339 THR A CA 1
ATOM 2724 C C . THR A 1 339 ? 1.330 -3.256 8.546 1.00 87.06 339 THR A C 1
ATOM 2726 O O . THR A 1 339 ? 0.424 -2.648 9.122 1.00 87.06 339 THR A O 1
ATOM 2729 N N . PRO A 1 340 ? 1.119 -4.013 7.451 1.00 84.50 340 PRO A N 1
ATOM 2730 C CA . PRO A 1 340 ? 0.227 -3.717 6.318 1.00 84.50 340 PRO A CA 1
ATOM 2731 C C . PRO A 1 340 ? -0.491 -2.379 6.435 1.00 84.50 340 PRO A C 1
ATOM 2733 O O . PRO A 1 340 ? -1.622 -2.296 6.918 1.00 84.50 340 PRO A O 1
ATOM 2736 N N . ALA A 1 341 ? 0.193 -1.325 6.004 1.00 92.19 341 ALA A N 1
ATOM 2737 C CA . ALA A 1 341 ? -0.331 0.032 5.998 1.00 92.19 341 ALA A CA 1
ATOM 2738 C C . ALA A 1 341 ? -0.172 0.646 4.606 1.00 92.19 341 ALA A C 1
ATOM 2740 O O . ALA A 1 341 ? 0.895 0.539 4.006 1.00 92.19 341 ALA A O 1
ATOM 2741 N N . LEU A 1 342 ? -1.211 1.321 4.112 1.00 95.12 342 LEU A N 1
ATOM 2742 C CA . LEU A 1 342 ? -1.088 2.192 2.948 1.00 95.12 342 LEU A CA 1
ATOM 2743 C C . LEU A 1 342 ? -0.269 3.420 3.366 1.00 95.12 342 LEU A C 1
ATOM 2745 O O . LEU A 1 342 ? -0.649 4.137 4.292 1.00 95.12 342 LEU A O 1
ATOM 2749 N N . LEU A 1 343 ? 0.864 3.637 2.707 1.00 96.62 343 LEU A N 1
ATOM 2750 C CA . LEU A 1 343 ? 1.749 4.774 2.942 1.00 96.62 343 LEU A CA 1
ATOM 2751 C C . LEU A 1 343 ? 1.242 6.010 2.205 1.00 96.62 343 LEU A C 1
ATOM 2753 O O . LEU A 1 343 ? 1.161 7.085 2.795 1.00 96.62 343 LEU A O 1
ATOM 2757 N N . TYR A 1 344 ? 0.926 5.847 0.921 1.00 98.00 344 TYR A N 1
ATOM 2758 C CA . TYR A 1 344 ? 0.423 6.899 0.047 1.00 98.00 344 TYR A CA 1
ATOM 2759 C C . TYR A 1 344 ? -0.134 6.290 -1.249 1.00 98.00 344 TYR A C 1
ATOM 2761 O O . TYR A 1 344 ? 0.271 5.191 -1.629 1.00 98.00 344 TYR A O 1
ATOM 2769 N N . SER A 1 345 ? -1.037 6.997 -1.927 1.00 98.19 345 SER A N 1
ATOM 2770 C CA . SER A 1 345 ? -1.554 6.617 -3.243 1.00 98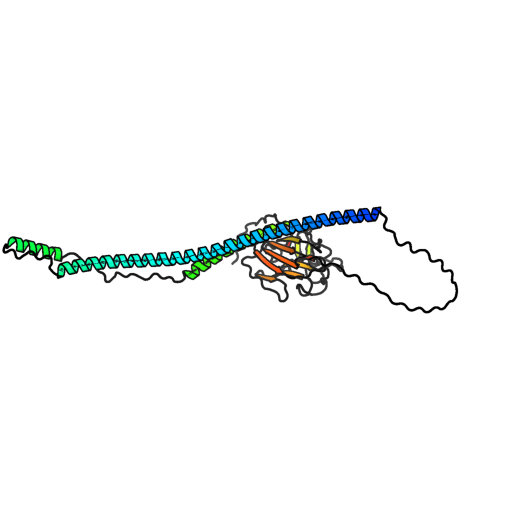.19 345 SER A CA 1
ATOM 2771 C C . SER A 1 345 ? -1.690 7.857 -4.122 1.00 98.19 345 SER A C 1
ATOM 2773 O O . SER A 1 345 ? -2.428 8.779 -3.774 1.00 98.19 345 SER A O 1
ATOM 2775 N N . PHE A 1 346 ? -0.971 7.875 -5.242 1.00 98.44 346 PHE A N 1
ATOM 2776 C CA . PHE A 1 346 ? -1.226 8.804 -6.335 1.00 98.44 346 PHE A CA 1
ATOM 2777 C C . PHE A 1 346 ? -2.456 8.295 -7.082 1.00 98.44 346 PHE A C 1
ATOM 2779 O O . PHE A 1 346 ? -2.497 7.127 -7.464 1.00 98.44 346 PHE A O 1
ATOM 2786 N N . THR A 1 347 ? -3.461 9.148 -7.266 1.00 97.31 347 THR A N 1
ATOM 2787 C CA . THR A 1 347 ? -4.735 8.789 -7.909 1.00 97.31 347 THR A CA 1
ATOM 2788 C C . THR A 1 347 ? -5.097 9.820 -8.968 1.00 97.31 347 THR A C 1
ATOM 2790 O O . THR A 1 347 ? -4.611 10.949 -8.921 1.00 97.31 347 THR A O 1
ATOM 2793 N N . GLY A 1 348 ? -5.929 9.437 -9.939 1.00 94.88 348 GLY A N 1
ATOM 2794 C CA . GLY A 1 348 ? -6.296 10.326 -11.045 1.00 94.88 348 GLY A CA 1
ATOM 2795 C C . GLY A 1 348 ? -5.133 10.617 -11.999 1.00 94.88 348 GLY A C 1
ATOM 2796 O O . GLY A 1 348 ? -5.146 11.631 -12.696 1.00 94.88 348 GLY A O 1
ATOM 2797 N N . CYS A 1 349 ? -4.119 9.749 -12.023 1.00 95.19 349 CYS A N 1
ATOM 2798 C CA . CYS A 1 349 ? -2.990 9.876 -12.933 1.00 95.19 349 CYS A CA 1
ATOM 2799 C C . CYS A 1 349 ? -3.435 9.536 -14.360 1.00 95.19 349 CYS A C 1
ATOM 2801 O O . CYS A 1 349 ? -4.241 8.638 -14.577 1.00 95.19 349 CYS A O 1
ATOM 2803 N N . SER A 1 350 ? -2.904 10.249 -15.349 1.00 93.00 350 SER A N 1
ATOM 2804 C CA . SER A 1 350 ? -3.162 9.966 -16.764 1.00 93.00 350 SER A CA 1
ATOM 2805 C C . SER A 1 350 ? -1.879 9.467 -17.409 1.00 93.00 350 SER A C 1
ATOM 2807 O O . SER A 1 350 ? -1.030 10.264 -17.801 1.00 93.00 350 SER A O 1
ATOM 2809 N N . PHE A 1 351 ? -1.716 8.148 -17.487 1.00 96.25 351 PHE A N 1
ATOM 2810 C CA . PHE A 1 351 ? -0.541 7.552 -18.113 1.00 96.25 351 PHE A CA 1
ATOM 2811 C C . PHE A 1 351 ? -0.734 7.450 -19.630 1.00 96.25 351 PHE A C 1
ATOM 2813 O O . PHE A 1 351 ? -1.741 6.932 -20.109 1.00 96.25 351 PHE A O 1
ATOM 2820 N N . SER A 1 352 ? 0.242 7.944 -20.390 1.00 93.88 352 SER A N 1
ATOM 2821 C CA . SER A 1 352 ? 0.290 7.827 -21.856 1.00 93.88 352 SER A CA 1
ATOM 2822 C C . SER A 1 352 ? 1.533 7.097 -22.364 1.00 93.88 352 SER A C 1
ATOM 2824 O O . SER A 1 352 ? 1.621 6.771 -23.546 1.00 93.88 352 SER A O 1
ATOM 2826 N N . GLU A 1 353 ? 2.501 6.857 -21.483 1.00 96.31 353 GLU A N 1
ATOM 2827 C CA . GLU A 1 353 ? 3.807 6.284 -21.798 1.00 96.31 353 GLU A CA 1
ATOM 2828 C C . GLU A 1 353 ? 4.047 5.008 -20.996 1.00 96.31 353 GLU A C 1
ATOM 2830 O O . GLU A 1 353 ? 3.276 4.660 -20.096 1.00 96.31 353 GLU A O 1
ATOM 2835 N N . LYS A 1 354 ? 5.136 4.304 -21.311 1.00 98.00 354 LYS A N 1
ATOM 2836 C CA . LYS A 1 354 ? 5.588 3.193 -20.477 1.00 98.00 354 LYS A CA 1
ATOM 2837 C C . LYS A 1 354 ? 6.044 3.709 -19.117 1.00 98.00 354 LYS A C 1
ATOM 2839 O O . LYS A 1 354 ? 6.733 4.722 -19.029 1.00 98.00 354 LYS A O 1
ATOM 2844 N N . LEU A 1 355 ? 5.708 2.958 -18.078 1.00 98.62 355 LEU A N 1
ATOM 2845 C CA . LEU A 1 355 ? 6.194 3.166 -16.724 1.00 98.62 355 LEU A CA 1
ATOM 2846 C C . LEU A 1 355 ? 7.293 2.158 -16.402 1.00 98.62 355 LEU A C 1
ATOM 2848 O O . LEU A 1 355 ? 7.161 0.964 -16.681 1.00 98.62 355 LEU A O 1
ATOM 2852 N N . PHE A 1 356 ? 8.354 2.650 -15.776 1.00 98.69 356 PHE A N 1
ATOM 2853 C CA . PHE A 1 356 ? 9.503 1.884 -15.318 1.00 98.69 356 PHE A CA 1
ATOM 2854 C C . PHE A 1 356 ? 9.579 1.949 -13.790 1.00 98.69 356 PHE A C 1
ATOM 2856 O O . PHE A 1 356 ? 9.461 3.042 -13.230 1.00 98.69 356 PHE A O 1
ATOM 2863 N N . PRO A 1 357 ? 9.819 0.824 -13.091 1.00 98.62 357 PRO A N 1
ATOM 2864 C CA . PRO A 1 357 ? 10.231 0.854 -11.692 1.00 98.62 357 PRO A CA 1
ATOM 2865 C C . PRO A 1 357 ? 11.445 1.774 -11.508 1.00 98.62 357 PRO A C 1
ATOM 2867 O O . PRO A 1 357 ? 12.402 1.706 -12.275 1.00 98.62 357 PRO A O 1
ATOM 2870 N N . TYR A 1 358 ? 11.401 2.642 -10.507 1.00 98.62 358 TYR A N 1
ATOM 2871 C CA . TYR A 1 358 ? 12.392 3.679 -10.241 1.00 98.62 358 TYR A CA 1
ATOM 2872 C C . TYR A 1 358 ? 12.996 3.498 -8.849 1.00 98.62 358 TYR A C 1
ATOM 2874 O O . TYR A 1 358 ? 12.278 3.326 -7.856 1.00 98.62 358 TYR A O 1
ATOM 2882 N N . PHE A 1 359 ? 14.328 3.569 -8.783 1.00 98.62 359 PHE A N 1
ATOM 2883 C CA . PHE A 1 359 ? 15.088 3.349 -7.560 1.00 98.62 359 PHE A CA 1
ATOM 2884 C C . PHE A 1 359 ? 16.196 4.389 -7.404 1.00 98.62 359 PHE A C 1
ATOM 2886 O O . PHE A 1 359 ? 16.996 4.621 -8.313 1.00 98.62 359 PHE A O 1
ATOM 2893 N N . ASN A 1 360 ? 16.300 4.945 -6.201 1.00 97.44 360 ASN A N 1
ATOM 2894 C CA . ASN A 1 360 ? 17.448 5.720 -5.750 1.00 97.44 360 ASN A CA 1
ATOM 2895 C C . ASN A 1 360 ? 17.841 5.220 -4.348 1.00 97.44 360 ASN A C 1
ATOM 2897 O O . ASN A 1 360 ? 17.077 5.420 -3.400 1.00 97.44 360 ASN A O 1
ATOM 2901 N N . PRO A 1 361 ? 19.003 4.566 -4.158 1.00 96.12 361 PRO A N 1
ATOM 2902 C CA . PRO A 1 361 ? 19.423 4.075 -2.847 1.00 96.12 361 PRO A CA 1
ATOM 2903 C C . PRO A 1 361 ? 19.864 5.190 -1.892 1.00 96.12 361 PRO A C 1
ATOM 2905 O O . PRO A 1 361 ? 20.180 4.891 -0.739 1.00 96.12 361 PRO A O 1
ATOM 2908 N N . GLY A 1 362 ? 19.917 6.446 -2.338 1.00 93.00 362 GLY A N 1
ATOM 2909 C CA . GLY A 1 362 ? 20.538 7.529 -1.594 1.00 93.00 362 GLY A CA 1
ATOM 2910 C C . GLY A 1 362 ? 22.060 7.419 -1.558 1.00 93.00 362 GLY A C 1
ATOM 2911 O O . GLY A 1 362 ? 22.646 6.390 -1.893 1.00 93.00 362 GLY A O 1
ATOM 2912 N N . LEU A 1 363 ? 22.717 8.479 -1.094 1.00 88.06 363 LEU A N 1
ATOM 2913 C CA . LEU A 1 363 ? 24.170 8.476 -0.911 1.00 88.06 363 LEU A CA 1
ATOM 2914 C C . LEU A 1 363 ? 24.561 7.597 0.284 1.00 88.06 363 LEU A C 1
ATOM 2916 O O . LEU A 1 363 ? 23.880 7.616 1.313 1.00 88.06 363 LEU A O 1
ATOM 2920 N N . SER A 1 364 ? 25.655 6.842 0.156 1.00 78.62 364 SER A N 1
ATOM 2921 C CA . SER A 1 364 ? 26.129 5.871 1.159 1.00 78.62 364 SER A CA 1
ATOM 2922 C C . SER A 1 364 ? 26.490 6.526 2.501 1.00 78.62 364 SER A C 1
ATOM 2924 O O . SER A 1 364 ? 26.148 5.991 3.563 1.00 78.62 364 SER A O 1
ATOM 2926 N N . GLY A 1 365 ? 27.054 7.740 2.473 1.00 72.50 365 GLY A N 1
ATOM 2927 C CA . GLY A 1 365 ? 27.305 8.579 3.650 1.00 72.50 365 GLY A CA 1
ATOM 2928 C C . GLY A 1 365 ? 27.950 7.816 4.816 1.00 72.50 365 GLY A C 1
ATOM 2929 O O . GLY A 1 365 ? 28.696 6.871 4.619 1.00 72.50 365 GLY A O 1
ATOM 2930 N N . VAL A 1 366 ? 27.657 8.200 6.063 1.00 66.81 366 VAL A N 1
ATOM 2931 C CA . VAL A 1 366 ? 28.175 7.486 7.257 1.00 66.81 366 VAL A CA 1
ATOM 2932 C C . VAL A 1 366 ? 27.238 6.358 7.714 1.00 66.81 366 VAL A C 1
ATOM 2934 O O . VAL A 1 366 ? 27.600 5.563 8.576 1.00 66.81 366 VAL A O 1
ATOM 2937 N N . ARG A 1 367 ? 25.985 6.317 7.239 1.00 78.69 367 ARG A N 1
ATOM 2938 C CA . ARG A 1 367 ? 24.931 5.471 7.840 1.00 78.69 367 ARG A CA 1
ATOM 2939 C C . ARG A 1 367 ? 23.953 4.835 6.838 1.00 78.69 367 ARG A C 1
ATOM 2941 O O . ARG A 1 367 ? 22.999 4.216 7.296 1.00 78.69 367 ARG A O 1
ATOM 2948 N N . ASN A 1 368 ? 24.163 4.948 5.521 1.00 87.38 368 ASN A N 1
ATOM 2949 C CA . ASN A 1 368 ? 23.218 4.478 4.492 1.00 87.38 368 ASN A CA 1
ATOM 2950 C C . ASN A 1 368 ? 23.801 3.374 3.582 1.00 87.38 368 ASN A C 1
ATOM 2952 O O . ASN A 1 368 ? 23.488 3.311 2.396 1.00 87.38 368 ASN A O 1
ATOM 2956 N N . PHE A 1 369 ? 24.655 2.509 4.133 1.00 83.56 369 PHE A N 1
ATOM 2957 C CA . PHE A 1 369 ? 25.405 1.504 3.366 1.00 83.56 369 PHE A CA 1
ATOM 2958 C C . PHE A 1 369 ? 24.587 0.295 2.906 1.00 83.56 369 PHE A C 1
ATOM 2960 O O . PHE A 1 369 ? 25.046 -0.447 2.045 1.00 83.56 369 PHE A O 1
ATOM 2967 N N . THR A 1 370 ? 23.410 0.049 3.488 1.00 91.19 370 THR A N 1
ATOM 2968 C CA . THR A 1 370 ? 22.600 -1.106 3.086 1.00 91.19 370 THR A CA 1
ATOM 2969 C C . THR A 1 370 ? 21.992 -0.884 1.696 1.00 91.19 370 THR A C 1
ATOM 2971 O O . THR A 1 370 ? 21.526 0.230 1.404 1.00 91.19 370 THR A O 1
ATOM 2974 N N . PRO A 1 371 ? 21.996 -1.904 0.819 1.00 94.69 371 PRO A N 1
ATOM 2975 C CA . PRO A 1 371 ? 21.405 -1.785 -0.506 1.00 94.69 371 PRO A CA 1
ATOM 2976 C C . PRO A 1 371 ? 19.879 -1.674 -0.418 1.00 94.69 371 PRO A C 1
ATOM 2978 O O . PRO A 1 371 ? 19.262 -2.045 0.583 1.00 94.69 371 PRO A O 1
ATOM 2981 N N . LEU A 1 372 ? 19.266 -1.150 -1.477 1.00 97.44 372 LEU A N 1
ATOM 2982 C CA . LEU A 1 372 ? 17.881 -1.489 -1.793 1.00 97.44 372 LEU A CA 1
ATOM 2983 C C . LEU A 1 372 ? 17.879 -2.883 -2.411 1.00 97.44 372 LEU A C 1
ATOM 2985 O O . LEU A 1 372 ? 18.688 -3.133 -3.301 1.00 97.44 372 LEU A O 1
ATOM 2989 N N . ILE A 1 373 ? 16.984 -3.757 -1.955 1.00 97.62 373 ILE A N 1
ATOM 2990 C CA . ILE A 1 373 ? 16.901 -5.144 -2.433 1.00 97.62 373 ILE A CA 1
ATOM 2991 C C . ILE A 1 373 ? 15.492 -5.391 -2.960 1.00 97.62 373 ILE A C 1
ATOM 2993 O O . ILE A 1 373 ? 14.533 -5.355 -2.191 1.00 97.62 373 ILE A O 1
ATOM 2997 N N . ILE A 1 374 ? 15.359 -5.645 -4.257 1.00 97.88 374 ILE A N 1
ATOM 2998 C CA . ILE A 1 374 ? 14.119 -6.134 -4.859 1.00 97.88 374 ILE A CA 1
ATOM 2999 C C . ILE A 1 374 ? 13.925 -7.570 -4.378 1.00 97.88 374 ILE A C 1
ATOM 3001 O O . ILE A 1 374 ? 14.767 -8.430 -4.630 1.00 97.88 374 ILE A O 1
ATOM 3005 N N . SER A 1 375 ? 12.829 -7.832 -3.671 1.00 94.44 375 SER A N 1
ATOM 3006 C CA . SER A 1 375 ? 12.575 -9.139 -3.060 1.00 94.44 375 SER A CA 1
ATOM 3007 C C . SER A 1 375 ? 11.220 -9.694 -3.470 1.00 94.44 375 SER A C 1
ATOM 3009 O O . SER A 1 375 ? 10.271 -8.911 -3.530 1.00 94.44 375 SER A O 1
ATOM 3011 N N . PRO A 1 376 ? 11.089 -11.017 -3.658 1.00 92.56 376 PRO A N 1
ATOM 3012 C CA . PRO A 1 376 ? 9.795 -11.622 -3.909 1.00 92.56 376 PRO A CA 1
ATOM 3013 C C . PRO A 1 376 ? 8.878 -11.517 -2.684 1.00 92.56 376 PRO A C 1
ATOM 3015 O O . PRO A 1 376 ? 9.339 -11.482 -1.533 1.00 92.56 376 PRO A O 1
ATOM 3018 N N . VAL A 1 377 ? 7.571 -11.525 -2.939 1.00 88.56 377 VAL A N 1
ATOM 3019 C CA . VAL A 1 377 ? 6.500 -11.315 -1.947 1.00 88.56 377 VAL A CA 1
ATOM 3020 C C . VAL A 1 377 ? 6.624 -12.240 -0.729 1.00 88.56 377 VAL A C 1
ATOM 3022 O O . VAL A 1 377 ? 6.441 -11.826 0.415 1.00 88.56 377 VAL A O 1
ATOM 3025 N N . ASN A 1 378 ? 7.008 -13.499 -0.951 1.00 75.88 378 ASN A N 1
ATOM 3026 C CA . ASN A 1 378 ? 7.077 -14.524 0.095 1.00 75.88 378 ASN A CA 1
ATOM 3027 C C . ASN A 1 378 ? 8.461 -14.676 0.750 1.00 75.88 378 ASN A C 1
ATOM 3029 O O . ASN A 1 378 ? 8.681 -15.630 1.499 1.00 75.88 378 ASN A O 1
ATOM 3033 N N . GLN A 1 379 ? 9.413 -13.773 0.489 1.00 71.88 379 GLN A N 1
ATOM 3034 C CA . GLN A 1 379 ? 10.716 -13.850 1.148 1.00 71.88 379 GLN A CA 1
ATOM 3035 C C . GLN A 1 379 ? 10.611 -13.370 2.600 1.00 71.88 379 GLN A C 1
ATOM 3037 O O . GLN A 1 379 ? 10.380 -12.185 2.870 1.00 71.88 379 GLN A O 1
ATOM 3042 N N . VAL A 1 380 ? 10.799 -14.305 3.535 1.00 58.41 380 VAL A N 1
ATOM 3043 C CA . VAL A 1 380 ? 10.946 -14.012 4.963 1.00 58.41 380 VAL A CA 1
ATOM 3044 C C . VAL A 1 380 ? 12.256 -13.253 5.149 1.00 58.41 380 VAL A C 1
ATOM 3046 O O . VAL A 1 380 ? 13.315 -13.738 4.759 1.00 58.41 380 VAL A O 1
ATOM 3049 N N . MET A 1 381 ? 12.193 -12.059 5.739 1.00 60.28 381 MET A N 1
ATOM 3050 C CA . MET A 1 381 ? 13.409 -11.385 6.182 1.00 60.28 381 MET A CA 1
ATOM 3051 C C . MET A 1 381 ? 13.961 -12.148 7.384 1.00 60.28 381 MET A C 1
ATOM 3053 O O . MET A 1 381 ? 13.302 -12.216 8.424 1.00 60.28 381 MET A O 1
ATOM 3057 N N . GLU A 1 382 ? 15.166 -12.695 7.259 1.00 51.38 382 GLU A N 1
ATOM 3058 C CA . GLU A 1 382 ? 15.952 -13.088 8.423 1.00 51.38 382 GLU A CA 1
ATOM 3059 C C . GLU A 1 382 ? 16.334 -11.807 9.167 1.00 51.38 382 GLU A C 1
ATOM 3061 O O . GLU A 1 382 ? 17.289 -11.107 8.836 1.00 51.38 382 GLU A O 1
ATOM 3066 N N . ILE A 1 383 ? 15.514 -11.439 10.150 1.00 53.03 383 ILE A N 1
ATOM 3067 C CA . ILE A 1 383 ? 15.894 -10.426 11.123 1.00 53.03 383 ILE A CA 1
ATOM 3068 C C . ILE A 1 383 ? 16.923 -11.108 12.017 1.00 53.03 383 ILE A C 1
ATOM 3070 O O . ILE A 1 383 ? 16.563 -11.800 12.969 1.00 53.03 383 ILE A O 1
ATOM 3074 N N . GLU A 1 384 ? 18.207 -10.931 11.713 1.00 41.22 384 GLU A N 1
ATOM 3075 C CA . GLU A 1 384 ? 19.230 -11.118 12.732 1.00 41.22 384 GLU A CA 1
ATOM 3076 C C . GLU A 1 384 ? 18.908 -10.131 13.860 1.00 41.22 384 GLU A C 1
ATOM 3078 O O . GLU A 1 384 ? 19.081 -8.914 13.736 1.00 41.22 384 GLU A O 1
ATOM 3083 N N . LEU A 1 385 ? 18.338 -10.665 14.942 1.00 38.72 385 LEU A N 1
ATOM 3084 C CA . LEU A 1 385 ? 18.119 -9.980 16.206 1.00 38.72 385 LEU A CA 1
ATOM 3085 C C . LEU A 1 385 ? 19.479 -9.545 16.754 1.00 38.72 385 LEU A C 1
ATOM 3087 O O . LEU A 1 385 ? 20.106 -10.243 17.542 1.00 38.72 385 LEU A O 1
ATOM 3091 N N . MET A 1 386 ? 19.917 -8.361 16.346 1.00 36.47 386 MET A N 1
ATOM 3092 C CA . MET A 1 386 ? 20.856 -7.563 17.115 1.00 36.47 386 MET A CA 1
ATOM 3093 C C . MET A 1 386 ? 20.067 -6.422 17.761 1.00 36.47 386 MET A C 1
ATOM 3095 O O . MET A 1 386 ? 20.228 -5.246 17.434 1.00 36.47 386 MET A O 1
ATOM 3099 N N . ASP A 1 387 ? 19.173 -6.792 18.680 1.00 43.78 387 ASP A N 1
ATOM 3100 C CA . ASP A 1 387 ? 18.769 -5.897 19.757 1.00 43.78 387 ASP A CA 1
ATOM 3101 C C . ASP A 1 387 ? 20.017 -5.610 20.593 1.00 43.78 387 ASP A C 1
ATOM 3103 O O . ASP A 1 387 ? 20.395 -6.420 21.433 1.00 43.78 387 ASP A O 1
ATOM 3107 N N . CYS A 1 388 ? 20.678 -4.479 20.349 1.00 36.66 388 CYS A N 1
ATOM 3108 C CA . CYS A 1 388 ? 21.493 -3.791 21.345 1.00 36.66 388 CYS A CA 1
ATOM 3109 C C . CYS A 1 388 ? 21.711 -2.323 20.941 1.00 36.66 388 CYS A C 1
ATOM 3111 O O . CYS A 1 388 ? 22.504 -2.029 20.056 1.00 36.66 388 CYS A O 1
ATOM 3113 N N . ILE A 1 389 ? 21.007 -1.446 21.669 1.00 37.84 389 ILE A N 1
ATOM 3114 C CA . ILE A 1 389 ? 21.446 -0.131 22.166 1.00 37.84 389 ILE A CA 1
ATOM 3115 C C . ILE A 1 389 ? 21.824 0.919 21.102 1.00 37.84 389 ILE A C 1
ATOM 3117 O O . ILE A 1 389 ? 22.895 0.882 20.516 1.00 37.84 389 ILE A O 1
ATOM 3121 N N . ASP A 1 390 ? 20.961 1.925 20.936 1.00 36.00 390 ASP A N 1
ATOM 3122 C CA . ASP A 1 390 ? 21.325 3.310 21.276 1.00 36.00 390 ASP A CA 1
ATOM 3123 C C . ASP A 1 390 ? 20.067 4.193 21.342 1.00 36.00 390 ASP A C 1
ATOM 3125 O O . ASP A 1 390 ? 19.263 4.243 20.405 1.00 36.00 390 ASP A O 1
ATOM 3129 N N . VAL A 1 391 ? 19.919 4.827 22.511 1.00 39.28 391 VAL A N 1
ATOM 3130 C CA . VAL A 1 391 ? 18.925 5.842 22.903 1.00 39.28 391 VAL A CA 1
ATOM 3131 C C . VAL A 1 391 ? 19.094 7.123 22.093 1.00 39.28 391 VAL A C 1
ATOM 3133 O O . VAL A 1 391 ? 20.256 7.502 21.822 1.00 39.28 391 VAL A O 1
#

Radius of gyration: 42.48 Å; Cα contacts (8 Å, |Δi|>4): 506; chains: 1; bounding box: 86×39×170 Å

Nearest PDB structures (foldseek):
  2wl1-assembly1_A  TM=9.725E-01  e=1.599E-25  Homo sapiens
  6ism-assembly1_A  TM=9.516E-01  e=6.521E-24  Homo sapiens
  5lyg-assembly1_A  TM=9.447E-01  e=7.322E-24  Homo sapiens
  4v1p-assembly1_A-2  TM=9.435E-01  e=9.232E-24  Homo sapiens
  5hm7-assembly1_A  TM=8.777E-01  e=3.871E-24  Homo sapiens

Foldseek 3Di:
DDDDDDDDDDDDDDDDDDDDDDDPPPPPPPPPPDQDPVNVVVVVVVVVVVVVVVVVVVVVVVVVVVVVVVLVVVLVVQLVVLVVVLVVVLVVVVVVLVVVLVVVVVVVVVVVVVVVVLVVCLVVPPVDDDDDPDVVVVVVSVVVNVVSVPDDDDDCPPDDRDRDDCPCSVVVSVVVSVVSSVVSVLVSLLVVVVVLLVQEDDWFWDPLAFEQQWDADPRRFWIFGNQDGDPDDDDQNYQHPARKTWTPDWDQAAKHKWKKFLAQAQKKKWWKFFPPAHRHDDDQQEVVSGHFIWMGHRNQWIWTSYVVIGTWDDPDDQRMKMWMDHQVQQKIWIASLPSSDTRDMDGPHHDDGIMIIMIHQDHCPPGSGGIIGTDRSPDDDPPPPPPDDDD

Solvent-accessible surface area (backbone atoms only — not comparable to full-atom values): 22739 Å² total; per-residue (Å²): 139,86,86,79,87,86,89,85,89,84,90,86,86,85,88,88,87,85,88,83,82,91,72,92,69,84,73,71,78,80,77,70,83,73,78,46,73,68,56,52,52,51,52,50,51,54,50,53,52,49,52,51,53,52,52,52,51,51,54,51,48,50,54,48,50,55,48,51,51,52,52,49,52,52,51,56,47,55,50,50,52,47,53,54,48,43,52,50,52,50,52,51,53,53,51,53,55,50,50,54,52,52,48,55,48,50,56,54,49,54,51,52,55,50,52,50,51,55,53,47,49,65,71,70,47,78,83,61,75,74,91,61,97,46,70,68,60,47,53,52,50,52,51,50,50,57,56,63,69,64,68,85,74,85,82,63,92,82,69,76,83,76,80,82,84,66,79,65,49,66,59,53,44,51,53,54,38,50,56,53,47,52,52,55,51,40,51,51,40,38,54,50,50,62,56,53,57,73,33,59,52,94,68,32,52,28,75,69,23,33,10,49,33,52,42,68,44,96,83,24,36,33,35,28,45,54,86,54,68,51,96,63,86,87,53,89,66,22,22,73,74,56,71,31,32,36,32,66,55,68,41,78,64,58,63,41,18,46,37,33,34,44,50,78,41,28,33,31,38,45,38,37,27,38,72,82,45,74,38,72,58,97,67,73,68,16,58,92,57,34,23,53,36,36,36,40,38,89,69,72,48,36,31,38,30,41,90,75,64,41,78,46,89,70,97,63,84,63,47,30,41,31,44,37,36,33,47,85,72,12,33,44,36,34,27,26,64,83,75,31,36,80,67,50,66,52,67,83,46,84,76,90,55,38,38,24,47,34,41,22,36,36,73,22,80,97,65,18,72,49,44,33,33,54,46,64,92,85,65,76,78,84,74,79,83,73,88,72,88,83,134

Sequence (391 aa):
MVAHFRDKTQQENSSSSSSSSSEQQESKPEEVPQETEAEIQQMIQKRQEKIQEIKHSVDLSNKNADREMAEGVRVFSALKESVERGQAELMDFIKEKQKRTEKQAQDFIKELEGEISELMKRSSGEESPSCSTDSLKLLQSVRSMIINHRQPTRNWTEVNVHPPSYEGTVVRAVVQLEEALTTEMKKLVRAELNRIQQYEVDVTLDPDTAHPRLILSDDGKEVSDGDVGKNLPDNPERFSLNPCVLGKQSFSSGRFYYEVQVLRKTEWDLGVASESISRKADTPLCPEEGYWSIWLRKRIQYRALDDPPVRLLLRSRPMKVGVFVDYEEGVVSFYDVHTPALLYSFTGCSFSEKLFPYFNPGLSGVRNFTPLIISPVNQVMEIELMDCIDV

Organism: Xyrichtys novacula (NCBI:txid13765)